Protein 5ESW (pdb70)

Organism: Legionella pneumophila subsp. pneumophila (strain Philadelphia 1 / ATCC 33152 / DSM 7513) (NCBI:txid272624)

Radius of gyration: 20.33 Å; Cα contacts (8 Å, |Δi|>4): 839; chains: 2; bounding box: 45×47×63 Å

Nearest PDB structures (foldseek):
  5esx-assembly1_B  TM=9.982E-01  e=1.151E-36  Legionella pneumophila subsp. pneumophila ATCC 43290
  3h83-assembly1_A  TM=8.886E-01  e=9.837E-16  Bacillus anthracis str. 'Ames Ancestor'
  6d9q-assembly1_A  TM=9.109E-01  e=1.573E-15  Bacillus anthracis
  3kb8-assembly1_A  TM=8.647E-01  e=1.876E-15  Bacillus anthracis str. 'Ames Ancestor'
  5bqo-assembly1_B  TM=8.161E-01  e=6.312E-09  Saccharolobus solfataricus P2

Foldseek 3Di:
DDDDPVNVVVVQVVPWAFPWFLVLLLVLLLVLLVLCCVVPQPFQEEEEEEPPLQPLSCVSNVVSHPHHYHYYYFYWADDPPCQQLPDIHGPGADDLVLAQGEYEYEGAEQAQALPVLNNQVRSVVSHHPHYAYEYAEYCQVDYGPNHDNDHPYYRYHDHPFPKEESSRDDVNPHVDPSHIIGGDCVVPPD/DDDPVVVVVVQVVQWAFPWFLVLLLVLLLVLLVLCCVVPQPFQEEEEEEPDLQPLSCVSNPVSHPHHYHYYYFYWADDPVPQQLPPIHGPGADDLVQAAGEYEYGGAEQAQALPVLNNQVSSVVSHHPHYAYEYAEYCQVDYDPNHDNDHPGYRYHDHPFDKEESRRDDVNPRVPPSHIIGGDPVPPDD

Secondary structure (DSSP, 8-state):
-PPPHHHHHHHHHHH-EEEEEHHHHHHHHHHHHHHHHHHHTTS-PEEEEETTTTHHHHHHHHTT--S--EEEEEEEE--TT-SSSTTPEEEEPPPGGGTT-EEEEEEEEESS-HHHHHHHHHHHHTT-SEEEEEEEEEETT---TTS----SEEEEEE-S--EEBTTB-BTTB-TT-SEEEE--TTTS--/---HHHHHHHHHHH-EEEEEHHHHHHHHHHHHHHHHHHHTTS-PEEEEETTTTHHHHHHHHTT--S--EEEEEEEE--TT-SSSTT-EEEEPPPGGGTT-EEEEEEEEESS-HHHHHHHHHHHHTT-SEEEEEEEEEETT---TTS----SEEEEEE-S--EEBTTB-BTTB-TT-SEEEE--GGGS--

InterPro domains:
  IPR000836 Phosphoribosyltransferase domain [PF00156] (18-167)
  IPR000836 Phosphoribosyltransferase domain [cd06223] (26-137)
  IPR029057 Phosphoribosyltransferase-like [G3DSA:3.40.50.2020] (1-189)
  IPR029057 Phosphoribosyltransferase-like [SSF53271] (12-184)
  IPR050408 Hypoxanthine-guanine phosphoribosyltransferase [PTHR43340] (6-185)

Sequence (379 aa):
HHMTIPDKIKAVYEKSTCLYTSNEVEAALDRMAIKIHETLQDKNPVIICVMVGGLVPLGNLLHRLDFPLEVDYVHATRYRGDLTGGDILWKVRPSSNLAGRTVLVVDDILDGGITLAAIINEIKAMGAAEVYSAVLVDKYRKRVPNGLQKADFVGLQVEDHYIFGYGMDYHEYLRNAPGIFIVHPDHEASHMTIPDKIKAVYEKSTCLYTSNEVEAALDRMAIKIHETLQDKNPVIICVMVGGLVPLLGNLLHRLDFPLEVDYVHATRYRGDLTGGDILWKVRPSSNLAGRTVLVVDDILDGGITLAAIINEIKAMGAAEVYSAVLVDKYRKRVPNGLQKADFVGLQVEDHYIFGYGMDYHEYLRNAPGIFIVHPDHEAS

B-factor: mean 40.83, std 12.48, range [22.0, 104.38]

Solvent-accessible surface area: 17452 Å² total; per-residue (Å²): 240,170,151,67,117,24,67,85,7,95,36,0,71,140,103,20,75,66,59,52,64,39,115,74,0,47,42,0,1,67,129,8,7,103,120,0,55,114,55,0,69,128,75,37,0,8,1,2,0,10,11,19,8,0,0,1,3,0,0,3,2,0,32,60,2,102,16,13,0,35,7,44,12,1,17,11,52,80,144,218,55,17,125,87,13,69,91,25,109,38,130,28,143,7,39,79,117,4,59,58,49,10,0,0,0,2,20,13,33,0,60,5,10,15,32,7,12,18,1,11,88,44,0,112,80,56,38,12,69,58,26,33,4,0,0,2,0,5,15,77,182,71,91,54,112,86,7,26,152,164,3,83,12,50,10,14,110,8,74,86,68,108,20,0,0,0,0,6,50,32,136,77,10,10,14,8,4,55,0,0,20,27,5,56,89,109,44,39,85,148,236,144,57,114,22,73,78,7,108,31,0,72,145,96,18,71,74,60,54,64,36,114,80,0,48,42,0,1,65,133,8,8,103,122,0,56,120,52,0,67,123,83,38,0,9,0,2,0,9,10,21,8,0,2,2,3,0,0,2,2,0,30,58,2,107,13,13,1,34,6,44,12,1,20,11,52,62,147,222,66,13,130,95,11,62,99,24,85,55,135,26,140,10,38,87,118,2,60,58,49,12,0,0,0,2,22,14,34,0,64,6,8,18,41,8,12,21,1,12,88,41,0,110,75,67,41,13,72,70,26,34,3,0,0,2,0,4,16,76,169,72,83,40,111,92,10,29,107,141,6,65,13,50,9,13,110,6,70,92,70,87,13,0,0,0,0,7,49,22,128,74,10,11,15,10,4,54,0,0,19,27,1,52,96,106,26,58,111,159

CATH classification: 3.40.50.2020

Structure (mmCIF, N/CA/C/O backbone):
data_5ESW
#
_entry.id   5ESW
#
_cell.length_a   66.020
_cell.length_b   67.892
_cell.length_c   94.789
_cell.angle_alpha   90.00
_cell.angle_beta   90.00
_cell.angle_gamma   90.00
#
_symmetry.space_group_name_H-M   'P 21 21 21'
#
loop_
_entity.id
_entity.type
_entity.pdbx_description
1 polymer 'Purine/pyrimidine phosphoribosyltransferase'
2 non-polymer 'PHOSPHATE ION'
3 water water
#
loop_
_atom_site.group_PDB
_atom_site.id
_atom_site.type_symbol
_atom_site.label_atom_id
_atom_site.label_alt_id
_atom_site.label_comp_id
_atom_site.label_asym_id
_atom_site.label_entity_id
_atom_site.label_seq_id
_atom_site.pdbx_PDB_ins_code
_atom_site.Cartn_x
_atom_site.Cartn_y
_atom_site.Cartn_z
_atom_site.occupancy
_atom_site.B_iso_or_equiv
_atom_site.auth_seq_id
_atom_site.auth_comp_id
_atom_site.auth_asym_id
_atom_site.auth_atom_id
_atom_site.pdbx_PDB_model_num
ATOM 1 N N . HIS A 1 7 ? 5.085 19.275 -31.468 1.00 60.36 -1 HIS A N 1
ATOM 2 C CA . HIS A 1 7 ? 5.572 18.314 -30.424 1.00 59.25 -1 HIS A CA 1
ATOM 3 C C . HIS A 1 7 ? 5.824 16.901 -30.948 1.00 59.70 -1 HIS A C 1
ATOM 4 O O . HIS A 1 7 ? 4.927 16.177 -31.413 1.00 59.75 -1 HIS A O 1
ATOM 11 N N . HIS A 1 8 ? 7.087 16.515 -30.867 1.00 55.84 0 HIS A N 1
ATOM 12 C CA . HIS A 1 8 ? 7.524 15.290 -31.479 1.00 52.93 0 HIS A CA 1
ATOM 13 C C . HIS A 1 8 ? 7.302 14.087 -30.622 1.00 49.69 0 HIS A C 1
ATOM 14 O O . HIS A 1 8 ? 6.978 14.212 -29.465 1.00 47.91 0 HIS A O 1
ATOM 21 N N . MET A 1 9 ? 7.495 12.920 -31.222 1.00 51.58 1 MET A N 1
ATOM 22 C CA . MET A 1 9 ? 7.411 11.664 -30.497 1.00 49.50 1 MET A CA 1
ATOM 23 C C . MET A 1 9 ? 8.315 11.694 -29.256 1.00 41.57 1 MET A C 1
ATOM 24 O O . MET A 1 9 ? 9.502 12.091 -29.312 1.00 37.74 1 MET A O 1
ATOM 29 N N . THR A 1 10 ? 7.718 11.275 -28.145 1.00 33.88 2 THR A N 1
ATOM 30 C CA . THR A 1 10 ? 8.406 11.156 -26.878 1.00 36.88 2 THR A CA 1
ATOM 31 C C . THR A 1 10 ? 8.953 9.747 -26.609 1.00 32.86 2 THR A C 1
ATOM 32 O O . THR A 1 10 ? 8.600 8.748 -27.230 1.00 30.95 2 THR A O 1
ATOM 36 N N . ILE A 1 11 ? 9.824 9.698 -25.643 1.00 35.67 3 ILE A N 1
ATOM 37 C CA . ILE A 1 11 ? 10.364 8.428 -25.167 1.00 38.47 3 ILE A CA 1
ATOM 38 C C . ILE A 1 11 ? 9.258 7.488 -24.636 1.00 36.16 3 ILE A C 1
ATOM 39 O O . ILE A 1 11 ? 9.203 6.330 -25.007 1.00 31.86 3 ILE A O 1
ATOM 44 N N . PRO A 1 12 ? 8.349 8.013 -23.816 1.00 38.66 4 PRO A N 1
ATOM 45 C CA . PRO A 1 12 ? 7.256 7.165 -23.340 1.00 37.30 4 PRO A CA 1
ATOM 46 C C . PRO A 1 12 ? 6.410 6.610 -24.477 1.00 36.53 4 PRO A C 1
ATOM 47 O O . PRO A 1 12 ? 5.966 5.487 -24.384 1.00 37.82 4 PRO A O 1
ATOM 51 N N . ASP A 1 13 ? 6.167 7.381 -25.539 1.00 37.37 5 ASP A N 1
ATOM 52 C CA . ASP A 1 13 ? 5.416 6.840 -26.685 1.00 39.21 5 ASP A CA 1
ATOM 53 C C . ASP A 1 13 ? 6.158 5.674 -27.325 1.00 35.16 5 ASP A C 1
ATOM 54 O O . ASP A 1 13 ? 5.580 4.671 -27.734 1.00 37.62 5 ASP A O 1
ATOM 59 N N . LYS A 1 14 ? 7.446 5.830 -27.498 1.00 33.12 6 LYS A N 1
ATOM 60 C CA . LYS A 1 14 ? 8.232 4.723 -28.029 1.00 38.69 6 LYS A CA 1
ATOM 61 C C . LYS A 1 14 ? 8.234 3.500 -27.084 1.00 36.45 6 LYS A C 1
ATOM 62 O O . LYS A 1 14 ? 8.130 2.370 -27.519 1.00 33.80 6 LYS A O 1
ATOM 68 N N . ILE A 1 15 ? 8.287 3.754 -25.779 1.00 33.52 7 ILE A N 1
ATOM 69 C CA . ILE A 1 15 ? 8.158 2.708 -24.793 1.00 32.82 7 ILE A CA 1
ATOM 70 C C . ILE A 1 15 ? 6.881 1.911 -24.947 1.00 33.49 7 ILE A C 1
ATOM 71 O O . ILE A 1 15 ? 6.883 0.665 -24.896 1.00 33.83 7 ILE A O 1
ATOM 76 N N . LYS A 1 16 ? 5.779 2.608 -25.148 1.00 36.44 8 LYS A N 1
ATOM 77 C CA . LYS A 1 16 ? 4.505 1.896 -25.367 1.00 36.90 8 LYS A CA 1
ATOM 78 C C . LYS A 1 16 ? 4.549 1.025 -26.582 1.00 36.83 8 LYS A C 1
ATOM 79 O O . LYS A 1 16 ? 3.986 -0.059 -26.559 1.00 34.53 8 LYS A O 1
ATOM 85 N N . ALA A 1 17 ? 5.197 1.508 -27.642 1.00 34.03 9 ALA A N 1
ATOM 86 C CA . ALA A 1 17 ? 5.282 0.721 -28.851 1.00 32.68 9 ALA A CA 1
ATOM 87 C C . ALA A 1 17 ? 6.162 -0.513 -28.612 1.00 32.12 9 ALA A C 1
ATOM 88 O O . ALA A 1 17 ? 5.863 -1.615 -29.048 1.00 30.31 9 ALA A O 1
ATOM 90 N N . VAL A 1 18 ? 7.249 -0.344 -27.898 1.00 33.23 10 VAL A N 1
ATOM 91 C CA . VAL A 1 18 ? 8.092 -1.507 -27.605 1.00 33.43 10 VAL A CA 1
ATOM 92 C C . VAL A 1 18 ? 7.307 -2.588 -26.852 1.00 33.62 10 VAL A C 1
ATOM 93 O O . VAL A 1 18 ? 7.350 -3.754 -27.206 1.00 30.10 10 VAL A O 1
ATOM 97 N N . TYR A 1 19 ? 6.589 -2.171 -25.821 1.00 31.76 11 TYR A N 1
ATOM 98 C CA . TYR A 1 19 ? 5.840 -3.081 -25.002 1.00 31.22 11 TYR A CA 1
ATOM 99 C C . TYR A 1 19 ? 4.764 -3.796 -25.818 1.00 35.77 11 TYR A C 1
ATOM 100 O O . TYR A 1 19 ? 4.619 -5.014 -25.740 1.00 32.96 11 TYR A O 1
ATOM 109 N N . GLU A 1 20 ? 4.045 -3.034 -26.627 1.00 40.24 12 GLU A N 1
ATOM 110 C CA . GLU A 1 20 ? 3.007 -3.560 -27.533 1.00 42.76 12 GLU A CA 1
ATOM 111 C C . GLU A 1 20 ? 3.527 -4.623 -28.506 1.00 35.16 12 GLU A C 1
ATOM 112 O O . GLU A 1 20 ? 2.908 -5.633 -28.701 1.00 30.71 12 GLU A O 1
ATOM 118 N N . LYS A 1 21 ? 4.675 -4.394 -29.103 1.00 34.73 13 LYS A N 1
ATOM 119 C CA . LYS A 1 21 ? 5.232 -5.359 -30.024 1.00 35.97 13 LYS A CA 1
ATOM 120 C C . LYS A 1 21 ? 6.026 -6.486 -29.365 1.00 33.82 13 LYS A C 1
ATOM 121 O O . LYS A 1 21 ? 6.413 -7.431 -30.038 1.00 32.40 13 LYS A O 1
ATOM 127 N N . SER A 1 22 ? 6.303 -6.381 -28.074 1.00 33.11 14 SER A N 1
ATOM 128 C CA . SER A 1 22 ? 7.141 -7.379 -27.394 1.00 30.92 14 SER A CA 1
ATOM 129 C C . SER A 1 22 ? 6.453 -8.733 -27.307 1.00 33.97 14 SER A C 1
ATOM 130 O O . SER A 1 22 ? 5.244 -8.826 -27.447 1.00 34.49 14 SER A O 1
ATOM 133 N N . THR A 1 23 ? 7.244 -9.772 -27.090 1.00 35.88 15 THR A N 1
ATOM 134 C CA . THR A 1 23 ? 6.764 -11.128 -26.987 1.00 41.50 15 THR A CA 1
ATOM 135 C C . THR A 1 23 ? 6.898 -11.578 -25.522 1.00 39.01 15 THR A C 1
ATOM 136 O O . THR A 1 23 ? 7.948 -11.401 -24.918 1.00 42.95 15 THR A O 1
ATOM 140 N N . CYS A 1 24 ? 5.869 -12.190 -24.967 1.00 33.96 16 CYS A N 1
ATOM 141 C CA . CYS A 1 24 ? 5.904 -12.659 -23.605 1.00 37.94 16 CYS A CA 1
ATOM 142 C C . CYS A 1 24 ? 6.593 -14.011 -23.496 1.00 38.57 16 CYS A C 1
ATOM 143 O O . CYS A 1 24 ? 6.149 -14.984 -24.110 1.00 41.11 16 CYS A O 1
ATOM 146 N N . LEU A 1 25 ? 7.716 -14.035 -22.777 1.00 35.15 17 LEU A N 1
ATOM 147 C CA . LEU A 1 25 ? 8.510 -15.233 -22.557 1.00 37.38 17 LEU A CA 1
ATOM 148 C C . LEU A 1 25 ? 8.023 -15.945 -21.301 1.00 35.60 17 LEU A C 1
ATOM 149 O O . LEU A 1 25 ? 7.880 -17.132 -21.302 1.00 36.11 17 LEU A O 1
ATOM 154 N N . TYR A 1 26 ? 7.763 -15.184 -20.243 1.00 32.28 18 TYR A N 1
ATOM 155 C CA . TYR A 1 26 ? 7.199 -15.725 -19.058 1.00 30.01 18 TYR A CA 1
ATOM 156 C C . TYR A 1 26 ? 6.133 -14.846 -18.495 1.00 28.81 18 TYR A C 1
ATOM 157 O O . TYR A 1 26 ? 6.295 -13.640 -18.369 1.00 28.10 18 TYR A O 1
ATOM 166 N N . THR A 1 27 ? 5.016 -15.457 -18.138 1.00 30.58 19 THR A N 1
ATOM 167 C CA . THR A 1 27 ? 3.924 -14.738 -17.524 1.00 31.15 19 THR A CA 1
ATOM 168 C C . THR A 1 27 ? 4.257 -14.369 -16.097 1.00 30.92 19 THR A C 1
ATOM 169 O O . THR A 1 27 ? 5.158 -14.931 -15.477 1.00 32.74 19 THR A O 1
ATOM 173 N N . SER A 1 28 ? 3.486 -13.459 -15.554 1.00 32.18 20 SER A N 1
ATOM 174 C CA . SER A 1 28 ? 3.659 -13.101 -14.163 1.00 35.05 20 SER A CA 1
ATOM 175 C C . SER A 1 28 ? 3.475 -14.308 -13.265 1.00 30.90 20 SER A C 1
ATOM 176 O O . SER A 1 28 ? 4.203 -14.462 -12.299 1.00 28.96 20 SER A O 1
ATOM 179 N N . ASN A 1 29 ? 2.537 -15.178 -13.593 1.00 35.15 21 ASN A N 1
ATOM 180 C CA . ASN A 1 29 ? 2.333 -16.418 -12.796 1.00 38.68 21 ASN A CA 1
ATOM 181 C C . ASN A 1 29 ? 3.526 -17.320 -12.785 1.00 37.09 21 ASN A C 1
ATOM 182 O O . ASN A 1 29 ? 3.896 -17.835 -11.740 1.00 38.70 21 ASN A O 1
ATOM 187 N N . GLU A 1 30 ? 4.143 -17.482 -13.948 1.00 34.43 22 GLU A N 1
ATOM 188 C CA . GLU A 1 30 ? 5.379 -18.257 -14.039 1.00 36.09 22 GLU A CA 1
ATOM 189 C C . GLU A 1 30 ? 6.542 -17.615 -13.268 1.00 34.56 22 GLU A C 1
ATOM 190 O O . GLU A 1 30 ? 7.306 -18.313 -12.654 1.00 34.73 22 GLU A O 1
ATOM 196 N N . VAL A 1 31 ? 6.605 -16.281 -13.242 1.00 31.63 23 VAL A N 1
ATOM 197 C CA . VAL A 1 31 ? 7.587 -15.594 -12.453 1.00 31.53 23 VAL A CA 1
ATOM 198 C C . VAL A 1 31 ? 7.369 -15.794 -10.953 1.00 31.08 23 VAL A C 1
ATOM 199 O O . VAL A 1 31 ? 8.311 -16.108 -10.235 1.00 27.95 23 VAL A O 1
ATOM 203 N N . GLU A 1 32 ? 6.154 -15.593 -10.489 1.00 33.95 24 GLU A N 1
ATOM 204 C CA . GLU A 1 32 ? 5.829 -15.857 -9.088 1.00 34.79 24 GLU A CA 1
ATOM 205 C C . GLU A 1 32 ? 6.192 -17.301 -8.730 1.00 32.87 24 GLU A C 1
ATOM 206 O O . GLU A 1 32 ? 6.753 -17.568 -7.662 1.00 33.85 24 GLU A O 1
ATOM 212 N N . ALA A 1 33 ? 5.945 -18.220 -9.641 1.00 31.15 25 ALA A N 1
ATOM 213 C CA . ALA A 1 33 ? 6.241 -19.638 -9.331 1.00 32.43 25 ALA A CA 1
ATOM 214 C C . ALA A 1 33 ? 7.748 -19.854 -9.232 1.00 30.15 25 ALA A C 1
ATOM 215 O O . ALA A 1 33 ? 8.225 -20.648 -8.407 1.00 27.34 25 ALA A O 1
ATOM 217 N N . ALA A 1 34 ? 8.498 -19.163 -10.088 1.00 28.44 26 ALA A N 1
ATOM 218 C CA . ALA A 1 34 ? 9.940 -19.238 -9.982 1.00 28.61 26 ALA A CA 1
ATOM 219 C C . ALA A 1 34 ? 10.489 -18.649 -8.644 1.00 26.73 26 ALA A C 1
ATOM 220 O O . ALA A 1 34 ? 11.430 -19.173 -8.060 1.00 29.96 26 ALA A O 1
ATOM 222 N N . LEU A 1 35 ? 9.917 -17.541 -8.193 1.00 26.93 27 LEU A N 1
ATOM 223 C CA . LEU A 1 35 ? 10.258 -16.966 -6.905 1.00 30.10 27 LEU A CA 1
ATOM 224 C C . LEU A 1 35 ? 9.994 -17.944 -5.746 1.00 29.99 27 LEU A C 1
ATOM 225 O O . LEU A 1 35 ? 10.759 -18.010 -4.787 1.00 28.21 27 LEU A O 1
ATOM 230 N N . ASP A 1 36 ? 8.877 -18.659 -5.813 1.00 32.72 28 ASP A N 1
ATOM 231 C CA . ASP A 1 36 ? 8.560 -19.719 -4.831 1.00 31.62 28 ASP A CA 1
ATOM 232 C C . ASP A 1 36 ? 9.600 -20.808 -4.814 1.00 31.16 28 ASP A C 1
ATOM 233 O O . ASP A 1 36 ? 10.097 -21.177 -3.738 1.00 35.07 28 ASP A O 1
ATOM 238 N N . ARG A 1 37 ? 10.007 -21.277 -5.976 1.00 30.32 29 ARG A N 1
ATOM 239 C CA . ARG A 1 37 ? 11.098 -22.253 -6.024 1.00 34.34 29 ARG A CA 1
ATOM 240 C C . ARG A 1 37 ? 12.381 -21.665 -5.445 1.00 36.35 29 ARG A C 1
ATOM 241 O O . ARG A 1 37 ? 13.020 -22.337 -4.657 1.00 34.23 29 ARG A O 1
ATOM 249 N N . MET A 1 38 ? 12.772 -20.438 -5.829 1.00 36.32 30 MET A N 1
ATOM 250 C CA . MET A 1 38 ? 14.010 -19.811 -5.242 1.00 36.43 30 MET A CA 1
ATOM 251 C C . MET A 1 38 ? 13.935 -19.739 -3.691 1.00 35.06 30 MET A C 1
ATOM 252 O O . MET A 1 38 ? 14.922 -20.067 -2.973 1.00 26.57 30 MET A O 1
ATOM 257 N N . ALA A 1 39 ? 12.767 -19.311 -3.208 1.00 25.71 31 ALA A N 1
ATOM 258 C CA . ALA A 1 39 ? 12.542 -19.166 -1.775 1.00 28.28 31 ALA A CA 1
ATOM 259 C C . ALA A 1 39 ? 12.779 -20.470 -1.038 1.00 27.77 31 ALA A C 1
ATOM 260 O O . ALA A 1 39 ? 13.426 -20.464 0.015 1.00 28.92 31 ALA A O 1
ATOM 262 N N . ILE A 1 40 ? 12.326 -21.575 -1.607 1.00 28.60 32 ILE A N 1
ATOM 263 C CA . ILE A 1 40 ? 12.515 -22.860 -0.968 1.00 30.53 32 ILE A CA 1
ATOM 264 C C . ILE A 1 40 ? 13.985 -23.210 -0.891 1.00 32.69 32 ILE A C 1
ATOM 265 O O . ILE A 1 40 ? 14.479 -23.643 0.147 1.00 38.82 32 ILE A O 1
ATOM 270 N N . LYS A 1 41 ? 14.685 -23.009 -1.989 1.00 34.76 33 LYS A N 1
ATOM 271 C CA . LYS A 1 41 ? 16.124 -23.255 -2.028 1.00 36.98 33 LYS A CA 1
ATOM 272 C C . LYS A 1 41 ? 16.903 -22.361 -1.042 1.00 33.73 33 LYS A C 1
ATOM 273 O O . LYS A 1 41 ? 17.839 -22.816 -0.360 1.00 36.21 33 LYS A O 1
ATOM 279 N N . ILE A 1 42 ? 16.502 -21.106 -0.943 1.00 30.00 34 ILE A N 1
ATOM 280 C CA . ILE A 1 42 ? 17.220 -20.127 -0.131 1.00 28.61 34 ILE A CA 1
ATOM 281 C C . ILE A 1 42 ? 17.006 -20.460 1.324 1.00 27.23 34 ILE A C 1
ATOM 282 O O . ILE A 1 42 ? 17.908 -20.341 2.129 1.00 31.32 34 ILE A O 1
ATOM 287 N N . HIS A 1 43 ? 15.815 -20.907 1.640 1.00 32.01 35 HIS A N 1
ATOM 288 C CA . HIS A 1 43 ? 15.456 -21.335 3.003 1.00 32.96 35 HIS A CA 1
ATOM 289 C C . HIS A 1 43 ? 16.315 -22.529 3.450 1.00 35.74 35 HIS A C 1
ATOM 290 O O . HIS A 1 43 ? 16.935 -22.486 4.522 1.00 33.58 35 HIS A O 1
ATOM 297 N N . GLU A 1 44 ? 16.408 -23.559 2.606 1.00 39.47 36 GLU A N 1
ATOM 298 C CA . GLU A 1 44 ? 17.173 -24.783 2.939 1.00 39.10 36 GLU A CA 1
ATOM 299 C C . GLU A 1 44 ? 18.631 -24.465 3.226 1.00 40.54 36 GLU A C 1
ATOM 300 O O . GLU A 1 44 ? 19.199 -24.970 4.180 1.00 48.77 36 GLU A O 1
ATOM 306 N N . THR A 1 45 ? 19.207 -23.560 2.442 1.00 36.45 37 THR A N 1
ATOM 307 C CA . THR A 1 45 ? 20.612 -23.166 2.580 1.00 34.75 37 THR A CA 1
ATOM 308 C C . THR A 1 45 ? 20.889 -22.112 3.660 1.00 34.73 37 THR A C 1
ATOM 309 O O . THR A 1 45 ? 21.927 -22.146 4.292 1.00 33.32 37 THR A O 1
ATOM 313 N N . LEU A 1 46 ? 19.956 -21.183 3.902 1.00 32.89 38 LEU A N 1
ATOM 314 C CA . LEU A 1 46 ? 20.291 -19.979 4.684 1.00 33.21 38 LEU A CA 1
ATOM 315 C C . LEU A 1 46 ? 19.511 -19.737 5.973 1.00 30.84 38 LEU A C 1
ATOM 316 O O . LEU A 1 46 ? 19.818 -18.810 6.709 1.00 35.86 38 LEU A O 1
ATOM 321 N N . GLN A 1 47 ? 18.495 -20.523 6.236 1.00 30.07 39 GLN A N 1
ATOM 322 C CA . GLN A 1 47 ? 17.580 -20.250 7.328 1.00 32.95 39 GLN A CA 1
ATOM 323 C C . GLN A 1 47 ? 18.303 -20.087 8.658 1.00 31.09 39 GLN A C 1
ATOM 324 O O . GLN A 1 47 ? 17.909 -19.284 9.461 1.00 30.48 39 GLN A O 1
ATOM 330 N N . ASP A 1 48 ? 19.381 -20.824 8.871 1.00 34.57 40 ASP A N 1
ATOM 331 C CA . ASP A 1 48 ? 20.117 -20.728 10.132 1.00 40.49 40 ASP A CA 1
ATOM 332 C C . ASP A 1 48 ? 21.255 -19.736 10.106 1.00 38.26 40 ASP A C 1
ATOM 333 O O . ASP A 1 48 ? 21.984 -19.662 11.073 1.00 38.63 40 ASP A O 1
ATOM 338 N N . LYS A 1 49 ? 21.428 -18.977 9.028 1.00 36.14 41 LYS A N 1
ATOM 339 C CA . LYS A 1 49 ? 22.644 -18.167 8.871 1.00 34.47 41 LYS A CA 1
ATOM 340 C C . LYS A 1 49 ? 22.534 -16.674 9.230 1.00 27.63 41 LYS A C 1
ATOM 341 O O . LYS A 1 49 ? 23.538 -15.945 9.144 1.00 29.33 41 LYS A O 1
ATOM 347 N N . ASN A 1 50 ? 21.359 -16.207 9.619 1.00 27.46 42 ASN A N 1
ATOM 348 C CA . ASN A 1 50 ? 21.189 -14.785 10.003 1.00 27.04 42 ASN A CA 1
ATOM 349 C C . ASN A 1 50 ? 21.711 -13.826 8.939 1.00 25.36 42 ASN A C 1
ATOM 350 O O . ASN A 1 50 ? 22.502 -12.959 9.239 1.00 30.38 42 ASN A O 1
ATOM 355 N N . PRO A 1 51 ? 21.364 -14.039 7.671 1.00 26.57 43 PRO A N 1
ATOM 356 C CA . PRO A 1 51 ? 21.944 -13.264 6.585 1.00 25.76 43 PRO A CA 1
ATOM 357 C C . PRO A 1 51 ? 21.521 -11.769 6.498 1.00 26.92 43 PRO A C 1
ATOM 358 O O . PRO A 1 51 ? 20.438 -11.397 6.914 1.00 23.71 43 PRO A O 1
ATOM 362 N N . VAL A 1 52 ? 22.436 -10.955 5.986 1.00 26.69 44 VAL A N 1
ATOM 363 C CA . VAL A 1 52 ? 22.117 -9.693 5.407 1.00 29.73 44 VAL A CA 1
ATOM 364 C C . VAL A 1 52 ? 21.802 -9.907 3.907 1.00 28.46 44 VAL A C 1
ATOM 365 O O . VAL A 1 52 ? 22.596 -10.439 3.133 1.00 31.21 44 VAL A O 1
ATOM 369 N N . ILE A 1 53 ? 20.613 -9.492 3.515 1.00 26.04 45 ILE A N 1
ATOM 370 C CA . ILE A 1 53 ? 20.213 -9.616 2.136 1.00 30.08 45 ILE A CA 1
ATOM 371 C C . ILE A 1 53 ? 20.384 -8.263 1.510 1.00 30.80 45 ILE A C 1
ATOM 372 O O . ILE A 1 53 ? 19.780 -7.294 1.959 1.00 34.21 45 ILE A O 1
ATOM 377 N N . ILE A 1 54 ? 21.213 -8.230 0.482 1.00 28.45 46 ILE A N 1
ATOM 378 C CA . ILE A 1 54 ? 21.553 -7.000 -0.169 1.00 30.78 46 ILE A CA 1
ATOM 379 C C . ILE A 1 54 ? 20.976 -6.877 -1.552 1.00 28.01 46 ILE A C 1
ATOM 380 O O . ILE A 1 54 ? 21.213 -7.674 -2.444 1.00 29.70 46 ILE A O 1
ATOM 385 N N . CYS A 1 55 ? 20.277 -5.803 -1.740 1.00 28.23 47 CYS A N 1
ATOM 386 C CA . CYS A 1 55 ? 19.715 -5.478 -3.048 1.00 29.12 47 CYS A CA 1
ATOM 387 C C . CYS A 1 55 ? 20.725 -4.736 -3.912 1.00 27.63 47 CYS A C 1
ATOM 388 O O . CYS A 1 55 ? 21.277 -3.726 -3.516 1.00 24.70 47 CYS A O 1
ATOM 391 N N . VAL A 1 56 ? 20.957 -5.241 -5.103 1.00 29.15 48 VAL A N 1
ATOM 392 C CA . VAL A 1 56 ? 21.781 -4.527 -6.068 1.00 28.86 48 VAL A CA 1
ATOM 393 C C . VAL A 1 56 ? 20.912 -3.563 -6.879 1.00 33.67 48 VAL A C 1
ATOM 394 O O . VAL A 1 56 ? 20.080 -3.991 -7.706 1.00 34.56 48 VAL A O 1
ATOM 398 N N . MET A 1 57 ? 21.050 -2.271 -6.598 1.00 32.30 49 MET A N 1
ATOM 399 C CA . MET A 1 57 ? 20.147 -1.254 -7.158 1.00 33.86 49 MET A CA 1
ATOM 400 C C . MET A 1 57 ? 20.497 -0.993 -8.608 1.00 31.35 49 MET A C 1
ATOM 401 O O . MET A 1 57 ? 21.670 -1.097 -8.968 1.00 27.78 49 MET A O 1
ATOM 406 N N . VAL A 1 58 ? 19.510 -0.722 -9.463 1.00 28.97 50 VAL A N 1
ATOM 407 C CA . VAL A 1 58 ? 18.074 -0.656 -9.171 1.00 31.92 50 VAL A CA 1
ATOM 408 C C . VAL A 1 58 ? 17.328 -1.986 -9.542 1.00 34.03 50 VAL A C 1
ATOM 409 O O . VAL A 1 58 ? 16.199 -2.214 -9.147 1.00 33.44 50 VAL A O 1
ATOM 413 N N . GLY A 1 59 ? 17.991 -2.837 -10.294 1.00 34.86 51 GLY A N 1
ATOM 414 C CA . GLY A 1 59 ? 17.382 -4.043 -10.862 1.00 36.63 51 GLY A CA 1
ATOM 415 C C . GLY A 1 59 ? 16.932 -5.060 -9.845 1.00 32.64 51 GLY A C 1
ATOM 416 O O . GLY A 1 59 ? 15.890 -5.697 -10.012 1.00 31.45 51 GLY A O 1
ATOM 417 N N . GLY A 1 60 ? 17.637 -5.103 -8.734 1.00 31.12 52 GLY A N 1
ATOM 418 C CA . GLY A 1 60 ? 17.274 -5.978 -7.657 1.00 29.59 52 GLY A CA 1
ATOM 419 C C . GLY A 1 60 ? 15.992 -5.680 -6.927 1.00 31.33 52 GLY A C 1
ATOM 420 O O . GLY A 1 60 ? 15.462 -6.532 -6.221 1.00 32.24 52 GLY A O 1
ATOM 421 N N . LEU A 1 61 ? 15.443 -4.489 -7.105 1.00 33.16 53 LEU A N 1
ATOM 422 C CA . LEU A 1 61 ? 14.415 -4.011 -6.205 1.00 32.08 53 LEU A CA 1
ATOM 423 C C . LEU A 1 61 ? 13.099 -4.757 -6.338 1.00 32.86 53 LEU A C 1
ATOM 424 O O . LEU A 1 61 ? 12.509 -5.168 -5.306 1.00 29.87 53 LEU A O 1
ATOM 429 N N . VAL A 1 62 ? 12.623 -4.963 -7.567 1.00 30.09 54 VAL A N 1
ATOM 430 C CA . VAL A 1 62 ? 11.365 -5.693 -7.708 1.00 33.97 54 VAL A CA 1
ATOM 431 C C . VAL A 1 62 ? 11.485 -7.186 -7.370 1.00 31.33 54 VAL A C 1
ATOM 432 O O . VAL A 1 62 ? 10.642 -7.686 -6.672 1.00 31.13 54 VAL A O 1
ATOM 436 N N . PRO A 1 63 ? 12.547 -7.865 -7.814 1.00 32.77 55 PRO A N 1
ATOM 437 C CA . PRO A 1 63 ? 12.671 -9.258 -7.444 1.00 32.77 55 PRO A CA 1
ATOM 438 C C . PRO A 1 63 ? 12.833 -9.420 -5.944 1.00 31.33 55 PRO A C 1
ATOM 439 O O . PRO A 1 63 ? 12.250 -10.303 -5.387 1.00 30.52 55 PRO A O 1
ATOM 443 N N . LEU A 1 64 ? 13.628 -8.566 -5.308 1.00 29.43 56 LEU A N 1
ATOM 444 C CA . LEU A 1 64 ? 13.842 -8.673 -3.881 1.00 32.23 56 LEU A CA 1
ATOM 445 C C . LEU A 1 64 ? 12.568 -8.427 -3.112 1.00 32.25 56 LEU A C 1
ATOM 446 O O . LEU A 1 64 ? 12.262 -9.161 -2.191 1.00 33.86 56 LEU A O 1
ATOM 451 N N . GLY A 1 65 ? 11.838 -7.382 -3.466 1.00 32.56 57 GLY A N 1
ATOM 452 C CA . GLY A 1 65 ? 10.623 -7.043 -2.743 1.00 33.59 57 GLY A CA 1
ATOM 453 C C . GLY A 1 65 ? 9.609 -8.176 -2.790 1.00 33.03 57 GLY A C 1
ATOM 454 O O . GLY A 1 65 ? 8.926 -8.449 -1.828 1.00 32.23 57 GLY A O 1
ATOM 455 N N . ASN A 1 66 ? 9.527 -8.820 -3.932 1.00 32.99 58 ASN A N 1
ATOM 456 C CA . ASN A 1 66 ? 8.616 -9.942 -4.095 1.00 30.22 58 ASN A CA 1
ATOM 457 C C . ASN A 1 66 ? 9.125 -11.173 -3.397 1.00 28.54 58 ASN A C 1
ATOM 458 O O . ASN A 1 66 ? 8.359 -11.991 -2.969 1.00 31.72 58 ASN A O 1
ATOM 463 N N . LEU A 1 67 ? 10.426 -11.323 -3.301 1.00 28.25 59 LEU A N 1
ATOM 464 C CA . LEU A 1 67 ? 10.993 -12.531 -2.717 1.00 26.63 59 LEU A CA 1
ATOM 465 C C . LEU A 1 67 ? 10.941 -12.483 -1.188 1.00 29.11 59 LEU A C 1
ATOM 466 O O . LEU A 1 67 ? 10.817 -13.484 -0.508 1.00 28.33 59 LEU A O 1
ATOM 471 N N . LEU A 1 68 ? 11.025 -11.285 -0.647 1.00 31.28 60 LEU A N 1
ATOM 472 C CA . LEU A 1 68 ? 11.300 -11.117 0.753 1.00 30.86 60 LEU A CA 1
ATOM 473 C C . LEU A 1 68 ? 10.250 -11.741 1.631 1.00 31.07 60 LEU A C 1
ATOM 474 O O . LEU A 1 68 ? 10.585 -12.457 2.556 1.00 29.91 60 LEU A O 1
ATOM 479 N N . HIS A 1 69 ? 8.979 -11.463 1.327 1.00 30.43 61 HIS A N 1
ATOM 480 C CA . HIS A 1 69 ? 7.877 -11.955 2.126 1.00 34.49 61 HIS A CA 1
ATOM 481 C C . HIS A 1 69 ? 7.645 -13.466 1.947 1.00 33.26 61 HIS A C 1
ATOM 482 O O . HIS A 1 69 ? 6.790 -14.017 2.577 1.00 30.27 61 HIS A O 1
ATOM 489 N N . ARG A 1 70 ? 8.432 -14.134 1.109 1.00 35.07 62 ARG A N 1
ATOM 490 C CA . ARG A 1 70 ? 8.425 -15.593 1.024 1.00 32.87 62 ARG A CA 1
ATOM 491 C C . ARG A 1 70 ? 9.509 -16.221 1.873 1.00 33.01 62 ARG A C 1
ATOM 492 O O . ARG A 1 70 ? 9.541 -17.436 2.008 1.00 40.24 62 ARG A O 1
ATOM 500 N N . LEU A 1 71 ? 10.434 -15.436 2.397 1.00 32.30 63 LEU A N 1
ATOM 501 C CA . LEU A 1 71 ? 11.543 -15.999 3.160 1.00 34.11 63 LEU A CA 1
ATOM 502 C C . LEU A 1 71 ? 11.258 -16.093 4.649 1.00 35.85 63 LEU A C 1
ATOM 503 O O . LEU A 1 71 ? 11.272 -15.106 5.343 1.00 38.31 63 LEU A O 1
ATOM 508 N N . ASP A 1 72 ? 11.036 -17.296 5.142 1.00 40.02 64 ASP A N 1
ATOM 509 C CA . ASP A 1 72 ? 10.559 -17.496 6.531 1.00 44.69 64 ASP A CA 1
ATOM 510 C C . ASP A 1 72 ? 11.700 -17.783 7.524 1.00 35.10 64 ASP A C 1
ATOM 511 O O . ASP A 1 72 ? 11.831 -18.876 8.010 1.00 40.25 64 ASP A O 1
ATOM 516 N N . PHE A 1 73 ? 12.556 -16.808 7.773 1.00 31.97 65 PHE A N 1
ATOM 517 C CA . PHE A 1 73 ? 13.647 -16.941 8.747 1.00 25.94 65 PHE A CA 1
ATOM 518 C C . PHE A 1 73 ? 14.175 -15.528 9.047 1.00 30.86 65 PHE A C 1
ATOM 519 O O . PHE A 1 73 ? 13.953 -14.602 8.283 1.00 32.35 65 PHE A O 1
ATOM 527 N N . PRO A 1 74 ? 14.893 -15.361 10.157 1.00 32.02 66 PRO A N 1
ATOM 528 C CA . PRO A 1 74 ? 15.441 -14.061 10.480 1.00 30.47 66 PRO A CA 1
ATOM 529 C C . PRO A 1 74 ? 16.464 -13.577 9.481 1.00 28.29 66 PRO A C 1
ATOM 530 O O . PRO A 1 74 ? 17.379 -14.316 9.136 1.00 29.39 66 PRO A O 1
ATOM 534 N N . LEU A 1 75 ? 16.286 -12.334 9.043 1.00 26.23 67 LEU A N 1
ATOM 535 C CA . LEU A 1 75 ? 17.187 -11.691 8.120 1.00 26.74 67 LEU A CA 1
ATOM 536 C C . LEU A 1 75 ? 17.074 -10.162 8.191 1.00 27.46 67 LEU A C 1
ATOM 537 O O . LEU A 1 75 ? 16.070 -9.621 8.685 1.00 27.52 67 LEU A O 1
ATOM 542 N N . GLU A 1 76 ? 18.108 -9.493 7.684 1.00 27.02 68 GLU A N 1
ATOM 543 C CA . GLU A 1 76 ? 18.176 -8.025 7.616 1.00 30.11 68 GLU A CA 1
ATOM 544 C C . GLU A 1 76 ? 18.329 -7.716 6.123 1.00 27.87 68 GLU A C 1
ATOM 545 O O . GLU A 1 76 ? 18.772 -8.576 5.337 1.00 28.05 68 GLU A O 1
ATOM 551 N N . VAL A 1 77 ? 17.985 -6.493 5.754 1.00 27.91 69 VAL A N 1
ATOM 552 C CA . VAL A 1 77 ? 18.044 -6.038 4.368 1.00 29.64 69 VAL A CA 1
ATOM 553 C C . VAL A 1 77 ? 18.957 -4.835 4.274 1.00 30.00 69 VAL A C 1
ATOM 554 O O . VAL A 1 77 ? 18.921 -3.988 5.122 1.00 30.11 69 VAL A O 1
ATOM 558 N N . ASP A 1 78 ? 19.744 -4.764 3.212 1.00 32.84 70 ASP A N 1
ATOM 559 C CA . ASP A 1 78 ? 20.503 -3.573 2.880 1.00 33.52 70 ASP A CA 1
ATOM 560 C C . ASP A 1 78 ? 20.633 -3.470 1.353 1.00 29.09 70 ASP A C 1
ATOM 561 O O . ASP A 1 78 ? 20.075 -4.263 0.627 1.00 29.09 70 ASP A O 1
ATOM 566 N N . TYR A 1 79 ? 21.379 -2.489 0.853 1.00 28.35 71 TYR A N 1
ATOM 567 C CA . TYR A 1 79 ? 21.481 -2.283 -0.585 1.00 29.90 71 TYR A CA 1
ATOM 568 C C . TYR A 1 79 ? 22.794 -1.687 -0.988 1.00 28.93 71 TYR A C 1
ATOM 569 O O . TYR A 1 79 ? 23.465 -1.068 -0.214 1.00 30.24 71 TYR A O 1
ATOM 578 N N . VAL A 1 80 ? 23.112 -1.836 -2.253 1.00 28.56 72 VAL A N 1
ATOM 579 C CA . VAL A 1 80 ? 24.369 -1.416 -2.770 1.00 29.51 72 VAL A CA 1
ATOM 580 C C . VAL A 1 80 ? 24.105 -0.892 -4.180 1.00 33.60 72 VAL A C 1
ATOM 581 O O . VAL A 1 80 ? 23.107 -1.256 -4.796 1.00 32.68 72 VAL A O 1
ATOM 585 N N . HIS A 1 81 ? 24.987 -0.032 -4.688 1.00 33.54 73 HIS A N 1
ATOM 586 C CA . HIS A 1 81 ? 24.865 0.458 -6.077 1.00 32.24 73 HIS A CA 1
ATOM 587 C C . HIS A 1 81 ? 26.233 0.796 -6.728 1.00 32.17 73 HIS A C 1
ATOM 588 O O . HIS A 1 81 ? 26.987 1.621 -6.215 1.00 30.59 73 HIS A O 1
ATOM 595 N N . ALA A 1 82 ? 26.519 0.153 -7.859 1.00 33.06 74 ALA A N 1
ATOM 596 C CA . ALA A 1 82 ? 27.762 0.298 -8.585 1.00 35.95 74 ALA A CA 1
ATOM 597 C C . ALA A 1 82 ? 27.512 0.306 -10.099 1.00 37.81 74 ALA A C 1
ATOM 598 O O . ALA A 1 82 ? 26.610 -0.362 -10.576 1.00 36.00 74 ALA A O 1
ATOM 600 N N . THR A 1 83 ? 28.296 1.087 -10.840 1.00 37.19 75 THR A N 1
ATOM 601 C CA . THR A 1 83 ? 28.149 1.140 -12.287 1.00 42.14 75 THR A CA 1
ATOM 602 C C . THR A 1 83 ? 29.475 0.872 -13.011 1.00 39.85 75 THR A C 1
ATOM 603 O O . THR A 1 83 ? 30.543 0.997 -12.443 1.00 39.10 75 THR A O 1
ATOM 607 N N . ARG A 1 84 ? 29.359 0.523 -14.279 1.00 40.38 76 ARG A N 1
ATOM 608 C CA . ARG A 1 84 ? 30.462 0.121 -15.081 1.00 45.16 76 ARG A CA 1
ATOM 609 C C . ARG A 1 84 ? 30.357 0.625 -16.504 1.00 48.30 76 ARG A C 1
ATOM 610 O O . ARG A 1 84 ? 29.288 0.597 -17.079 1.00 50.81 76 ARG A O 1
ATOM 618 N N . TYR A 1 85 ? 31.501 1.053 -17.064 1.00 56.98 77 TYR A N 1
ATOM 619 C CA . TYR A 1 85 ? 31.643 1.293 -18.518 1.00 57.92 77 TYR A CA 1
ATOM 620 C C . TYR A 1 85 ? 31.663 -0.036 -19.246 1.00 56.78 77 TYR A C 1
ATOM 621 O O . TYR A 1 85 ? 32.304 -0.989 -18.778 1.00 52.22 77 TYR A O 1
ATOM 630 N N . ARG A 1 86 ? 31.007 -0.085 -20.404 1.00 61.94 78 ARG A N 1
ATOM 631 C CA . ARG A 1 86 ? 31.003 -1.285 -21.248 1.00 64.98 78 ARG A CA 1
ATOM 632 C C . ARG A 1 86 ? 32.454 -1.655 -21.633 1.00 66.88 78 ARG A C 1
ATOM 633 O O . ARG A 1 86 ? 32.816 -2.835 -21.740 1.00 63.77 78 ARG A O 1
ATOM 641 N N . GLY A 1 87 ? 33.301 -0.641 -21.769 1.00 69.17 79 GLY A N 1
ATOM 642 C CA . GLY A 1 87 ? 34.709 -0.861 -22.075 1.00 64.86 79 GLY A CA 1
ATOM 643 C C . GLY A 1 87 ? 35.523 -1.517 -20.967 1.00 67.38 79 GLY A C 1
ATOM 644 O O . GLY A 1 87 ? 36.494 -2.197 -21.256 1.00 65.37 79 GLY A O 1
ATOM 645 N N . ASP A 1 88 ? 35.136 -1.303 -19.710 1.00 69.28 80 ASP A N 1
ATOM 646 C CA . ASP A 1 88 ? 35.819 -1.899 -18.550 1.00 67.11 80 ASP A CA 1
ATOM 647 C C . ASP A 1 88 ? 35.454 -3.388 -18.450 1.00 64.89 80 ASP A C 1
ATOM 648 O O . ASP A 1 88 ? 34.488 -3.754 -17.796 1.00 72.93 80 ASP A O 1
ATOM 653 N N . LEU A 1 89 ? 36.256 -4.225 -19.099 1.00 60.56 81 LEU A N 1
ATOM 654 C CA . LEU A 1 89 ? 36.039 -5.658 -19.198 1.00 60.45 81 LEU A CA 1
ATOM 655 C C . LEU A 1 89 ? 36.544 -6.409 -17.981 1.00 55.88 81 LEU A C 1
ATOM 656 O O . LEU A 1 89 ? 36.321 -7.616 -17.876 1.00 49.85 81 LEU A O 1
ATOM 661 N N . THR A 1 90 ? 37.240 -5.704 -17.094 1.00 53.44 82 THR A N 1
ATOM 662 C CA . THR A 1 90 ? 37.816 -6.317 -15.907 1.00 58.71 82 THR A CA 1
ATOM 663 C C . THR A 1 90 ? 36.991 -6.104 -14.641 1.00 62.34 82 THR A C 1
ATOM 664 O O . THR A 1 90 ? 36.938 -6.973 -13.775 1.00 68.80 82 THR A O 1
ATOM 668 N N . GLY A 1 91 ? 36.309 -4.971 -14.546 1.00 67.60 83 GLY A N 1
ATOM 669 C CA . GLY A 1 91 ? 35.593 -4.611 -13.323 1.00 66.72 83 GLY A CA 1
ATOM 670 C C . GLY A 1 91 ? 36.521 -3.958 -12.322 1.00 68.93 83 GLY A C 1
ATOM 671 O O . GLY A 1 91 ? 36.210 -3.832 -11.144 1.00 71.50 83 GLY A O 1
ATOM 672 N N . GLY A 1 92 ? 37.667 -3.522 -12.815 1.00 74.60 84 GLY A N 1
ATOM 673 C CA . GLY A 1 92 ? 38.665 -2.862 -11.991 1.00 71.63 84 GLY A CA 1
ATOM 674 C C . GLY A 1 92 ? 38.370 -1.386 -11.836 1.00 71.03 84 GLY A C 1
ATOM 675 O O . GLY A 1 92 ? 38.884 -0.757 -10.919 1.00 71.32 84 GLY A O 1
ATOM 676 N N . ASP A 1 93 ? 37.566 -0.836 -12.757 1.00 71.15 85 ASP A N 1
ATOM 677 C CA . ASP A 1 93 ? 37.196 0.584 -12.782 1.00 66.36 85 ASP A CA 1
ATOM 678 C C . ASP A 1 93 ? 35.694 0.830 -12.587 1.00 61.63 85 ASP A C 1
ATOM 679 O O . ASP A 1 93 ? 35.124 1.720 -13.235 1.00 53.59 85 ASP A O 1
ATOM 684 N N . ILE A 1 94 ? 35.042 0.059 -11.713 1.00 54.07 86 ILE A N 1
ATOM 685 C CA . ILE A 1 94 ? 33.631 0.296 -11.441 1.00 46.39 86 ILE A CA 1
ATOM 686 C C . ILE A 1 94 ? 33.420 1.546 -10.570 1.00 45.22 86 ILE A C 1
ATOM 687 O O . ILE A 1 94 ? 34.169 1.818 -9.647 1.00 45.00 86 ILE A O 1
ATOM 692 N N . LEU A 1 95 ? 32.380 2.304 -10.881 1.00 45.32 87 LEU A N 1
ATOM 693 C CA . LEU A 1 95 ? 32.032 3.478 -10.108 1.00 47.00 87 LEU A CA 1
ATOM 694 C C . LEU A 1 95 ? 31.008 3.077 -9.026 1.00 41.44 87 LEU A C 1
ATOM 695 O O . LEU A 1 95 ? 29.921 2.617 -9.334 1.00 43.84 87 LEU A O 1
ATOM 700 N N . TRP A 1 96 ? 31.385 3.262 -7.776 1.00 36.19 88 TRP A N 1
ATOM 701 C CA . TRP A 1 96 ? 30.528 3.076 -6.631 1.00 39.35 88 TRP A CA 1
ATOM 702 C C . TRP A 1 96 ? 29.679 4.326 -6.344 1.00 43.91 88 TRP A C 1
ATOM 703 O O . TRP A 1 96 ? 30.200 5.451 -6.275 1.00 36.24 88 TRP A O 1
ATOM 714 N N . LYS A 1 97 ? 28.378 4.101 -6.162 1.00 40.72 89 LYS A N 1
ATOM 715 C CA . LYS A 1 97 ? 27.443 5.121 -5.743 1.00 38.88 89 LYS A CA 1
ATOM 716 C C . LYS A 1 97 ? 27.079 4.832 -4.325 1.00 42.71 89 LYS A C 1
ATOM 717 O O . LYS A 1 97 ? 27.020 5.747 -3.521 1.00 38.24 89 LYS A O 1
ATOM 723 N N . VAL A 1 98 ? 26.782 3.563 -4.015 1.00 42.53 90 VAL A N 1
ATOM 724 C CA . VAL A 1 98 ? 26.569 3.161 -2.620 1.00 39.14 90 VAL A CA 1
ATOM 725 C C . VAL A 1 98 ? 27.413 1.939 -2.340 1.00 38.32 90 VAL A C 1
ATOM 726 O O . VAL A 1 98 ? 27.229 0.901 -2.954 1.00 36.98 90 VAL A O 1
ATOM 730 N N . ARG A 1 99 ? 28.315 2.074 -1.384 1.00 40.95 91 ARG A N 1
ATOM 731 C CA . ARG A 1 99 ? 29.265 1.050 -1.054 1.00 42.29 91 ARG A CA 1
ATOM 732 C C . ARG A 1 99 ? 28.721 0.114 0.004 1.00 41.49 91 ARG A C 1
ATOM 733 O O . ARG A 1 99 ? 27.897 0.517 0.799 1.00 39.40 91 ARG A O 1
ATOM 741 N N . PRO A 1 100 ? 29.196 -1.156 0.002 1.00 41.30 92 PRO A N 1
ATOM 742 C CA . PRO A 1 100 ? 28.974 -2.084 1.089 1.00 40.07 92 PRO A CA 1
ATOM 743 C C . PRO A 1 100 ? 29.447 -1.467 2.390 1.00 41.43 92 PRO A C 1
ATOM 744 O O . PRO A 1 100 ? 30.436 -0.773 2.425 1.00 43.61 92 PRO A O 1
ATOM 748 N N . SER A 1 101 ? 28.726 -1.728 3.456 1.00 45.37 93 SER A N 1
ATOM 749 C CA . SER A 1 101 ? 29.088 -1.218 4.759 1.00 47.34 93 SER A CA 1
ATOM 750 C C . SER A 1 101 ? 30.044 -2.148 5.495 1.00 46.85 93 SER A C 1
ATOM 751 O O . SER A 1 101 ? 30.078 -3.365 5.263 1.00 44.48 93 SER A O 1
ATOM 754 N N . SER A 1 102 ? 30.758 -1.570 6.446 1.00 47.36 94 SER A N 1
ATOM 755 C CA . SER A 1 102 ? 31.667 -2.315 7.356 1.00 49.46 94 SER A CA 1
ATOM 756 C C . SER A 1 102 ? 30.924 -3.269 8.310 1.00 40.11 94 SER A C 1
ATOM 757 O O . SER A 1 102 ? 31.483 -4.214 8.798 1.00 45.00 94 SER A O 1
ATOM 760 N N . ASN A 1 103 ? 29.671 -3.009 8.581 1.00 40.51 95 ASN A N 1
ATOM 761 C CA . ASN A 1 103 ? 28.800 -3.947 9.315 1.00 46.39 95 ASN A CA 1
ATOM 762 C C . ASN A 1 103 ? 28.639 -5.353 8.677 1.00 41.00 95 ASN A C 1
ATOM 763 O O . ASN A 1 103 ? 28.142 -6.283 9.290 1.00 38.94 95 ASN A O 1
ATOM 768 N N . LEU A 1 104 ? 28.984 -5.484 7.429 1.00 35.99 96 LEU A N 1
ATOM 769 C CA . LEU A 1 104 ? 28.914 -6.767 6.806 1.00 38.28 96 LEU A CA 1
ATOM 770 C C . LEU A 1 104 ? 30.035 -7.692 7.275 1.00 42.22 96 LEU A C 1
ATOM 771 O O . LEU A 1 104 ? 30.051 -8.881 6.934 1.00 38.70 96 LEU A O 1
ATOM 776 N N . ALA A 1 105 ? 30.965 -7.158 8.057 1.00 43.80 97 ALA A N 1
ATOM 777 C CA . ALA A 1 105 ? 32.099 -7.941 8.541 1.00 44.30 97 ALA A CA 1
ATOM 778 C C . ALA A 1 105 ? 31.613 -9.123 9.381 1.00 39.49 97 ALA A C 1
ATOM 779 O O . ALA A 1 105 ? 30.801 -8.945 10.277 1.00 38.59 97 ALA A O 1
ATOM 781 N N . GLY A 1 106 ? 32.103 -10.328 9.065 1.00 38.30 98 GLY A N 1
ATOM 782 C CA . GLY A 1 106 ? 31.669 -11.543 9.748 1.00 38.56 98 GLY A CA 1
ATOM 783 C C . GLY A 1 106 ? 30.239 -12.034 9.471 1.00 37.78 98 GLY A C 1
ATOM 784 O O . GLY A 1 106 ? 29.780 -12.997 10.105 1.00 31.63 98 GLY A O 1
ATOM 785 N N . ARG A 1 107 ? 29.529 -11.409 8.520 1.00 35.23 99 ARG A N 1
ATOM 786 C CA . ARG A 1 107 ? 28.142 -11.797 8.239 1.00 31.63 99 ARG A CA 1
ATOM 787 C C . ARG A 1 107 ? 28.037 -12.703 7.039 1.00 28.12 99 ARG A C 1
ATOM 788 O O . ARG A 1 107 ? 28.829 -12.646 6.118 1.00 28.10 99 ARG A O 1
ATOM 796 N N . THR A 1 108 ? 26.988 -13.510 7.021 1.00 26.83 100 THR A N 1
ATOM 797 C CA . THR A 1 108 ? 26.584 -14.159 5.799 1.00 25.62 100 THR A CA 1
ATOM 798 C C . THR A 1 108 ? 25.737 -13.174 4.992 1.00 27.14 100 THR A C 1
ATOM 799 O O . THR A 1 108 ? 24.828 -12.580 5.534 1.00 29.86 100 THR A O 1
ATOM 803 N N . VAL A 1 109 ? 26.014 -13.040 3.699 1.00 25.38 101 VAL A N 1
ATOM 804 C CA . VAL A 1 109 ? 25.383 -12.078 2.870 1.00 27.82 101 VAL A CA 1
ATOM 805 C C . VAL A 1 109 ? 24.788 -12.765 1.651 1.00 29.71 101 VAL A C 1
ATOM 806 O O . VAL A 1 109 ? 25.441 -13.573 1.013 1.00 30.80 101 VAL A O 1
ATOM 810 N N . LEU A 1 110 ? 23.580 -12.362 1.294 1.00 30.35 102 LEU A N 1
ATOM 811 C CA . LEU A 1 110 ? 22.971 -12.795 0.054 1.00 30.84 102 LEU A CA 1
ATOM 812 C C . LEU A 1 110 ? 22.742 -11.566 -0.841 1.00 30.11 102 LEU A C 1
ATOM 813 O O . LEU A 1 110 ? 22.031 -10.620 -0.467 1.00 27.43 102 LEU A O 1
ATOM 818 N N . VAL A 1 111 ? 23.343 -11.614 -2.018 1.00 26.25 103 VAL A N 1
ATOM 819 C CA . VAL A 1 111 ? 23.271 -10.518 -2.944 1.00 29.93 103 VAL A CA 1
ATOM 820 C C . VAL A 1 111 ? 22.223 -10.818 -3.977 1.00 29.34 103 VAL A C 1
ATOM 821 O O . VAL A 1 111 ? 22.247 -11.904 -4.540 1.00 30.32 103 VAL A O 1
ATOM 825 N N . VAL A 1 112 ? 21.289 -9.880 -4.196 1.00 28.52 104 VAL A N 1
ATOM 826 C CA . VAL A 1 112 ? 20.168 -10.119 -5.100 1.00 29.45 104 VAL A CA 1
ATOM 827 C C . VAL A 1 112 ? 20.155 -9.096 -6.225 1.00 30.82 104 VAL A C 1
ATOM 828 O O . VAL A 1 112 ? 20.071 -7.880 -5.989 1.00 30.88 104 VAL A O 1
ATOM 832 N N . ASP A 1 113 ? 20.180 -9.612 -7.451 1.00 30.39 105 ASP A N 1
ATOM 833 C CA . ASP A 1 113 ? 20.040 -8.825 -8.633 1.00 33.46 105 ASP A CA 1
ATOM 834 C C . ASP A 1 113 ? 18.981 -9.426 -9.596 1.00 36.69 105 ASP A C 1
ATOM 835 O O . ASP A 1 113 ? 18.479 -10.562 -9.444 1.00 33.86 105 ASP A O 1
ATOM 840 N N . ASP A 1 114 ? 18.613 -8.631 -10.586 1.00 33.68 106 ASP A N 1
ATOM 841 C CA . ASP A 1 114 ? 17.632 -9.071 -11.553 1.00 35.74 106 ASP A CA 1
ATOM 842 C C . ASP A 1 114 ? 18.154 -10.151 -12.515 1.00 34.11 106 ASP A C 1
ATOM 843 O O . ASP A 1 114 ? 17.508 -11.197 -12.731 1.00 35.35 106 ASP A O 1
ATOM 848 N N . ILE A 1 115 ? 19.309 -9.915 -13.093 1.00 32.20 107 ILE A N 1
ATOM 849 C CA . ILE A 1 115 ? 19.744 -10.793 -14.148 1.00 33.60 107 ILE A CA 1
ATOM 850 C C . ILE A 1 115 ? 21.249 -11.027 -14.147 1.00 35.15 107 ILE A C 1
ATOM 851 O O . ILE A 1 115 ? 22.034 -10.113 -13.975 1.00 37.87 107 ILE A O 1
ATOM 856 N N . LEU A 1 116 ? 21.629 -12.280 -14.324 1.00 35.18 108 LEU A N 1
ATOM 857 C CA . LEU A 1 116 ? 23.017 -12.611 -14.642 1.00 37.49 108 LEU A CA 1
ATOM 858 C C . LEU A 1 116 ? 23.240 -12.614 -16.163 1.00 40.43 108 LEU A C 1
ATOM 859 O O . LEU A 1 116 ? 22.828 -13.542 -16.874 1.00 34.81 108 LEU A O 1
ATOM 864 N N . ASP A 1 117 ? 23.902 -11.555 -16.624 1.00 43.44 109 ASP A N 1
ATOM 865 C CA . ASP A 1 117 ? 24.193 -11.295 -18.034 1.00 44.34 109 ASP A CA 1
ATOM 866 C C . ASP A 1 117 ? 25.682 -10.894 -18.172 1.00 44.22 109 ASP A C 1
ATOM 867 O O . ASP A 1 117 ? 26.044 -9.722 -18.228 1.00 42.08 109 ASP A O 1
ATOM 872 N N . GLY A 1 118 ? 26.553 -11.880 -18.188 1.00 42.05 110 GLY A N 1
ATOM 873 C CA . GLY A 1 118 ? 27.965 -11.594 -18.007 1.00 38.01 110 GLY A CA 1
ATOM 874 C C . GLY A 1 118 ? 28.283 -11.501 -16.533 1.00 35.56 110 GLY A C 1
ATOM 875 O O . GLY A 1 118 ? 29.059 -12.287 -16.023 1.00 42.62 110 GLY A O 1
ATOM 876 N N . GLY A 1 119 ? 27.663 -10.556 -15.836 1.00 38.27 111 GLY A N 1
ATOM 877 C CA . GLY A 1 119 ? 27.865 -10.399 -14.372 1.00 35.31 111 GLY A CA 1
ATOM 878 C C . GLY A 1 119 ? 29.205 -9.837 -13.928 1.00 35.98 111 GLY A C 1
ATOM 879 O O . GLY A 1 119 ? 29.693 -10.168 -12.856 1.00 39.32 111 GLY A O 1
ATOM 880 N N . ILE A 1 120 ? 29.844 -9.028 -14.774 1.00 38.71 112 ILE A N 1
ATOM 881 C CA . ILE A 1 120 ? 31.099 -8.422 -14.398 1.00 35.34 112 ILE A CA 1
ATOM 882 C C . ILE A 1 120 ? 30.858 -7.513 -13.210 1.00 33.50 112 ILE A C 1
ATOM 883 O O . ILE A 1 120 ? 31.534 -7.588 -12.215 1.00 34.73 112 ILE A O 1
ATOM 888 N N . THR A 1 121 ? 29.878 -6.648 -13.302 1.00 36.51 113 THR A N 1
ATOM 889 C CA . THR A 1 121 ? 29.641 -5.723 -12.180 1.00 35.51 113 THR A CA 1
ATOM 890 C C . THR A 1 121 ? 29.245 -6.517 -10.961 1.00 32.46 113 THR A C 1
ATOM 891 O O . THR A 1 121 ? 29.668 -6.217 -9.851 1.00 32.92 113 THR A O 1
ATOM 895 N N . LEU A 1 122 ? 28.415 -7.529 -11.159 1.00 28.77 114 LEU A N 1
ATOM 896 C CA . LEU A 1 122 ? 27.972 -8.304 -10.043 1.00 30.36 114 LEU A CA 1
ATOM 897 C C . LEU A 1 122 ? 29.143 -8.996 -9.289 1.00 30.51 114 LEU A C 1
ATOM 898 O O . LEU A 1 122 ? 29.178 -9.013 -8.061 1.00 25.91 114 LEU A O 1
ATOM 903 N N . ALA A 1 123 ? 30.108 -9.527 -10.046 1.00 28.04 115 ALA A N 1
ATOM 904 C CA . ALA A 1 123 ? 31.302 -10.124 -9.457 1.00 28.48 115 ALA A CA 1
ATOM 905 C C . ALA A 1 123 ? 32.151 -9.107 -8.688 1.00 28.65 115 ALA A C 1
ATOM 906 O O . ALA A 1 123 ? 32.618 -9.373 -7.570 1.00 30.14 115 ALA A O 1
ATOM 908 N N . ALA A 1 124 ? 32.330 -7.931 -9.257 1.00 27.55 116 ALA A N 1
ATOM 909 C CA . ALA A 1 124 ? 33.044 -6.871 -8.537 1.00 29.02 116 ALA A CA 1
ATOM 910 C C . ALA A 1 124 ? 32.371 -6.481 -7.240 1.00 30.00 116 ALA A C 1
ATOM 911 O O . ALA A 1 124 ? 33.021 -6.249 -6.256 1.00 34.34 116 ALA A O 1
ATOM 913 N N . ILE A 1 125 ? 31.049 -6.432 -7.244 1.00 33.33 117 ILE A N 1
ATOM 914 C CA . ILE A 1 125 ? 30.310 -6.106 -6.034 1.00 31.99 117 ILE A CA 1
ATOM 915 C C . ILE A 1 125 ? 30.521 -7.164 -4.981 1.00 30.61 117 ILE A C 1
ATOM 916 O O . ILE A 1 125 ? 30.712 -6.888 -3.796 1.00 32.52 117 ILE A O 1
ATOM 921 N N . ILE A 1 126 ? 30.442 -8.400 -5.419 1.00 33.10 118 ILE A N 1
ATOM 922 C CA . ILE A 1 126 ? 30.646 -9.537 -4.529 1.00 32.23 118 ILE A CA 1
ATOM 923 C C . ILE A 1 126 ? 32.047 -9.546 -3.913 1.00 33.18 118 ILE A C 1
ATOM 924 O O . ILE A 1 126 ? 32.214 -9.764 -2.729 1.00 31.57 118 ILE A O 1
ATOM 929 N N . ASN A 1 127 ? 33.045 -9.291 -4.746 1.00 36.20 119 ASN A N 1
ATOM 930 C CA . ASN A 1 127 ? 34.430 -9.249 -4.273 1.00 40.11 119 ASN A CA 1
ATOM 931 C C . ASN A 1 127 ? 34.648 -8.122 -3.320 1.00 37.32 119 ASN A C 1
ATOM 932 O O . ASN A 1 127 ? 35.317 -8.333 -2.290 1.00 36.59 119 ASN A O 1
ATOM 937 N N . GLU A 1 128 ? 34.023 -6.966 -3.593 1.00 31.12 120 GLU A N 1
ATOM 938 C CA . GLU A 1 128 ? 34.098 -5.858 -2.642 1.00 35.85 120 GLU A CA 1
ATOM 939 C C . GLU A 1 128 ? 33.437 -6.156 -1.295 1.00 36.49 120 GLU A C 1
ATOM 940 O O . GLU A 1 128 ? 33.918 -5.742 -0.257 1.00 40.35 120 GLU A O 1
ATOM 946 N N . ILE A 1 129 ? 32.367 -6.931 -1.304 1.00 37.21 121 ILE A N 1
ATOM 947 C CA . ILE A 1 129 ? 31.734 -7.356 -0.053 1.00 36.88 121 ILE A CA 1
ATOM 948 C C . ILE A 1 129 ? 32.646 -8.321 0.730 1.00 36.81 121 ILE A C 1
ATOM 949 O O . ILE A 1 129 ? 32.748 -8.227 1.935 1.00 32.71 121 ILE A O 1
ATOM 954 N N . LYS A 1 130 ? 33.267 -9.264 0.035 1.00 35.74 122 LYS A N 1
ATOM 955 C CA . LYS A 1 130 ? 34.289 -10.074 0.656 1.00 46.70 122 LYS A CA 1
ATOM 956 C C . LYS A 1 130 ? 35.411 -9.227 1.269 1.00 44.94 122 LYS A C 1
ATOM 957 O O . LYS A 1 130 ? 35.847 -9.476 2.391 1.00 44.12 122 LYS A O 1
ATOM 963 N N . ALA A 1 131 ? 35.810 -8.173 0.578 1.00 44.09 123 ALA A N 1
ATOM 964 C CA . ALA A 1 131 ? 36.906 -7.325 1.083 1.00 45.49 123 ALA A CA 1
ATOM 965 C C . ALA A 1 131 ? 36.512 -6.532 2.346 1.00 45.76 123 ALA A C 1
ATOM 966 O O . ALA A 1 131 ? 37.365 -6.127 3.081 1.00 48.69 123 ALA A O 1
ATOM 968 N N . MET A 1 132 ? 35.223 -6.318 2.579 1.00 44.92 124 MET A N 1
ATOM 969 C CA . MET A 1 132 ? 34.743 -5.694 3.816 1.00 44.99 124 MET A CA 1
ATOM 970 C C . MET A 1 132 ? 34.634 -6.716 4.936 1.00 42.03 124 MET A C 1
ATOM 971 O O . MET A 1 132 ? 34.180 -6.389 6.024 1.00 48.34 124 MET A O 1
ATOM 976 N N . GLY A 1 133 ? 34.994 -7.957 4.659 1.00 39.95 125 GLY A N 1
ATOM 977 C CA . GLY A 1 133 ? 35.122 -8.954 5.706 1.00 40.58 125 GLY A CA 1
ATOM 978 C C . GLY A 1 133 ? 33.918 -9.871 5.853 1.00 39.52 125 GLY A C 1
ATOM 979 O O . GLY A 1 133 ? 33.806 -10.531 6.834 1.00 38.65 125 GLY A O 1
ATOM 980 N N . ALA A 1 134 ? 33.014 -9.924 4.886 1.00 43.62 126 ALA A N 1
ATOM 981 C CA . ALA A 1 134 ? 31.870 -10.857 5.011 1.00 41.87 126 ALA A CA 1
ATOM 982 C C . ALA A 1 134 ? 32.375 -12.260 5.164 1.00 37.99 126 ALA A C 1
ATOM 983 O O . ALA A 1 134 ? 33.310 -12.658 4.536 1.00 39.51 126 ALA A O 1
ATOM 985 N N . ALA A 1 135 ? 31.736 -13.025 6.016 1.00 41.69 127 ALA A N 1
ATOM 986 C CA . ALA A 1 135 ? 32.118 -14.424 6.182 1.00 45.13 127 ALA A CA 1
ATOM 987 C C . ALA 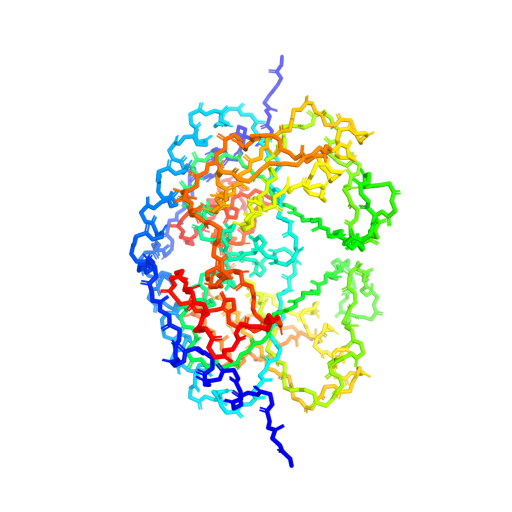A 1 135 ? 31.772 -15.261 4.926 1.00 45.12 127 ALA A C 1
ATOM 988 O O . ALA A 1 135 ? 32.571 -16.073 4.522 1.00 41.95 127 ALA A O 1
ATOM 990 N N . GLU A 1 136 ? 30.581 -15.061 4.345 1.00 42.88 128 GLU A N 1
ATOM 991 C CA . GLU A 1 136 ? 30.111 -15.807 3.145 1.00 43.70 128 GLU A CA 1
ATOM 992 C C . GLU A 1 136 ? 29.258 -14.919 2.263 1.00 38.40 128 GLU A C 1
ATOM 993 O O . GLU A 1 136 ? 28.425 -14.186 2.752 1.00 37.52 128 GLU A O 1
ATOM 999 N N . VAL A 1 137 ? 29.417 -15.061 0.958 1.00 33.39 129 VAL A N 1
ATOM 1000 C CA . VAL A 1 137 ? 28.603 -14.378 0.033 1.00 32.09 129 VAL A CA 1
ATOM 1001 C C . VAL A 1 137 ? 27.910 -15.334 -0.918 1.00 32.62 129 VAL A C 1
ATOM 1002 O O . VAL A 1 137 ? 28.545 -16.098 -1.600 1.00 27.81 129 VAL A O 1
ATOM 1006 N N . TYR A 1 138 ? 26.584 -15.229 -0.952 1.00 30.67 130 TYR A N 1
ATOM 1007 C CA . TYR A 1 138 ? 25.766 -15.952 -1.903 1.00 31.48 130 TYR A CA 1
ATOM 100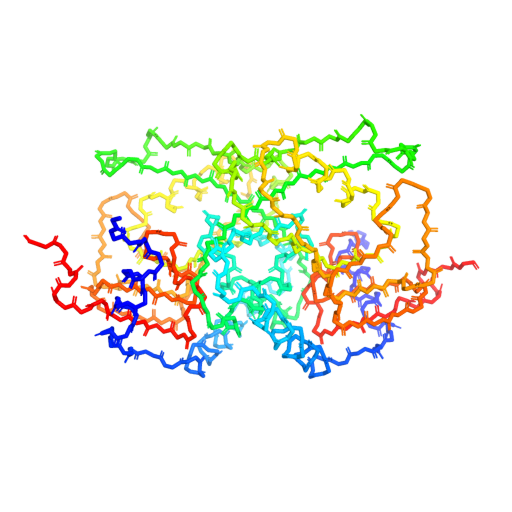8 C C . TYR A 1 138 ? 25.107 -14.966 -2.870 1.00 30.31 130 TYR A C 1
ATOM 1009 O O . TYR A 1 138 ? 24.971 -13.780 -2.582 1.00 27.59 130 TYR A O 1
ATOM 1018 N N . SER A 1 139 ? 24.742 -15.485 -4.026 1.00 27.76 131 SER A N 1
ATOM 1019 C CA . SER A 1 139 ? 24.204 -14.680 -5.082 1.00 26.83 131 SER A CA 1
ATOM 1020 C C . SER A 1 139 ? 22.921 -15.259 -5.576 1.00 27.88 131 SER A C 1
ATOM 1021 O O . SER A 1 139 ? 22.769 -16.506 -5.715 1.00 28.92 131 SER A O 1
ATOM 1024 N N . ALA A 1 140 ? 21.959 -14.379 -5.754 1.00 28.19 132 ALA A N 1
ATOM 1025 C CA . ALA A 1 140 ? 20.672 -14.761 -6.284 1.00 27.77 132 ALA A CA 1
ATOM 1026 C C . ALA A 1 140 ? 20.267 -13.842 -7.430 1.00 29.34 132 ALA A C 1
ATOM 1027 O O . ALA A 1 140 ? 20.441 -12.609 -7.406 1.00 32.30 132 ALA A O 1
ATOM 1029 N N . VAL A 1 141 ? 19.644 -14.453 -8.407 1.00 30.17 133 VAL A N 1
ATOM 1030 C CA . VAL A 1 141 ? 19.341 -13.746 -9.601 1.00 28.74 133 VAL A CA 1
ATOM 1031 C C . VAL A 1 141 ? 18.008 -14.283 -10.126 1.00 27.73 133 VAL A C 1
ATOM 1032 O O . VAL A 1 141 ? 17.743 -15.473 -10.098 1.00 22.00 133 VAL A O 1
ATOM 1036 N N . LEU A 1 142 ? 17.131 -13.371 -10.512 1.00 29.78 134 LEU A N 1
ATOM 1037 C CA . LEU A 1 142 ? 15.849 -13.751 -11.041 1.00 29.73 134 LEU A CA 1
ATOM 1038 C C . LEU A 1 142 ? 15.992 -14.465 -12.383 1.00 27.28 134 LEU A C 1
ATOM 1039 O O . LEU A 1 142 ? 15.331 -15.457 -12.644 1.00 26.23 134 LEU A O 1
ATOM 1044 N N . VAL A 1 143 ? 16.848 -13.948 -13.246 1.00 27.60 135 VAL A N 1
ATOM 1045 C CA . VAL A 1 143 ? 17.087 -14.595 -14.495 1.00 27.05 135 VAL A CA 1
ATOM 1046 C C . VAL A 1 143 ? 18.549 -14.756 -14.756 1.00 26.96 135 VAL A C 1
ATOM 1047 O O . VAL A 1 143 ? 19.348 -13.886 -14.460 1.00 29.33 135 VAL A O 1
ATOM 1051 N N . ASP A 1 144 ? 18.896 -15.900 -15.318 1.00 28.38 136 ASP A N 1
ATOM 1052 C CA . ASP A 1 144 ? 20.272 -16.148 -15.725 1.00 32.89 136 ASP A CA 1
ATOM 1053 C C . ASP A 1 144 ? 20.337 -16.421 -17.219 1.00 31.15 136 ASP A C 1
ATOM 1054 O O . ASP A 1 144 ? 19.672 -17.330 -17.738 1.00 33.74 136 ASP A O 1
ATOM 1059 N N . LYS A 1 145 ? 21.166 -15.654 -17.903 1.00 32.46 137 LYS A N 1
ATOM 1060 C CA . LYS A 1 145 ? 21.494 -15.972 -19.282 1.00 37.09 137 LYS A CA 1
ATOM 1061 C C . LYS A 1 145 ? 22.547 -17.068 -19.244 1.00 35.22 137 LYS A C 1
ATOM 1062 O O . LYS A 1 145 ? 23.739 -16.819 -19.392 1.00 33.72 137 LYS A O 1
ATOM 1068 N N . TYR A 1 146 ? 22.062 -18.281 -19.011 1.00 36.26 138 TYR A N 1
ATOM 1069 C CA . TYR A 1 146 ? 22.920 -19.401 -18.645 1.00 40.34 138 TYR A CA 1
ATOM 1070 C C . TYR A 1 146 ? 24.018 -19.780 -19.661 1.00 38.14 138 TYR A C 1
ATOM 1071 O O . TYR A 1 146 ? 24.989 -20.377 -19.273 1.00 43.59 138 TYR A O 1
ATOM 1080 N N . ARG A 1 147 ? 23.881 -19.419 -20.931 1.00 39.57 139 ARG A N 1
ATOM 1081 C CA . ARG A 1 147 ? 24.911 -19.755 -21.943 1.00 41.62 139 ARG A CA 1
ATOM 1082 C C . ARG A 1 147 ? 25.885 -18.657 -22.146 1.00 39.41 139 ARG A C 1
ATOM 1083 O O . ARG A 1 147 ? 26.794 -18.813 -22.905 1.00 48.68 139 ARG A O 1
ATOM 1091 N N . LYS A 1 148 ? 25.701 -17.521 -21.510 1.00 41.24 140 LYS A N 1
ATOM 1092 C CA . LYS A 1 148 ? 26.628 -16.419 -21.672 1.00 41.81 140 LYS A CA 1
ATOM 1093 C C . LYS A 1 148 ? 27.439 -16.170 -20.405 1.00 46.32 140 LYS A C 1
ATOM 1094 O O . LYS A 1 148 ? 26.921 -15.729 -19.357 1.00 54.69 140 LYS A O 1
ATOM 1100 N N . ARG A 1 149 ? 28.723 -16.431 -20.549 1.00 44.43 141 ARG A N 1
ATOM 1101 C CA . ARG A 1 149 ? 29.709 -16.261 -19.510 1.00 46.04 141 ARG A CA 1
ATOM 1102 C C . ARG A 1 149 ? 30.876 -15.531 -20.132 1.00 40.15 141 ARG A C 1
ATOM 1103 O O . ARG A 1 149 ? 31.200 -15.736 -21.277 1.00 43.41 141 ARG A O 1
ATOM 1111 N N . VAL A 1 150 ? 31.468 -14.646 -19.363 1.00 38.93 142 VAL A N 1
ATOM 1112 C CA . VAL A 1 150 ? 32.553 -13.810 -19.829 1.00 42.76 142 VAL A CA 1
ATOM 1113 C C . VAL A 1 150 ? 33.646 -13.792 -18.775 1.00 44.60 142 VAL A C 1
ATOM 1114 O O . VAL A 1 150 ? 33.407 -14.019 -17.595 1.00 45.02 142 VAL A O 1
ATOM 1118 N N . PRO A 1 151 ? 34.869 -13.529 -19.210 1.00 51.22 143 PRO A N 1
ATOM 1119 C CA . PRO A 1 151 ? 35.969 -13.370 -18.287 1.00 45.54 143 PRO A CA 1
ATOM 1120 C C . PRO A 1 151 ? 35.671 -12.265 -17.302 1.00 43.39 143 PRO A C 1
ATOM 1121 O O . PRO A 1 151 ? 35.029 -11.253 -17.646 1.00 47.67 143 PRO A O 1
ATOM 1125 N N . ASN A 1 152 ? 36.076 -12.496 -16.062 1.00 41.77 144 ASN A N 1
ATOM 1126 C CA . ASN A 1 152 ? 35.817 -11.579 -14.945 1.00 43.01 144 ASN A CA 1
ATOM 1127 C C . ASN A 1 152 ? 34.354 -11.487 -14.495 1.00 41.28 144 ASN A C 1
ATOM 1128 O O . ASN A 1 152 ? 34.048 -10.723 -13.601 1.00 42.92 144 ASN A O 1
ATOM 1133 N N . GLY A 1 153 ? 33.459 -12.250 -15.133 1.00 40.36 145 GLY A N 1
ATOM 1134 C CA . GLY A 1 153 ? 32.047 -12.216 -14.835 1.00 40.43 145 GLY A CA 1
ATOM 1135 C C . GLY A 1 153 ? 31.710 -13.240 -13.761 1.00 41.62 145 GLY A C 1
ATOM 1136 O O . GLY A 1 153 ? 32.533 -14.098 -13.430 1.00 36.44 145 GLY A O 1
ATOM 1137 N N . LEU A 1 154 ? 30.509 -13.166 -13.203 1.00 38.34 146 LEU A N 1
ATOM 1138 C CA . LEU A 1 154 ? 30.178 -14.146 -12.196 1.00 35.79 146 LEU A CA 1
ATOM 1139 C C . LEU A 1 154 ? 29.965 -15.444 -12.921 1.00 32.68 146 LEU A C 1
ATOM 1140 O O . LEU A 1 154 ? 29.222 -15.502 -13.881 1.00 34.99 146 LEU A O 1
ATOM 1145 N N . GLN A 1 155 ? 30.642 -16.484 -12.478 1.00 32.00 147 GLN A N 1
ATOM 1146 C CA . GLN A 1 155 ? 30.623 -17.753 -13.178 1.00 35.99 147 GLN A CA 1
ATOM 1147 C C . GLN A 1 155 ? 29.416 -18.613 -12.941 1.00 33.09 147 GLN A C 1
ATOM 1148 O O . GLN A 1 155 ? 28.980 -19.356 -13.828 1.00 33.88 147 GLN A O 1
ATOM 1154 N N . LYS A 1 156 ? 28.881 -18.535 -11.744 1.00 31.67 148 LYS A N 1
ATOM 1155 C CA . LYS A 1 156 ? 27.643 -19.238 -11.415 1.00 34.08 148 LYS A CA 1
ATOM 1156 C C . LYS A 1 156 ? 26.927 -18.567 -10.230 1.00 30.23 148 LYS A C 1
ATOM 1157 O O . LYS A 1 156 ? 27.569 -18.185 -9.277 1.00 30.38 148 LYS A O 1
ATOM 1163 N N . ALA A 1 157 ? 25.618 -18.393 -10.312 1.00 28.81 149 ALA A N 1
ATOM 1164 C CA . ALA A 1 157 ? 24.858 -17.858 -9.184 1.00 29.48 149 ALA A CA 1
ATOM 1165 C C . ALA A 1 157 ? 24.422 -19.032 -8.332 1.00 28.29 149 ALA A C 1
ATOM 1166 O O . ALA A 1 157 ? 24.120 -20.080 -8.860 1.00 26.08 149 ALA A O 1
ATOM 1168 N N . ASP A 1 158 ? 24.338 -18.831 -7.020 1.00 27.83 150 ASP A N 1
ATOM 1169 C CA . ASP A 1 158 ? 23.847 -19.874 -6.123 1.00 27.53 150 ASP A CA 1
ATOM 1170 C C . ASP A 1 158 ? 22.347 -20.147 -6.319 1.00 28.91 150 ASP A C 1
ATOM 1171 O O . ASP A 1 158 ? 21.887 -21.292 -6.216 1.00 26.48 150 ASP A O 1
ATOM 1176 N N . PHE A 1 159 ? 21.576 -19.096 -6.607 1.00 29.39 151 PHE A N 1
ATOM 1177 C CA . PHE A 1 159 ? 20.117 -19.241 -6.773 1.00 28.15 151 PHE A CA 1
ATOM 1178 C C . PHE A 1 159 ? 19.687 -18.520 -8.055 1.00 30.95 151 PHE A C 1
ATOM 1179 O O . PHE A 1 159 ? 20.017 -17.363 -8.259 1.00 30.69 151 PHE A O 1
ATOM 1187 N N . VAL A 1 160 ? 18.928 -19.230 -8.901 1.00 29.29 152 VAL A N 1
ATOM 1188 C CA . VAL A 1 160 ? 18.487 -18.728 -10.175 1.00 27.26 152 VAL A CA 1
ATOM 1189 C C . VAL A 1 160 ? 17.004 -19.036 -10.314 1.00 28.03 152 VAL A C 1
ATOM 1190 O O . VAL A 1 160 ? 16.590 -20.202 -10.187 1.00 26.72 152 VAL A O 1
ATOM 1194 N N . GLY A 1 161 ? 16.188 -18.022 -10.614 1.00 26.79 153 GLY A N 1
ATOM 1195 C CA . GLY A 1 161 ? 14.785 -18.259 -10.865 1.00 25.61 153 GLY A CA 1
ATOM 1196 C C . GLY A 1 161 ? 14.496 -18.946 -12.195 1.00 28.06 153 GLY A C 1
ATOM 1197 O O . GLY A 1 161 ? 13.832 -19.973 -12.238 1.00 30.70 153 GLY A O 1
ATOM 1198 N N . LEU A 1 162 ? 14.996 -18.356 -13.273 1.00 31.71 154 LEU A N 1
ATOM 1199 C CA . LEU A 1 162 ? 14.714 -18.806 -14.634 1.00 31.57 154 LEU A CA 1
ATOM 1200 C C . LEU A 1 162 ? 15.967 -18.698 -15.507 1.00 33.84 154 LEU A C 1
ATOM 1201 O O . LEU A 1 162 ? 16.730 -17.716 -15.440 1.00 33.69 154 LEU A O 1
ATOM 1206 N N . GLN A 1 163 ? 16.161 -19.723 -16.306 1.00 36.71 155 GLN A N 1
ATOM 1207 C CA . GLN A 1 163 ? 17.231 -19.767 -17.270 1.00 42.67 155 GLN A CA 1
ATOM 1208 C C . GLN A 1 163 ? 16.685 -19.356 -18.626 1.00 45.66 155 GLN A C 1
ATOM 1209 O O . GLN A 1 163 ? 15.658 -19.851 -19.042 1.00 48.26 155 GLN A O 1
ATOM 1215 N N . VAL A 1 164 ? 17.378 -18.440 -19.297 1.00 43.82 156 VAL A N 1
ATOM 1216 C CA . VAL A 1 164 ? 16.949 -17.936 -20.601 1.00 41.95 156 VAL A CA 1
ATOM 1217 C C . VAL A 1 164 ? 18.104 -17.828 -21.590 1.00 42.81 156 VAL A C 1
ATOM 1218 O O . VAL A 1 164 ? 19.277 -17.780 -21.176 1.00 37.92 156 VAL A O 1
ATOM 1222 N N . GLU A 1 165 ? 17.737 -17.718 -22.876 1.00 42.36 157 GLU A N 1
ATOM 1223 C CA . GLU A 1 165 ? 18.671 -17.519 -23.983 1.00 41.04 157 GLU A CA 1
ATOM 1224 C C . GLU A 1 165 ? 19.039 -16.067 -24.015 1.00 42.59 157 GLU A C 1
ATOM 1225 O O . GLU A 1 165 ? 18.415 -15.270 -23.329 1.00 50.10 157 GLU A O 1
ATOM 1231 N N . ASP A 1 166 ? 19.987 -15.688 -24.852 1.00 41.44 158 ASP A N 1
ATOM 1232 C CA . ASP A 1 166 ? 20.462 -14.298 -24.853 1.00 45.39 158 ASP A CA 1
ATOM 1233 C C . ASP A 1 166 ? 19.561 -13.299 -25.617 1.00 46.67 158 ASP A C 1
ATOM 1234 O O . ASP A 1 166 ? 20.026 -12.581 -26.494 1.00 41.21 158 ASP A O 1
ATOM 1239 N N . HIS A 1 167 ? 18.279 -13.220 -25.255 1.00 47.36 159 HIS A N 1
ATOM 1240 C CA . HIS A 1 167 ? 17.384 -12.248 -25.869 1.00 38.09 159 HIS A CA 1
ATOM 1241 C C . HIS A 1 167 ? 17.574 -10.878 -25.321 1.00 38.91 159 HIS A C 1
ATOM 1242 O O . HIS A 1 167 ? 18.236 -10.723 -24.298 1.00 40.21 159 HIS A O 1
ATOM 1249 N N . TYR A 1 168 ? 17.015 -9.875 -26.021 1.00 39.15 160 TYR A N 1
ATOM 1250 C CA . TYR A 1 168 ? 16.810 -8.534 -25.429 1.00 41.55 160 TYR A CA 1
ATOM 1251 C C . TYR A 1 168 ? 15.561 -8.713 -24.578 1.00 40.64 160 TYR A C 1
ATOM 1252 O O . TYR A 1 168 ? 14.4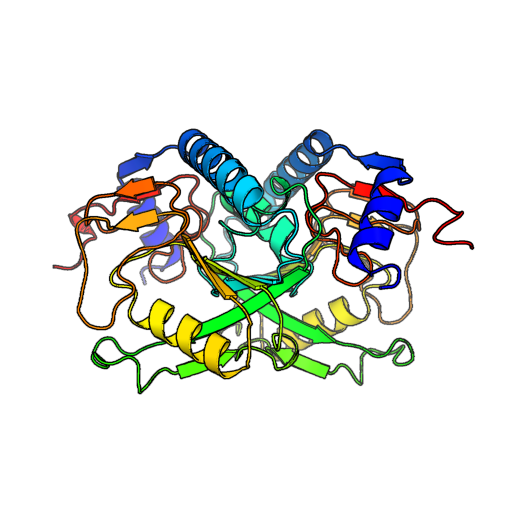88 -8.975 -25.108 1.00 37.25 160 TYR A O 1
ATOM 1261 N N . ILE A 1 169 ? 15.706 -8.651 -23.262 1.00 38.55 161 ILE A N 1
ATOM 1262 C CA . ILE A 1 169 ? 14.539 -8.869 -22.415 1.00 38.83 161 ILE A CA 1
ATOM 1263 C C . ILE A 1 169 ? 14.333 -7.752 -21.413 1.00 30.83 161 ILE A C 1
ATOM 1264 O O . ILE A 1 169 ? 15.260 -7.071 -21.023 1.00 25.87 161 ILE A O 1
ATOM 1269 N N . PHE A 1 170 ? 13.094 -7.647 -20.959 1.00 27.58 162 PHE A N 1
ATOM 1270 C CA . PHE A 1 170 ? 12.762 -6.708 -19.918 1.00 25.14 162 PHE A CA 1
ATOM 1271 C C . PHE A 1 170 ? 11.666 -7.243 -19.042 1.00 24.88 162 PHE A C 1
ATOM 1272 O O . PHE A 1 170 ? 11.008 -8.246 -19.384 1.00 26.08 162 PHE A O 1
ATOM 1280 N N . GLY A 1 171 ? 11.445 -6.534 -17.938 1.00 25.01 163 GLY A N 1
ATOM 1281 C CA . GLY A 1 171 ? 10.312 -6.779 -17.077 1.00 25.93 163 GLY A CA 1
ATOM 1282 C C . GLY A 1 171 ? 10.676 -7.322 -15.717 1.00 28.06 163 GLY A C 1
ATOM 1283 O O . GLY A 1 171 ? 11.776 -7.832 -15.498 1.00 25.74 163 GLY A O 1
ATOM 1284 N N . TYR A 1 172 ? 9.725 -7.194 -14.806 1.00 28.71 164 TYR A N 1
ATOM 1285 C CA . TYR A 1 172 ? 9.853 -7.701 -13.452 1.00 29.57 164 TYR A CA 1
ATOM 1286 C C . TYR A 1 172 ? 11.193 -7.275 -12.811 1.00 27.79 164 TYR A C 1
ATOM 1287 O O . TYR A 1 172 ? 11.957 -8.058 -12.244 1.00 28.82 164 TYR A O 1
ATOM 1296 N N . GLY A 1 173 ? 11.442 -6.003 -12.916 1.00 27.85 165 GLY A N 1
ATOM 1297 C CA . GLY A 1 173 ? 12.673 -5.379 -12.405 1.00 29.55 165 GLY A CA 1
ATOM 1298 C C . GLY A 1 173 ? 13.742 -5.140 -13.443 1.00 31.70 165 GLY A C 1
ATOM 1299 O O . GLY A 1 173 ? 14.598 -4.302 -13.230 1.00 33.50 165 GLY A O 1
ATOM 1300 N N . MET A 1 174 ? 13.690 -5.833 -14.578 1.00 31.74 166 MET A N 1
ATOM 1301 C CA . MET A 1 174 ? 14.656 -5.566 -15.674 1.00 31.76 166 MET A CA 1
ATOM 1302 C C . MET A 1 174 ? 14.187 -4.441 -16.566 1.00 28.26 166 MET A C 1
ATOM 1303 O O . MET A 1 174 ? 13.034 -4.439 -17.014 1.00 27.52 166 MET A O 1
ATOM 1308 N N . ASP A 1 175 ? 15.059 -3.464 -16.799 1.00 28.59 167 ASP A N 1
ATOM 1309 C CA . ASP A 1 175 ? 14.661 -2.251 -17.543 1.00 29.86 167 ASP A CA 1
ATOM 1310 C C . ASP A 1 175 ? 15.012 -2.366 -19.027 1.00 29.98 167 ASP A C 1
ATOM 1311 O O . ASP A 1 175 ? 15.851 -3.134 -19.428 1.00 29.16 167 ASP A O 1
ATOM 1316 N N . TYR A 1 176 ? 14.310 -1.594 -19.817 1.00 31.60 168 TYR A N 1
ATOM 1317 C CA . TYR A 1 176 ? 14.680 -1.268 -21.174 1.00 31.36 168 TYR A CA 1
ATOM 1318 C C . TYR A 1 176 ? 14.875 0.263 -21.181 1.00 29.25 168 TYR A C 1
ATOM 1319 O O . TYR A 1 176 ? 13.939 1.038 -21.143 1.00 33.06 168 TYR A O 1
ATOM 1328 N N . HIS A 1 177 ? 16.109 0.672 -21.140 1.00 30.27 169 HIS A N 1
ATOM 1329 C CA . HIS A 1 177 ? 16.469 2.064 -21.012 1.00 32.66 169 HIS A CA 1
ATOM 1330 C C . HIS A 1 177 ? 15.767 2.756 -19.844 1.00 34.05 169 HIS A C 1
ATOM 1331 O O . HIS A 1 177 ? 15.229 3.854 -20.014 1.00 30.45 169 HIS A O 1
ATOM 1338 N N . GLU A 1 178 ? 15.805 2.107 -18.664 1.00 32.97 170 GLU A N 1
ATOM 1339 C CA . GLU A 1 178 ? 15.216 2.628 -17.407 1.00 31.59 170 GLU A CA 1
ATOM 1340 C C . GLU A 1 178 ? 13.670 2.512 -17.325 1.00 32.01 170 GLU A C 1
ATOM 1341 O O . GLU A 1 178 ? 13.102 2.609 -16.239 1.00 31.30 170 GLU A O 1
ATOM 1347 N N . TYR A 1 179 ? 13.029 2.193 -18.445 1.00 27.82 171 TYR A N 1
ATOM 1348 C CA . TYR A 1 179 ? 11.617 1.914 -18.472 1.00 26.80 171 TYR A CA 1
ATOM 1349 C C . TYR A 1 179 ? 11.334 0.428 -18.358 1.00 28.77 171 TYR A C 1
ATOM 1350 O O . TYR A 1 179 ? 12.220 -0.435 -18.428 1.00 26.18 171 TYR A O 1
ATOM 1359 N N . LEU A 1 180 ? 10.055 0.117 -18.178 1.00 29.31 172 LEU A N 1
ATOM 1360 C CA . LEU A 1 180 ? 9.563 -1.269 -18.315 1.00 28.45 172 LEU A CA 1
ATOM 1361 C C . LEU A 1 180 ? 9.999 -2.258 -17.254 1.00 25.59 172 LEU A C 1
ATOM 1362 O O . LEU A 1 180 ? 9.758 -3.432 -17.415 1.00 24.50 172 LEU A O 1
ATOM 1367 N N . ARG A 1 181 ? 10.542 -1.784 -16.148 1.00 27.61 173 ARG A N 1
ATOM 1368 C CA . ARG A 1 181 ? 10.806 -2.654 -14.995 1.00 27.07 173 ARG A CA 1
ATOM 1369 C C . ARG A 1 181 ? 9.512 -3.100 -14.381 1.00 27.97 173 ARG A C 1
ATOM 1370 O O . ARG A 1 181 ? 9.479 -4.100 -13.630 1.00 31.61 173 ARG A O 1
ATOM 1378 N N . ASN A 1 182 ? 8.468 -2.301 -14.606 1.00 27.11 174 ASN A N 1
ATOM 1379 C CA . ASN A 1 182 ? 7.100 -2.619 -14.127 1.00 27.74 174 ASN A CA 1
ATOM 1380 C C . ASN A 1 182 ? 6.285 -3.585 -15.007 1.00 29.78 174 ASN A C 1
ATOM 1381 O O . ASN A 1 182 ? 5.171 -3.915 -14.655 1.00 30.49 174 ASN A O 1
ATOM 1386 N N . ALA A 1 183 ? 6.828 -4.036 -16.131 1.00 29.58 175 ALA A N 1
ATOM 1387 C CA . ALA A 1 183 ? 6.104 -4.998 -16.948 1.00 28.30 175 ALA A CA 1
ATOM 1388 C C . ALA A 1 183 ? 5.917 -6.320 -16.203 1.00 30.68 175 ALA A C 1
ATOM 1389 O O . ALA A 1 183 ? 6.858 -6.831 -15.591 1.00 31.87 175 ALA A O 1
ATOM 1391 N N . PRO A 1 184 ? 4.678 -6.863 -16.231 1.00 32.24 176 PRO A N 1
ATOM 1392 C CA . PRO A 1 184 ? 4.313 -7.979 -15.359 1.00 30.21 176 PRO A CA 1
ATOM 1393 C C . PRO A 1 184 ? 4.662 -9.359 -15.948 1.00 33.49 176 PRO A C 1
ATOM 1394 O O . PRO A 1 184 ? 3.786 -10.139 -16.304 1.00 35.82 176 PRO A O 1
ATOM 1398 N N . GLY A 1 185 ? 5.947 -9.651 -16.032 1.00 31.34 177 GLY A N 1
ATOM 1399 C CA . GLY A 1 185 ? 6.411 -10.853 -16.653 1.00 29.46 177 GLY A CA 1
ATOM 1400 C C . GLY A 1 185 ? 7.761 -10.576 -17.242 1.00 29.22 177 GLY A C 1
ATOM 1401 O O . GLY A 1 185 ? 8.338 -9.537 -16.946 1.00 29.55 177 GLY A O 1
ATOM 1402 N N . ILE A 1 186 ? 8.241 -11.503 -18.061 1.00 28.10 178 ILE A N 1
ATOM 1403 C CA . ILE A 1 186 ? 9.454 -11.378 -18.805 1.00 29.53 178 ILE A CA 1
ATOM 1404 C C . ILE A 1 186 ? 9.146 -11.354 -20.278 1.00 30.26 178 ILE A C 1
ATOM 1405 O O . ILE A 1 186 ? 8.571 -12.259 -20.814 1.00 29.96 178 ILE A O 1
ATOM 1410 N N . PHE A 1 187 ? 9.595 -10.295 -20.926 1.00 31.63 179 PHE A N 1
ATOM 1411 C CA . PHE A 1 187 ? 9.279 -10.024 -22.304 1.00 29.74 179 PHE A CA 1
ATOM 1412 C C . PHE A 1 187 ? 10.553 -9.841 -23.175 1.00 30.88 179 PHE A C 1
ATOM 1413 O O . PHE A 1 187 ? 11.576 -9.314 -22.723 1.00 26.86 179 PHE A O 1
ATOM 1421 N N . ILE A 1 188 ? 10.406 -10.233 -24.438 1.00 31.75 180 ILE A N 1
ATOM 1422 C CA . ILE A 1 188 ? 11.418 -10.099 -25.458 1.00 34.55 180 ILE A CA 1
ATOM 1423 C C . ILE A 1 188 ? 11.019 -8.960 -26.406 1.00 32.70 180 ILE A C 1
ATOM 1424 O O . ILE A 1 188 ? 9.907 -8.894 -26.936 1.00 28.30 180 ILE A O 1
ATOM 1429 N N . VAL A 1 189 ? 11.974 -8.092 -26.608 1.00 29.61 181 VAL A N 1
ATOM 1430 C CA . VAL A 1 189 ? 11.851 -6.985 -27.511 1.00 34.20 181 VAL A CA 1
ATOM 1431 C C . VAL A 1 189 ? 11.832 -7.480 -28.973 1.00 32.68 181 VAL A C 1
ATOM 1432 O O . VAL A 1 189 ? 12.637 -8.332 -29.350 1.00 35.40 181 VAL A O 1
ATOM 1436 N N . HIS A 1 190 ? 10.889 -6.958 -29.757 1.00 29.90 182 HIS A N 1
ATOM 1437 C CA . HIS A 1 190 ? 10.716 -7.356 -31.159 1.00 29.93 182 HIS A CA 1
ATOM 1438 C C . HIS A 1 190 ? 11.929 -6.919 -31.976 1.00 29.72 182 HIS A C 1
ATOM 1439 O O . HIS A 1 190 ? 12.508 -5.878 -31.730 1.00 26.05 182 HIS A O 1
ATOM 1446 N N . PRO A 1 191 ? 12.418 -7.798 -32.846 1.00 35.66 183 PRO A N 1
ATOM 1447 C CA . PRO A 1 191 ? 13.537 -7.466 -33.741 1.00 39.34 183 PRO A CA 1
ATOM 1448 C C . PRO A 1 191 ? 13.389 -6.119 -34.533 1.00 39.99 183 PRO A C 1
ATOM 1449 O O . PRO A 1 191 ? 14.377 -5.429 -34.742 1.00 45.29 183 PRO A O 1
ATOM 1453 N N . ASP A 1 192 ? 12.191 -5.710 -34.896 1.00 36.63 184 ASP A N 1
ATOM 1454 C CA . ASP A 1 192 ? 12.036 -4.324 -35.434 1.00 48.80 184 ASP A CA 1
ATOM 1455 C C . ASP A 1 192 ? 12.513 -3.187 -34.531 1.00 46.43 184 ASP A C 1
ATOM 1456 O O . ASP A 1 192 ? 12.927 -2.145 -35.028 1.00 50.50 184 ASP A O 1
ATOM 1461 N N . HIS A 1 193 ? 12.458 -3.389 -33.221 1.00 47.46 185 HIS A N 1
ATOM 1462 C CA . HIS A 1 193 ? 12.989 -2.408 -32.238 1.00 41.42 185 HIS A CA 1
ATOM 1463 C C . HIS A 1 193 ? 14.422 -2.682 -31.807 1.00 43.30 185 HIS A C 1
ATOM 1464 O O . HIS A 1 193 ? 15.135 -1.770 -31.382 1.00 34.01 185 HIS A O 1
ATOM 1471 N N . GLU A 1 194 ? 14.840 -3.946 -31.883 1.00 43.41 186 GLU A N 1
ATOM 1472 C CA . GLU A 1 194 ? 16.217 -4.340 -31.497 1.00 42.28 186 GLU A CA 1
ATOM 1473 C C . GLU A 1 194 ? 16.723 -5.446 -32.425 1.00 47.36 186 GLU A C 1
ATOM 1474 O O . GLU A 1 194 ? 16.449 -6.620 -32.214 1.00 49.72 186 GLU A O 1
ATOM 1480 N N . ALA A 1 195 ? 17.493 -5.046 -33.435 1.00 57.53 187 ALA A N 1
ATOM 1481 C CA . ALA A 1 195 ? 18.022 -5.950 -34.470 1.00 58.57 187 ALA A CA 1
ATOM 1482 C C . ALA A 1 195 ? 19.323 -6.552 -34.022 1.00 49.70 187 ALA A C 1
ATOM 1483 O O . ALA A 1 195 ? 20.086 -5.908 -33.361 1.00 53.28 187 ALA A O 1
ATOM 1485 N N . SER A 1 196 ? 19.593 -7.789 -34.405 1.00 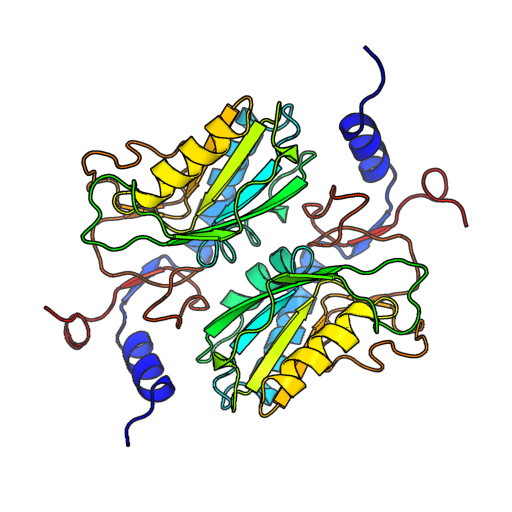58.18 188 SER A N 1
ATOM 1486 C CA . SER A 1 196 ? 20.906 -8.397 -34.119 1.00 56.52 188 SER A CA 1
ATOM 1487 C C . SER A 1 196 ? 21.622 -8.684 -35.435 1.00 48.71 188 SER A C 1
ATOM 1488 O O . SER A 1 196 ? 20.958 -9.213 -36.306 1.00 45.04 188 SER A O 1
ATOM 1491 N N . HIS B 1 8 ? 25.953 -16.073 24.985 1.00 65.16 0 HIS B N 1
ATOM 1492 C CA . HIS B 1 8 ? 24.864 -15.145 25.409 1.00 67.91 0 HIS B CA 1
ATOM 1493 C C . HIS B 1 8 ? 23.695 -15.228 24.458 1.00 70.98 0 HIS B C 1
ATOM 1494 O O . HIS B 1 8 ? 23.745 -15.898 23.431 1.00 78.03 0 HIS B O 1
ATOM 1501 N N . MET B 1 9 ? 22.634 -14.522 24.802 1.00 61.70 1 MET B N 1
ATOM 1502 C CA . MET B 1 9 ? 21.456 -14.585 24.013 1.00 50.39 1 MET B CA 1
ATOM 1503 C C . MET B 1 9 ? 21.605 -13.866 22.683 1.00 54.72 1 MET B C 1
ATOM 1504 O O . MET B 1 9 ? 22.152 -12.724 22.584 1.00 46.91 1 MET B O 1
ATOM 1509 N N . THR B 1 10 ? 21.078 -14.555 21.676 1.00 44.30 2 THR B N 1
ATOM 1510 C CA . THR B 1 10 ? 21.306 -14.216 20.279 1.00 43.85 2 THR B CA 1
ATOM 1511 C C . THR B 1 10 ? 20.178 -13.320 19.749 1.00 42.57 2 THR B C 1
ATOM 1512 O O . THR B 1 10 ? 19.022 -13.452 20.129 1.00 46.20 2 THR B O 1
ATOM 1516 N N . ILE B 1 11 ? 20.529 -12.402 18.882 1.00 37.62 3 ILE B N 1
ATOM 1517 C CA . ILE B 1 11 ? 19.550 -11.539 18.247 1.00 38.96 3 ILE B CA 1
ATOM 1518 C C . ILE B 1 11 ? 18.528 -12.331 17.403 1.00 39.52 3 ILE B C 1
ATOM 1519 O O . ILE B 1 11 ? 17.306 -12.085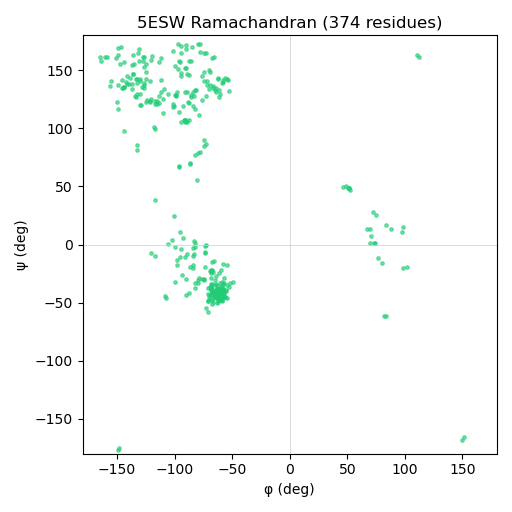 17.563 1.00 33.07 3 ILE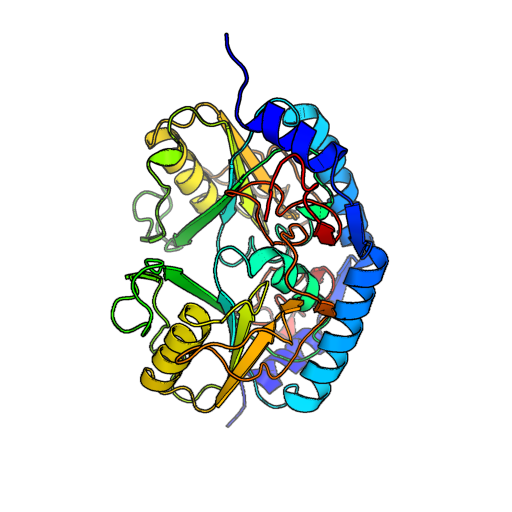 B O 1
ATOM 1524 N N . PRO B 1 12 ? 19.001 -13.277 16.533 1.00 36.48 4 PRO B N 1
ATOM 1525 C CA . PRO B 1 12 ? 17.967 -14.075 15.853 1.00 38.74 4 PRO B CA 1
ATOM 1526 C C . PRO B 1 12 ? 17.001 -14.861 16.731 1.00 40.55 4 PRO B C 1
ATOM 1527 O O . PRO B 1 12 ? 15.838 -14.956 16.405 1.00 36.71 4 PRO B O 1
ATOM 1531 N N . ASP B 1 13 ? 17.454 -15.367 17.870 1.00 44.82 5 ASP B N 1
ATOM 1532 C CA . ASP B 1 13 ? 16.541 -16.043 18.818 1.00 44.39 5 ASP B CA 1
ATOM 1533 C C . ASP B 1 13 ? 15.535 -15.079 19.407 1.00 40.28 5 ASP B C 1
ATOM 1534 O O . ASP B 1 13 ? 14.362 -15.414 19.564 1.00 45.23 5 ASP B O 1
ATOM 1539 N N . LYS B 1 14 ? 15.976 -13.879 19.758 1.00 38.04 6 LYS B N 1
ATOM 1540 C CA . LYS B 1 14 ? 15.039 -12.865 20.235 1.00 38.07 6 LYS B CA 1
ATOM 1541 C C . LYS B 1 14 ? 14.027 -12.439 19.156 1.00 36.40 6 LYS B C 1
ATOM 1542 O O . LYS B 1 14 ? 12.838 -12.295 19.427 1.00 31.61 6 LYS B O 1
ATOM 1548 N N . ILE B 1 15 ? 14.486 -12.323 17.919 1.00 33.90 7 ILE B N 1
ATOM 1549 C CA . ILE B 1 15 ? 13.607 -12.018 16.801 1.00 37.08 7 ILE B CA 1
ATOM 1550 C C . ILE B 1 15 ? 12.543 -13.075 16.634 1.00 35.37 7 ILE B C 1
ATOM 1551 O O . ILE B 1 15 ? 11.375 -12.758 16.461 1.00 32.99 7 ILE B O 1
ATOM 1556 N N . LYS B 1 16 ? 12.945 -14.337 16.724 1.00 37.73 8 LYS B N 1
ATOM 1557 C CA . LYS B 1 16 ? 11.972 -15.431 16.624 1.00 41.40 8 LYS B CA 1
ATOM 1558 C C . LYS B 1 16 ? 10.935 -15.347 17.690 1.00 38.23 8 LYS B C 1
ATOM 1559 O O . LYS B 1 16 ? 9.783 -15.589 17.416 1.00 41.96 8 LYS B O 1
ATOM 1565 N N . ALA B 1 17 ? 11.350 -15.006 18.908 1.00 36.11 9 ALA B N 1
ATOM 1566 C CA . ALA B 1 17 ? 10.393 -14.854 20.010 1.00 35.06 9 ALA B CA 1
ATOM 1567 C C . ALA B 1 17 ? 9.433 -13.674 19.770 1.00 32.13 9 ALA B C 1
ATOM 1568 O O . ALA B 1 17 ? 8.245 -13.778 19.976 1.00 34.96 9 ALA B O 1
ATOM 1570 N N . VAL B 1 18 ? 9.945 -12.551 19.307 1.00 31.94 10 VAL B N 1
ATOM 1571 C CA . VAL B 1 18 ? 9.087 -11.405 19.006 1.00 32.69 10 VAL B CA 1
ATOM 1572 C C . VAL B 1 18 ? 8.031 -11.739 17.973 1.00 31.23 10 VAL B C 1
ATOM 1573 O O . VAL B 1 18 ? 6.856 -11.492 18.166 1.00 30.39 10 VAL B O 1
ATOM 1577 N N . TYR B 1 19 ? 8.464 -12.355 16.896 1.00 33.30 11 TYR B N 1
ATOM 1578 C CA . TYR B 1 19 ? 7.547 -12.758 15.834 1.00 37.46 11 TYR B CA 1
ATOM 1579 C C . TYR B 1 19 ? 6.500 -13.801 16.316 1.00 36.59 11 TYR B C 1
ATOM 1580 O O . TYR B 1 19 ? 5.316 -13.688 16.039 1.00 30.48 11 TYR B O 1
ATOM 1589 N N . GLU B 1 20 ? 6.981 -14.792 17.039 1.00 37.30 12 GLU B N 1
ATOM 1590 C CA . GLU B 1 20 ? 6.149 -15.848 17.622 1.00 44.05 12 GLU B CA 1
ATOM 1591 C C . GLU B 1 20 ? 5.067 -15.264 18.537 1.00 39.67 12 GLU B C 1
ATOM 1592 O O . GLU B 1 20 ? 3.947 -15.703 18.512 1.00 41.39 12 GLU B O 1
ATOM 1598 N N . LYS B 1 21 ? 5.382 -14.263 19.333 1.00 35.93 13 LYS B N 1
ATOM 1599 C CA . LYS B 1 21 ? 4.393 -13.706 20.246 1.00 39.28 13 LYS B CA 1
ATOM 1600 C C . LYS B 1 21 ? 3.554 -12.566 19.624 1.00 36.30 13 LYS B C 1
ATOM 1601 O O . LYS B 1 21 ? 2.604 -12.079 20.242 1.00 33.29 13 LYS B O 1
ATOM 1607 N N . SER B 1 22 ? 3.922 -12.114 18.423 1.00 33.19 14 SER B N 1
ATOM 1608 C CA . SER B 1 22 ? 3.232 -10.982 17.804 1.00 35.74 14 SER B CA 1
ATOM 1609 C C . SER B 1 22 ? 1.795 -11.314 17.463 1.00 33.42 14 SER B C 1
ATOM 1610 O O . SER B 1 22 ? 1.449 -12.465 17.351 1.00 35.91 14 SER B O 1
ATOM 1613 N N . THR B 1 23 ? 0.959 -10.312 17.254 1.00 35.95 15 THR B N 1
ATOM 1614 C CA . THR B 1 23 ? -0.386 -10.597 16.761 1.00 38.58 15 THR B CA 1
ATOM 1615 C C . THR B 1 23 ? -0.578 -10.068 15.317 1.00 37.45 15 THR B C 1
ATOM 1616 O O . THR B 1 23 ? -0.114 -8.985 14.960 1.00 32.62 15 THR B O 1
ATOM 1620 N N . CYS B 1 24 ? -1.290 -10.843 14.509 1.00 33.47 16 CYS B N 1
ATOM 1621 C CA . CYS B 1 24 ? -1.507 -10.492 13.132 1.00 28.88 16 CYS B CA 1
ATOM 1622 C C . CYS B 1 24 ? -2.671 -9.550 13.000 1.00 30.45 16 CYS B C 1
ATOM 1623 O O . CYS B 1 24 ? -3.790 -9.889 13.318 1.00 30.75 16 CYS B O 1
ATOM 1626 N N . LEU B 1 25 ? -2.390 -8.366 12.487 1.00 32.26 17 LEU B N 1
ATOM 1627 C CA . LEU B 1 25 ? -3.378 -7.350 12.211 1.00 32.24 17 LEU B CA 1
ATOM 1628 C C . LEU B 1 25 ? -3.979 -7.527 10.815 1.00 32.10 17 LEU B C 1
ATOM 1629 O O . LEU B 1 25 ? -5.162 -7.366 10.629 1.00 29.78 17 LEU B O 1
ATOM 1634 N N . TYR B 1 26 ? -3.149 -7.835 9.833 1.00 30.35 18 TYR B N 1
ATOM 1635 C CA . TYR B 1 26 ? -3.608 -8.087 8.457 1.00 29.99 18 TYR B CA 1
ATOM 1636 C C . TYR B 1 26 ? -2.854 -9.250 7.830 1.00 32.35 18 TYR B C 1
ATOM 1637 O O . TYR B 1 26 ? -1.627 -9.350 7.968 1.00 27.07 18 TYR B O 1
ATOM 1646 N N . THR B 1 27 ? -3.566 -10.109 7.107 1.00 29.88 19 THR B N 1
ATOM 1647 C CA . THR B 1 27 ? -2.892 -11.166 6.397 1.00 27.92 19 THR B CA 1
ATOM 1648 C C . THR B 1 27 ? -2.164 -10.636 5.166 1.00 29.68 19 THR B C 1
ATOM 1649 O O . THR B 1 27 ? -2.420 -9.528 4.675 1.00 25.70 19 THR B O 1
ATOM 1653 N N . SER B 1 28 ? -1.274 -11.463 4.642 1.00 29.71 20 SER B N 1
ATOM 1654 C CA . SER B 1 28 ? -0.603 -11.092 3.432 1.00 33.14 20 SER B CA 1
ATOM 1655 C C . SER B 1 28 ? -1.608 -10.850 2.300 1.00 32.55 20 SER B C 1
ATOM 1656 O O . SER B 1 28 ? -1.414 -9.944 1.494 1.00 29.11 20 SER B O 1
ATOM 1659 N N . ASN B 1 29 ? -2.651 -11.688 2.227 1.00 31.81 21 ASN B N 1
ATOM 1660 C CA . ASN B 1 29 ? -3.700 -11.517 1.215 1.00 30.90 21 ASN B CA 1
ATOM 1661 C C . ASN B 1 29 ? -4.362 -10.157 1.297 1.00 32.59 21 ASN B C 1
ATOM 1662 O O . ASN B 1 29 ? -4.620 -9.525 0.272 1.00 32.97 21 ASN B O 1
ATOM 1667 N N . GLU B 1 30 ? -4.637 -9.713 2.523 1.00 28.25 22 GLU B N 1
ATOM 1668 C CA . GLU B 1 30 ? -5.252 -8.402 2.710 1.00 31.17 22 GLU B CA 1
ATOM 1669 C C . GLU B 1 30 ? -4.304 -7.268 2.302 1.00 27.13 22 GLU B C 1
ATOM 1670 O O . GLU B 1 30 ? -4.733 -6.267 1.820 1.00 24.99 22 GLU B O 1
ATOM 1676 N N . VAL B 1 31 ? -3.018 -7.461 2.516 1.00 26.06 23 VAL B N 1
ATOM 1677 C CA . VAL B 1 31 ? -2.051 -6.498 2.110 1.00 27.08 23 VAL B CA 1
ATOM 1678 C C . VAL B 1 31 ? -1.984 -6.415 0.601 1.00 28.15 23 VAL B C 1
ATOM 1679 O O . VAL B 1 31 ? -1.979 -5.342 0.039 1.00 31.64 23 VAL B O 1
ATOM 1683 N N . GLU B 1 32 ? -1.934 -7.547 -0.065 1.00 31.19 24 GLU B N 1
ATOM 1684 C CA . GLU B 1 32 ? -1.942 -7.583 -1.527 1.00 33.53 24 GLU B CA 1
ATOM 1685 C C . GLU B 1 32 ? -3.195 -6.888 -2.029 1.00 31.76 24 GLU B C 1
ATOM 1686 O O . GLU B 1 32 ? -3.148 -6.166 -3.025 1.00 30.37 24 GLU B O 1
ATOM 1692 N N . ALA B 1 33 ? -4.314 -7.086 -1.341 1.00 31.59 25 ALA B N 1
ATOM 1693 C CA . ALA B 1 33 ? -5.578 -6.474 -1.809 1.00 33.26 25 ALA B CA 1
ATOM 1694 C C . ALA B 1 33 ? -5.525 -4.950 -1.665 1.00 29.64 25 ALA B C 1
ATOM 1695 O O . ALA B 1 33 ? -6.023 -4.206 -2.531 1.00 28.40 25 ALA B O 1
ATOM 1697 N N . ALA B 1 34 ? -4.846 -4.492 -0.622 1.00 27.43 26 ALA B N 1
ATOM 1698 C CA . ALA B 1 34 ? -4.634 -3.056 -0.439 1.00 28.27 26 ALA B CA 1
ATOM 1699 C C . ALA B 1 34 ? -3.678 -2.428 -1.523 1.00 32.00 26 ALA B C 1
ATOM 1700 O O . ALA B 1 34 ? -3.890 -1.328 -2.002 1.00 30.65 26 ALA B O 1
ATOM 1702 N N . LEU B 1 35 ? -2.651 -3.171 -1.914 1.00 32.90 27 LEU B N 1
ATOM 1703 C CA . LEU B 1 35 ? -1.823 -2.809 -3.050 1.00 32.40 27 LEU B CA 1
ATOM 1704 C C . LEU B 1 35 ? -2.600 -2.706 -4.391 1.00 33.70 27 LEU B C 1
ATOM 1705 O O . LEU B 1 35 ? -2.349 -1.798 -5.199 1.00 28.78 27 LEU B O 1
ATOM 1710 N N . ASP B 1 36 ? -3.513 -3.648 -4.627 1.00 32.58 28 ASP B N 1
ATOM 1711 C CA . ASP B 1 36 ? -4.388 -3.563 -5.797 1.00 33.72 28 ASP B CA 1
ATOM 1712 C C . ASP B 1 36 ? -5.205 -2.272 -5.827 1.00 33.53 28 ASP B C 1
ATOM 1713 O O . ASP B 1 36 ? -5.279 -1.595 -6.843 1.00 35.87 28 ASP B O 1
ATOM 1718 N N . ARG B 1 37 ? -5.796 -1.917 -4.697 1.00 33.79 29 ARG B N 1
ATOM 1719 C CA . ARG B 1 37 ? -6.555 -0.699 -4.633 1.00 33.44 29 ARG B CA 1
ATOM 1720 C C . ARG B 1 37 ? -5.684 0.514 -4.874 1.00 35.71 29 ARG B C 1
ATOM 1721 O O . ARG B 1 37 ? -6.059 1.383 -5.626 1.00 38.47 29 ARG B O 1
ATOM 1729 N N . MET B 1 38 ? -4.520 0.568 -4.248 1.00 38.98 30 MET B N 1
ATOM 1730 C CA . MET B 1 38 ? -3.599 1.671 -4.494 1.00 39.47 30 MET B CA 1
ATOM 1731 C C . MET B 1 38 ? -3.271 1.842 -5.981 1.00 39.27 30 MET B C 1
ATOM 1732 O O . MET B 1 38 ? -3.204 2.982 -6.507 1.00 35.51 30 MET B O 1
ATOM 1737 N N . ALA B 1 39 ? -2.977 0.710 -6.617 1.00 32.87 31 ALA B N 1
ATOM 1738 C CA . ALA B 1 39 ? -2.555 0.701 -7.999 1.00 33.15 31 ALA B CA 1
ATOM 1739 C C . ALA B 1 39 ? -3.616 1.330 -8.888 1.00 35.99 31 ALA B C 1
ATOM 1740 O O . ALA B 1 39 ? -3.287 2.062 -9.813 1.00 34.14 31 ALA B O 1
ATOM 1742 N N . ILE B 1 40 ? -4.878 1.031 -8.608 1.00 33.67 32 ILE B N 1
ATOM 1743 C CA . ILE B 1 40 ? -5.969 1.547 -9.400 1.00 36.84 32 ILE B CA 1
ATOM 1744 C C . ILE B 1 40 ? -5.997 3.065 -9.302 1.00 38.17 32 ILE B C 1
ATOM 1745 O O . ILE B 1 40 ? -6.152 3.772 -10.288 1.00 37.68 32 ILE B O 1
ATOM 1750 N N . LYS B 1 41 ? -5.843 3.548 -8.101 1.00 35.29 33 LYS B N 1
ATOM 1751 C CA . LYS B 1 41 ? -5.882 4.969 -7.866 1.00 36.20 33 LYS B CA 1
ATOM 1752 C C . LYS B 1 41 ? -4.678 5.691 -8.481 1.00 38.77 33 LYS B C 1
ATOM 1753 O O . LYS B 1 41 ? -4.814 6.818 -9.014 1.00 38.13 33 LYS B O 1
ATOM 1759 N N . ILE B 1 42 ? -3.506 5.053 -8.386 1.00 31.38 34 ILE B N 1
ATOM 1760 C CA . ILE B 1 42 ? -2.285 5.647 -8.855 1.00 31.92 34 ILE B CA 1
ATOM 1761 C C . ILE B 1 42 ? -2.344 5.741 -10.383 1.00 33.89 34 ILE B C 1
ATOM 1762 O O . ILE B 1 42 ? -1.887 6.686 -10.982 1.00 33.09 34 ILE B O 1
ATOM 1767 N N . HIS B 1 43 ? -2.920 4.729 -10.987 1.00 36.57 35 HIS B N 1
ATOM 1768 C CA . HIS B 1 43 ? -3.097 4.690 -12.424 1.00 39.79 35 HIS B CA 1
ATOM 1769 C C . HIS B 1 43 ? -3.971 5.877 -12.896 1.00 39.64 35 HIS B C 1
ATOM 1770 O O . HIS B 1 43 ? -3.615 6.560 -13.842 1.00 40.99 35 HIS B O 1
ATOM 1777 N N . GLU B 1 44 ? -5.102 6.097 -12.227 1.00 42.96 36 GLU B N 1
ATOM 1778 C CA . GLU B 1 44 ? -6.035 7.142 -12.601 1.00 45.32 36 GLU B CA 1
ATOM 1779 C C . GLU B 1 44 ? -5.343 8.490 -12.587 1.00 42.40 36 GLU B C 1
ATOM 1780 O O . GLU B 1 44 ? -5.551 9.281 -13.473 1.00 49.08 36 GLU B O 1
ATOM 1786 N N . THR B 1 45 ? -4.470 8.705 -11.624 1.00 38.55 37 THR B N 1
ATOM 1787 C CA . THR B 1 45 ? -3.797 9.974 -11.446 1.00 35.67 37 THR B CA 1
ATOM 1788 C C . THR B 1 45 ? -2.578 10.146 -12.353 1.00 35.17 37 THR B C 1
ATOM 1789 O O . THR B 1 45 ? -2.293 11.254 -12.836 1.00 36.23 37 THR B O 1
ATOM 1793 N N . LEU B 1 46 ? -1.829 9.072 -12.567 1.00 33.97 38 LEU B N 1
ATOM 1794 C CA . LEU B 1 46 ? -0.463 9.215 -13.061 1.00 34.09 38 LEU B CA 1
ATOM 1795 C C . LEU B 1 46 ? -0.192 8.609 -14.429 1.00 31.06 38 LEU B C 1
ATOM 1796 O O . LEU B 1 46 ? 0.861 8.807 -14.969 1.00 33.83 38 LEU B O 1
ATOM 1801 N N . GLN B 1 47 ? -1.114 7.854 -14.967 1.00 35.06 39 GLN B N 1
ATOM 1802 C CA . GLN B 1 47 ? -0.812 7.064 -16.152 1.00 41.60 39 GLN B CA 1
ATOM 1803 C C . GLN B 1 47 ? -0.211 7.894 -17.313 1.00 42.77 39 GLN B C 1
ATOM 1804 O O . GLN B 1 47 ? 0.637 7.411 -18.023 1.00 37.62 39 GLN B O 1
ATOM 1810 N N . ASP B 1 48 ? -0.667 9.128 -17.491 1.00 45.52 40 ASP B N 1
ATOM 1811 C CA . ASP B 1 48 ? -0.194 9.980 -18.593 1.00 48.94 40 ASP B CA 1
ATOM 1812 C C . ASP B 1 48 ? 0.927 10.919 -18.203 1.00 44.72 40 ASP B C 1
ATOM 1813 O O . ASP B 1 48 ? 1.258 11.795 -18.989 1.00 44.79 40 ASP B O 1
ATOM 1818 N N . LYS B 1 49 ? 1.528 10.741 -17.014 1.00 40.46 41 LYS B N 1
ATOM 1819 C CA . LYS B 1 49 ? 2.513 11.696 -16.491 1.00 34.59 41 LYS B CA 1
ATOM 1820 C C . LYS B 1 49 ? 3.971 11.273 -16.536 1.00 36.18 41 LYS B C 1
ATOM 1821 O O . LYS B 1 49 ? 4.866 12.044 -16.075 1.00 36.53 41 LYS B O 1
ATOM 1827 N N . ASN B 1 50 ? 4.262 10.072 -17.051 1.00 32.54 42 ASN B N 1
ATOM 1828 C CA . ASN B 1 50 ? 5.682 9.648 -17.182 1.00 32.46 42 ASN B CA 1
ATOM 1829 C C . ASN B 1 50 ? 6.469 9.835 -15.880 1.00 28.36 42 ASN B C 1
ATOM 1830 O O . ASN B 1 50 ? 7.551 10.378 -15.882 1.00 24.79 42 ASN B O 1
ATOM 1835 N N . PRO B 1 51 ? 5.919 9.373 -14.757 1.00 29.04 43 PRO B N 1
ATOM 1836 C CA . PRO B 1 51 ? 6.552 9.598 -13.449 1.00 28.88 43 PRO B CA 1
ATOM 1837 C C . PRO B 1 51 ? 7.871 8.853 -13.191 1.00 30.59 43 PRO B C 1
ATOM 1838 O O . PRO B 1 51 ? 8.101 7.774 -13.710 1.00 29.41 43 PRO B O 1
ATOM 1842 N N . VAL B 1 52 ? 8.732 9.492 -12.406 1.00 30.62 44 VAL B N 1
ATOM 1843 C CA . VAL B 1 52 ? 9.763 8.827 -11.679 1.00 31.36 44 VAL B CA 1
ATOM 1844 C C . VAL B 1 52 ? 9.200 8.370 -10.306 1.00 31.49 44 VAL B C 1
ATOM 1845 O O . VAL B 1 52 ? 8.693 9.164 -9.493 1.00 29.18 44 VAL B O 1
ATOM 1849 N N . ILE B 1 53 ? 9.279 7.073 -10.070 1.00 30.44 45 ILE B N 1
ATOM 1850 C CA . ILE B 1 53 ? 8.820 6.480 -8.821 1.00 30.72 45 ILE B CA 1
ATOM 1851 C C . ILE B 1 53 ? 9.994 6.222 -7.943 1.00 30.71 45 ILE B C 1
ATOM 1852 O O . ILE B 1 53 ? 10.944 5.563 -8.355 1.00 31.93 45 ILE B O 1
ATOM 1857 N N . ILE B 1 54 ? 9.979 6.862 -6.777 1.00 30.48 46 ILE B N 1
ATOM 1858 C CA . ILE B 1 54 ? 11.130 6.897 -5.909 1.00 29.10 46 ILE B CA 1
ATOM 1859 C C . ILE B 1 54 ? 10.858 6.140 -4.644 1.00 28.34 46 ILE B C 1
ATOM 1860 O O . ILE B 1 54 ? 9.953 6.420 -3.901 1.00 27.90 46 ILE B O 1
ATOM 1865 N N . CYS B 1 55 ? 11.693 5.156 -4.415 1.00 29.12 47 CYS B N 1
ATOM 1866 C CA . CYS B 1 55 ? 11.637 4.370 -3.235 1.00 29.54 47 CYS B CA 1
ATOM 1867 C C . CYS B 1 55 ? 12.354 5.036 -2.082 1.00 28.54 47 CYS B C 1
ATOM 1868 O O . CYS B 1 55 ? 13.517 5.426 -2.191 1.00 30.65 47 CYS B O 1
ATOM 1871 N N . VAL B 1 56 ? 11.682 5.158 -0.957 1.00 28.20 48 VAL B N 1
ATOM 1872 C CA . VAL B 1 56 ? 12.298 5.713 0.242 1.00 29.72 48 VAL B CA 1
ATOM 1873 C C . VAL B 1 56 ? 12.924 4.565 1.072 1.00 31.69 48 VAL B C 1
ATOM 1874 O O . VAL B 1 56 ? 12.224 3.783 1.731 1.00 31.12 48 VAL B O 1
ATOM 1878 N N . MET B 1 57 ? 14.243 4.494 1.056 1.00 33.79 49 MET B N 1
ATOM 1879 C CA . MET B 1 57 ? 14.946 3.362 1.636 1.00 36.84 49 MET B CA 1
ATOM 1880 C C . MET B 1 57 ? 14.939 3.424 3.138 1.00 36.44 49 MET B C 1
ATOM 1881 O O . MET B 1 57 ? 14.997 4.513 3.710 1.00 36.02 49 MET B O 1
ATOM 1886 N N . VAL B 1 58 ? 14.934 2.267 3.804 1.00 38.25 50 VAL B N 1
ATOM 1887 C CA . VAL B 1 58 ? 14.916 0.917 3.228 1.00 35.35 50 VAL B CA 1
ATOM 1888 C C . VAL B 1 58 ? 13.491 0.401 3.225 1.00 36.85 50 VAL B C 1
ATOM 1889 O O . VAL B 1 58 ? 13.155 -0.563 2.518 1.00 37.08 50 VAL B O 1
ATOM 1893 N N . GLY B 1 59 ? 12.644 1.034 4.018 1.00 36.54 51 GLY B N 1
ATOM 1894 C CA . GLY B 1 59 ? 11.270 0.591 4.214 1.00 36.32 51 GLY B CA 1
ATOM 1895 C C . GLY B 1 59 ? 10.390 0.556 2.958 1.00 36.80 51 GLY B C 1
ATOM 1896 O O . GLY B 1 59 ? 9.482 -0.291 2.840 1.00 37.58 51 GLY B O 1
ATOM 1897 N N . GLY B 1 60 ? 10.630 1.473 2.029 1.00 32.17 52 GLY B N 1
ATOM 1898 C CA . GLY B 1 60 ? 9.859 1.509 0.773 1.00 30.20 52 GLY B CA 1
ATOM 1899 C C . GLY B 1 60 ? 10.058 0.304 -0.149 1.00 29.74 52 GLY B C 1
ATOM 1900 O O . GLY B 1 60 ? 9.267 0.093 -1.062 1.00 29.02 52 GLY B O 1
ATOM 1901 N N . LEU B 1 61 ? 11.090 -0.500 0.110 1.00 27.63 53 LEU B N 1
ATOM 1902 C CA . LEU B 1 61 ? 11.521 -1.499 -0.852 1.00 30.03 53 LEU B CA 1
ATOM 1903 C C . LEU B 1 61 ? 10.504 -2.621 -1.059 1.00 27.36 53 LEU B C 1
ATOM 1904 O O . LEU B 1 61 ? 10.196 -2.983 -2.184 1.00 28.44 53 LEU B O 1
ATOM 1909 N N . VAL B 1 62 ? 9.982 -3.178 0.007 1.00 29.26 54 VAL B N 1
ATOM 1910 C CA . VAL B 1 62 ? 9.024 -4.299 -0.162 1.00 29.77 54 VAL B CA 1
ATOM 1911 C C . VAL B 1 62 ? 7.790 -3.802 -0.786 1.00 28.98 54 VAL B C 1
ATOM 1912 O O . VAL B 1 62 ? 7.351 -4.373 -1.774 1.00 31.65 54 VAL B O 1
ATOM 1916 N N . PRO B 1 63 ? 7.208 -2.726 -0.241 1.00 33.55 55 PRO B N 1
ATOM 1917 C CA . PRO B 1 63 ? 5.954 -2.254 -0.843 1.00 31.72 55 PRO B CA 1
ATOM 1918 C C . PRO B 1 63 ? 6.110 -1.841 -2.276 1.00 29.78 55 PRO B C 1
ATOM 1919 O O . PRO B 1 63 ? 5.255 -2.152 -3.093 1.00 28.82 55 PRO B O 1
ATOM 1923 N N . LEU B 1 64 ? 7.192 -1.135 -2.600 1.00 29.70 56 LEU B N 1
ATOM 1924 C CA A LEU B 1 64 ? 7.390 -0.680 -3.977 0.25 29.47 56 LEU B CA 1
ATOM 1925 C CA B LEU B 1 64 ? 7.400 -0.681 -3.952 0.75 27.81 56 LEU B CA 1
ATOM 1926 C C . LEU B 1 64 ? 7.564 -1.846 -4.944 1.00 30.08 56 LEU B C 1
ATOM 1927 O O . LEU B 1 64 ? 6.935 -1.866 -6.014 1.00 25.07 56 LEU B O 1
ATOM 1936 N N . GLY B 1 65 ? 8.415 -2.804 -4.590 1.00 28.10 57 GLY B N 1
ATOM 1937 C CA . GLY B 1 65 ? 8.624 -3.934 -5.497 1.00 29.93 57 GLY B CA 1
ATOM 1938 C C . GLY B 1 65 ? 7.322 -4.702 -5.784 1.00 29.75 57 GLY B C 1
ATOM 1939 O O . GLY B 1 65 ? 7.084 -5.157 -6.894 1.00 33.46 57 GLY B O 1
ATOM 1940 N N . ASN B 1 66 ? 6.476 -4.836 -4.786 1.00 29.08 58 ASN B N 1
ATOM 1941 C CA . ASN B 1 66 ? 5.197 -5.504 -4.989 1.00 32.51 58 ASN B CA 1
ATOM 1942 C C . ASN B 1 66 ? 4.180 -4.657 -5.751 1.00 34.03 58 ASN B C 1
ATOM 1943 O O . ASN B 1 66 ? 3.336 -5.173 -6.469 1.00 35.38 58 ASN B O 1
ATOM 1948 N N . LEU B 1 67 ? 4.275 -3.348 -5.607 1.00 31.59 59 LEU B N 1
ATOM 1949 C CA . LEU B 1 67 ? 3.363 -2.439 -6.300 1.00 30.65 59 LEU B CA 1
ATOM 1950 C C . LEU B 1 67 ? 3.707 -2.279 -7.788 1.00 30.48 59 LEU B C 1
ATOM 1951 O O . LEU B 1 67 ? 2.836 -2.071 -8.641 1.00 33.39 59 LEU B O 1
ATOM 1956 N N . LEU B 1 68 ? 4.961 -2.411 -8.107 1.00 31.88 60 LEU B N 1
ATOM 1957 C CA . LEU B 1 68 ? 5.439 -1.927 -9.384 1.00 36.96 60 LEU B CA 1
ATOM 1958 C C . LEU B 1 68 ? 4.820 -2.691 -10.538 1.00 35.46 60 LEU B C 1
ATOM 1959 O O . LEU B 1 68 ? 4.381 -2.088 -11.521 1.00 34.50 60 LEU B O 1
ATOM 1964 N N . HIS B 1 69 ? 4.775 -4.007 -10.427 1.00 33.68 61 HIS B N 1
ATOM 1965 C CA . HIS B 1 69 ? 4.220 -4.787 -11.539 1.00 34.55 61 HIS B CA 1
ATOM 1966 C C . HIS B 1 69 ? 2.666 -4.707 -11.665 1.00 32.45 61 HIS B C 1
ATOM 1967 O O . HIS B 1 69 ? 2.083 -5.283 -12.557 1.00 34.27 61 HIS B O 1
ATOM 1974 N N . ARG B 1 70 ? 2.016 -3.991 -10.779 1.00 29.81 62 ARG B N 1
ATOM 1975 C CA . ARG B 1 70 ? 0.604 -3.701 -10.914 1.00 30.07 62 ARG B CA 1
ATOM 1976 C C . ARG B 1 70 ? 0.355 -2.381 -11.676 1.00 34.21 62 ARG B C 1
ATOM 1977 O O . ARG B 1 70 ? -0.773 -2.084 -11.988 1.00 32.55 62 ARG B O 1
ATOM 1985 N N . LEU B 1 71 ? 1.402 -1.581 -11.902 1.00 32.09 63 LEU B N 1
ATOM 1986 C CA . LEU B 1 71 ? 1.247 -0.274 -12.512 1.00 31.43 63 LEU B CA 1
ATOM 1987 C C . LEU B 1 71 ? 1.464 -0.329 -14.030 1.00 31.81 63 LEU B C 1
ATOM 1988 O O . LEU B 1 71 ? 2.556 -0.439 -14.496 1.00 32.58 63 LEU B O 1
ATOM 1993 N N . ASP B 1 72 ? 0.393 -0.241 -14.786 1.00 37.40 64 ASP B N 1
ATOM 1994 C CA . ASP B 1 72 ? 0.416 -0.454 -16.233 1.00 38.55 64 ASP B CA 1
ATOM 1995 C C . ASP B 1 72 ? 0.520 0.877 -17.004 1.00 36.31 64 ASP B C 1
ATOM 1996 O O . ASP B 1 72 ? -0.422 1.302 -17.647 1.00 37.42 64 ASP B O 1
ATOM 2001 N N . PHE B 1 73 ? 1.646 1.546 -16.866 1.00 33.15 65 PHE B N 1
ATOM 2002 C CA . PHE B 1 73 ? 1.933 2.756 -17.624 1.00 30.98 65 PHE B CA 1
ATOM 2003 C C . PHE B 1 73 ? 3.443 2.972 -17.588 1.00 30.69 65 PHE B C 1
ATOM 2004 O O . PHE B 1 73 ? 4.124 2.403 -16.758 1.00 32.78 65 PHE B O 1
ATOM 2012 N N . PRO B 1 74 ? 3.971 3.779 -18.518 1.00 30.44 66 PRO B N 1
ATOM 2013 C CA . PRO B 1 74 ? 5.375 4.038 -18.557 1.00 28.97 66 PRO B CA 1
ATOM 2014 C C . PRO B 1 74 ? 5.859 4.819 -17.359 1.00 28.12 66 PRO B C 1
ATOM 2015 O O . PRO B 1 74 ? 5.204 5.770 -16.937 1.00 27.83 66 PRO B O 1
ATOM 2019 N N . LEU B 1 75 ? 6.974 4.377 -16.789 1.00 28.23 67 LEU B N 1
ATOM 2020 C CA . LEU B 1 75 ? 7.521 4.942 -15.555 1.00 27.43 67 LEU B CA 1
ATOM 2021 C C . LEU B 1 75 ? 8.959 4.504 -15.387 1.00 28.00 67 LEU B C 1
ATOM 2022 O O . LEU B 1 75 ? 9.372 3.522 -15.972 1.00 28.10 67 LEU B O 1
ATOM 2027 N N . GLU B 1 76 ? 9.702 5.282 -14.602 1.00 28.95 68 GLU B N 1
ATOM 2028 C CA . GLU B 1 76 ? 11.077 5.000 -14.260 1.00 31.02 68 GLU B CA 1
ATOM 2029 C C . GLU B 1 76 ? 11.113 4.867 -12.729 1.00 31.72 68 GLU B C 1
ATOM 2030 O O . GLU B 1 76 ? 10.205 5.358 -12.041 1.00 28.97 68 GLU B O 1
ATOM 2036 N N . VAL B 1 77 ? 12.178 4.251 -12.220 1.00 27.52 69 VAL B N 1
ATOM 2037 C CA . VAL B 1 77 ? 12.322 4.008 -10.822 1.00 27.04 69 VAL B CA 1
ATOM 2038 C C . VAL B 1 77 ? 13.621 4.593 -10.336 1.00 26.62 69 VAL B C 1
ATOM 2039 O O . VAL B 1 77 ? 14.572 4.523 -11.015 1.00 28.91 69 VAL B O 1
ATOM 2043 N N . ASP B 1 78 ? 13.622 5.153 -9.126 1.00 26.44 70 ASP B N 1
ATOM 2044 C CA . ASP B 1 78 ? 14.813 5.583 -8.468 1.00 29.04 70 ASP B CA 1
ATOM 2045 C C . ASP B 1 78 ? 14.644 5.451 -6.925 1.00 27.72 70 ASP B C 1
ATOM 2046 O O . ASP B 1 78 ? 13.629 5.014 -6.467 1.00 28.85 70 ASP B O 1
ATOM 2051 N N . TYR B 1 79 ? 15.620 5.869 -6.149 1.00 26.73 71 TYR B N 1
ATOM 2052 C CA . TYR B 1 79 ? 15.552 5.743 -4.711 1.00 30.28 71 TYR B CA 1
ATOM 2053 C C . TYR B 1 79 ? 16.287 6.846 -3.974 1.00 29.35 71 TYR B C 1
ATOM 2054 O O . TYR B 1 79 ? 17.130 7.493 -4.521 1.00 32.83 71 TYR B O 1
ATOM 2063 N N . VAL B 1 80 ? 15.967 6.987 -2.699 1.00 28.98 72 VAL B N 1
ATOM 2064 C CA . VAL B 1 80 ? 16.445 8.079 -1.891 1.00 29.95 72 VAL B CA 1
ATOM 2065 C C . VAL B 1 80 ? 16.593 7.513 -0.496 1.00 35.02 72 VAL B C 1
ATOM 2066 O O . VAL B 1 80 ? 15.945 6.484 -0.186 1.00 28.23 72 VAL B O 1
ATOM 2070 N N . HIS B 1 81 ? 17.477 8.122 0.314 1.00 32.26 73 HIS B N 1
ATOM 2071 C CA . HIS B 1 81 ? 17.687 7.676 1.696 1.00 30.17 73 HIS B CA 1
ATOM 2072 C C . HIS B 1 81 ? 18.077 8.828 2.615 1.00 30.97 73 HIS B C 1
ATOM 2073 O O . HIS B 1 81 ? 19.150 9.440 2.481 1.00 32.76 73 HIS B O 1
ATOM 2080 N N . ALA B 1 82 ? 17.213 9.086 3.574 1.00 30.91 74 ALA B N 1
ATOM 2081 C CA . ALA B 1 82 ? 17.441 10.118 4.576 1.00 34.80 74 ALA B CA 1
ATOM 2082 C C . ALA B 1 82 ? 17.061 9.580 5.964 1.00 34.41 74 ALA B C 1
ATOM 2083 O O . ALA B 1 82 ? 16.166 8.764 6.096 1.00 30.57 74 ALA B O 1
ATOM 2085 N N . THR B 1 83 ? 17.782 10.022 6.985 1.00 36.50 75 THR B N 1
ATOM 2086 C CA . THR B 1 83 ? 17.421 9.695 8.353 1.00 36.59 75 THR B CA 1
ATOM 2087 C C . THR B 1 83 ? 17.333 10.958 9.206 1.00 39.23 75 THR B C 1
ATOM 2088 O O . THR B 1 83 ? 17.871 12.024 8.882 1.00 41.82 75 THR B O 1
ATOM 2092 N N . ARG B 1 84 ? 16.648 10.823 10.321 1.00 36.39 76 ARG B N 1
ATOM 2093 C CA . ARG B 1 84 ? 16.465 11.931 11.192 1.00 38.45 76 ARG B CA 1
ATOM 2094 C C . ARG B 1 84 ? 16.625 11.494 12.626 1.00 34.13 76 ARG B C 1
ATOM 2095 O O . ARG B 1 84 ? 16.139 10.464 12.991 1.00 33.96 76 ARG B O 1
ATOM 2103 N N . TYR B 1 85 ? 17.214 12.356 13.433 1.00 36.49 77 TYR B N 1
ATOM 2104 C CA . TYR B 1 85 ? 17.134 12.269 14.909 1.00 37.82 77 TYR B CA 1
ATOM 2105 C C . TYR B 1 85 ? 15.732 12.588 15.384 1.00 38.42 77 TYR B C 1
ATOM 2106 O O . TYR B 1 85 ? 15.080 13.544 14.912 1.00 39.92 77 TYR B O 1
ATOM 2115 N N . ARG B 1 86 ? 15.247 11.813 16.332 1.00 40.82 78 ARG B N 1
ATOM 2116 C CA . ARG B 1 86 ? 13.897 12.056 16.877 1.00 46.85 78 ARG B CA 1
ATOM 2117 C C . ARG B 1 86 ? 13.782 13.469 17.466 1.00 47.33 78 ARG B C 1
ATOM 2118 O O . ARG B 1 86 ? 12.723 14.100 17.442 1.00 48.39 78 ARG B O 1
ATOM 2126 N N . GLY B 1 87 ? 14.870 13.931 18.058 1.00 43.73 79 GLY B N 1
ATOM 2127 C CA . GLY B 1 87 ? 14.866 15.231 18.674 1.00 48.83 79 GLY B CA 1
ATOM 2128 C C . GLY B 1 87 ? 14.781 16.382 17.699 1.00 52.43 79 GLY B C 1
ATOM 2129 O O . GLY B 1 87 ? 14.363 17.459 18.100 1.00 49.59 79 GLY B O 1
ATOM 2130 N N . ASP B 1 88 ? 15.177 16.148 16.432 1.00 50.96 80 ASP B N 1
ATOM 2131 C CA . ASP B 1 88 ? 15.053 17.126 15.334 1.00 48.42 80 ASP B CA 1
ATOM 2132 C C . ASP B 1 88 ? 13.606 17.283 14.893 1.00 47.90 80 ASP B C 1
ATOM 2133 O O . ASP B 1 88 ? 13.144 16.587 13.958 1.00 54.14 80 ASP B O 1
ATOM 2138 N N . LEU B 1 89 ? 12.881 18.178 15.566 1.00 48.40 81 LEU B N 1
ATOM 2139 C CA . LEU B 1 89 ? 11.432 18.371 15.330 1.00 55.78 81 LEU B CA 1
ATOM 2140 C C . LEU B 1 89 ? 11.043 19.099 14.021 1.00 49.35 81 LEU B C 1
ATOM 2141 O O . LEU B 1 89 ? 9.914 19.043 13.569 1.00 49.08 81 LEU B O 1
ATOM 2146 N N . THR B 1 90 ? 11.991 19.806 13.448 1.00 51.13 82 THR B N 1
ATOM 2147 C CA . THR B 1 90 ? 11.728 20.592 12.253 1.00 59.10 82 THR B CA 1
ATOM 2148 C C . THR B 1 90 ? 11.966 19.783 10.979 1.00 59.47 82 THR B C 1
ATOM 2149 O O . THR B 1 90 ? 11.317 20.017 9.972 1.00 58.25 82 THR B O 1
ATOM 2153 N N . GLY B 1 91 ? 12.882 18.826 11.031 1.00 56.03 83 GLY B N 1
ATOM 2154 C CA . GLY B 1 91 ? 13.323 18.142 9.819 1.00 59.49 83 GLY B CA 1
ATOM 2155 C C . GLY B 1 91 ? 14.476 18.874 9.138 1.00 64.51 83 GLY B C 1
ATOM 2156 O O . GLY B 1 91 ? 14.850 18.564 8.009 1.00 62.05 83 GLY B O 1
ATOM 2157 N N . GLY B 1 92 ? 15.073 19.823 9.849 1.00 67.56 84 GLY B N 1
ATOM 2158 C CA . GLY B 1 92 ? 16.160 20.657 9.320 1.00 64.47 84 GLY B CA 1
ATOM 2159 C C . GLY B 1 92 ? 17.540 20.052 9.486 1.00 61.44 84 GLY B C 1
ATOM 2160 O O . GLY B 1 92 ? 18.449 20.442 8.781 1.00 74.44 84 GLY B O 1
ATOM 2161 N N . ASP B 1 93 ? 17.685 19.086 10.394 1.00 65.71 85 ASP B N 1
ATOM 2162 C CA . ASP B 1 93 ? 18.978 18.356 10.641 1.00 61.77 85 ASP B CA 1
ATOM 2163 C C . ASP B 1 93 ? 19.070 16.967 9.980 1.00 54.50 85 ASP B C 1
ATOM 2164 O O . ASP B 1 93 ? 19.851 16.101 10.405 1.00 50.12 85 ASP B O 1
ATOM 2169 N N . ILE B 1 94 ? 18.304 16.775 8.924 1.00 50.85 86 ILE B N 1
ATOM 2170 C CA . ILE B 1 94 ? 18.161 15.480 8.287 1.00 47.89 86 ILE B CA 1
ATOM 2171 C C . ILE B 1 94 ? 19.527 14.990 7.822 1.00 47.48 86 ILE B C 1
ATOM 2172 O O . ILE B 1 94 ? 20.311 15.754 7.315 1.00 50.46 86 ILE B O 1
ATOM 2177 N N . LEU B 1 95 ? 19.794 13.707 8.006 1.00 43.21 87 LEU B N 1
ATOM 2178 C CA . LEU B 1 95 ? 20.995 13.072 7.522 1.00 42.41 87 LEU B CA 1
ATOM 2179 C C . LEU B 1 95 ? 20.683 12.417 6.206 1.00 43.33 87 LEU B C 1
ATOM 2180 O O . LEU B 1 95 ? 19.867 11.489 6.161 1.00 46.48 87 LEU B O 1
ATOM 2185 N N . TRP B 1 96 ? 21.300 12.923 5.137 1.00 40.59 88 TRP B N 1
ATOM 2186 C CA . TRP B 1 96 ? 21.152 12.375 3.817 1.00 35.87 88 TRP B CA 1
ATOM 2187 C C . TRP B 1 96 ? 22.193 11.322 3.597 1.00 39.42 88 TRP B C 1
ATOM 2188 O O . TRP B 1 96 ? 23.359 11.540 3.873 1.00 37.17 88 TRP B O 1
ATOM 2199 N N . LYS B 1 97 ? 21.755 10.172 3.109 1.00 39.66 89 LYS B N 1
ATOM 2200 C CA . LYS B 1 97 ? 22.666 9.120 2.666 1.00 37.09 89 LYS B CA 1
ATOM 2201 C C . LYS B 1 97 ? 22.605 9.041 1.153 1.00 34.93 89 LYS B C 1
ATOM 2202 O O . LYS B 1 97 ? 23.605 8.932 0.520 1.00 36.47 89 LYS B O 1
ATOM 2208 N N . VAL B 1 98 ? 21.411 9.088 0.583 1.00 39.06 90 VAL B N 1
ATOM 2209 C CA . VAL B 1 98 ? 21.256 9.198 -0.865 1.00 37.35 90 VAL B CA 1
ATOM 2210 C C . VAL B 1 98 ? 20.299 10.354 -1.179 1.00 34.36 90 VAL B C 1
ATOM 2211 O O . VAL B 1 98 ? 19.185 10.338 -0.784 1.00 35.38 90 VAL B O 1
ATOM 2215 N N . ARG B 1 99 ? 20.791 11.330 -1.914 1.00 38.05 91 ARG B N 1
ATOM 2216 C CA . ARG B 1 99 ? 20.057 12.536 -2.211 1.00 42.05 91 ARG B CA 1
ATOM 2217 C C . ARG B 1 99 ? 19.286 12.375 -3.495 1.00 38.26 91 ARG B C 1
ATOM 2218 O O . ARG B 1 99 ? 19.693 11.628 -4.358 1.00 36.64 91 ARG B O 1
ATOM 2226 N N . PRO B 1 100 ? 18.175 13.091 -3.622 1.00 35.48 92 PRO B N 1
ATOM 2227 C CA . PRO B 1 100 ? 17.476 13.220 -4.891 1.00 38.70 92 PRO B CA 1
ATOM 2228 C C . PRO B 1 100 ? 18.417 13.712 -5.998 1.00 41.08 92 PRO B C 1
ATOM 2229 O O . PRO B 1 100 ? 19.275 14.541 -5.761 1.00 40.46 92 PRO B O 1
ATOM 2233 N N . SER B 1 101 ? 18.243 13.184 -7.183 1.00 47.26 93 SER B N 1
ATOM 2234 C CA . SER B 1 101 ? 19.058 13.550 -8.304 1.00 47.15 93 SER B CA 1
ATOM 2235 C C . SER B 1 101 ? 18.553 14.794 -9.027 1.00 48.41 93 SER B C 1
ATOM 2236 O O . SER B 1 101 ? 17.369 15.137 -8.982 1.00 43.71 93 SER B O 1
ATOM 2239 N N . SER B 1 102 ? 19.472 15.431 -9.746 1.00 53.49 94 SER B N 1
ATOM 2240 C CA . SER B 1 102 ? 19.148 16.553 -10.664 1.00 55.30 94 SER B CA 1
ATOM 2241 C C . SER B 1 102 ? 18.258 16.206 -11.847 1.00 49.77 94 SER B C 1
ATOM 2242 O O . SER B 1 102 ? 17.537 17.053 -12.360 1.00 48.64 94 SER B O 1
ATOM 2245 N N . ASN B 1 103 ? 18.311 14.958 -12.273 1.00 49.06 95 ASN B N 1
ATOM 2246 C CA . ASN B 1 103 ? 17.368 14.434 -13.271 1.00 53.78 95 ASN B CA 1
ATOM 2247 C C . ASN B 1 103 ? 15.894 14.606 -12.922 1.00 49.22 95 ASN B C 1
ATOM 2248 O O . ASN B 1 103 ? 15.008 14.431 -13.770 1.00 56.79 95 ASN B O 1
ATOM 2253 N N . LEU B 1 104 ? 15.584 14.854 -11.660 1.00 45.65 96 LEU B N 1
ATOM 2254 C CA . LEU B 1 104 ? 14.156 15.014 -11.290 1.00 46.43 96 LEU B CA 1
ATOM 2255 C C . LEU B 1 104 ? 13.558 16.345 -11.751 1.00 42.48 96 LEU B C 1
ATOM 2256 O O . LEU B 1 104 ? 12.360 16.558 -11.628 1.00 40.51 96 LEU B O 1
ATOM 2261 N N . ALA B 1 105 ? 14.407 17.234 -12.275 1.00 42.94 97 ALA B N 1
ATOM 2262 C CA . ALA B 1 105 ? 13.964 18.549 -12.727 1.00 42.46 97 ALA B CA 1
ATOM 2263 C C . ALA B 1 105 ? 12.935 18.437 -13.854 1.00 38.67 97 ALA B C 1
ATOM 2264 O O . ALA B 1 105 ? 13.149 17.697 -14.818 1.00 44.05 97 ALA B O 1
ATOM 2266 N N . GLY B 1 106 ? 11.792 19.095 -13.687 1.00 33.33 98 GLY B N 1
ATOM 2267 C CA . GLY B 1 106 ? 10.658 18.964 -14.616 1.00 34.47 98 GLY B CA 1
ATOM 2268 C C . GLY B 1 106 ? 9.820 17.667 -14.567 1.00 36.39 98 GLY B C 1
ATOM 2269 O O . GLY B 1 106 ? 8.842 17.519 -15.323 1.00 34.12 98 GLY B O 1
ATOM 2270 N N . ARG B 1 107 ? 10.148 16.741 -13.672 1.00 34.76 99 ARG B N 1
ATOM 2271 C CA . ARG B 1 107 ? 9.442 15.420 -13.675 1.00 33.49 99 ARG B CA 1
ATOM 2272 C C . ARG B 1 107 ? 8.292 15.359 -12.661 1.00 29.94 99 ARG B C 1
ATOM 2273 O O . ARG B 1 107 ? 8.279 16.026 -11.634 1.00 29.54 99 ARG B O 1
ATOM 2281 N N . THR B 1 108 ? 7.307 14.561 -12.969 1.00 32.73 100 THR B N 1
ATOM 2282 C CA . THR B 1 108 ? 6.354 14.160 -11.973 1.00 34.74 100 THR B CA 1
ATOM 2283 C C . THR B 1 108 ? 6.988 13.011 -11.188 1.00 35.85 100 THR B C 1
ATOM 2284 O O . THR B 1 108 ? 7.544 12.083 -11.781 1.00 40.19 100 THR B O 1
ATOM 2288 N N . VAL B 1 109 ? 6.907 13.082 -9.868 1.00 34.44 101 VAL B N 1
ATOM 2289 C CA . VAL B 1 109 ? 7.549 12.149 -8.983 1.00 32.60 101 VAL B CA 1
ATOM 2290 C C . VAL B 1 109 ? 6.538 11.577 -8.031 1.00 32.05 101 VAL B C 1
ATOM 2291 O O . VAL B 1 109 ? 5.750 12.308 -7.434 1.00 32.45 101 VAL B O 1
ATOM 2295 N N . LEU B 1 110 ? 6.593 10.258 -7.853 1.00 31.04 102 LEU B N 1
ATOM 2296 C CA . LEU B 1 110 ? 5.816 9.592 -6.823 1.00 27.89 102 LEU B CA 1
ATOM 2297 C C . LEU B 1 110 ? 6.775 8.970 -5.808 1.00 30.20 102 LEU B C 1
ATOM 2298 O O . LEU B 1 110 ? 7.642 8.138 -6.144 1.00 35.25 102 LEU B O 1
ATOM 2303 N N . VAL B 1 111 ? 6.632 9.393 -4.564 1.00 29.60 103 VAL B N 1
ATOM 2304 C CA . VAL B 1 111 ? 7.523 8.959 -3.492 1.00 31.15 103 VAL B CA 1
ATOM 2305 C C . VAL B 1 111 ? 6.788 7.835 -2.747 1.00 32.41 103 VAL B C 1
ATOM 2306 O O . VAL B 1 111 ? 5.624 8.001 -2.396 1.00 30.84 103 VAL B O 1
ATOM 2310 N N . VAL B 1 112 ? 7.433 6.685 -2.560 1.00 31.24 104 VAL B N 1
ATOM 2311 C CA . VAL B 1 112 ? 6.803 5.518 -1.939 1.00 29.35 104 VAL B CA 1
ATOM 2312 C C . VAL B 1 112 ? 7.550 5.059 -0.687 1.00 30.57 104 VAL B C 1
ATOM 2313 O O . VAL B 1 112 ? 8.754 4.790 -0.712 1.00 31.37 104 VAL B O 1
ATOM 2317 N N . ASP B 1 113 ? 6.822 5.013 0.425 1.00 33.28 105 ASP B N 1
ATOM 2318 C CA . ASP B 1 113 ? 7.357 4.601 1.728 1.00 36.70 105 ASP B CA 1
ATOM 2319 C C . ASP B 1 113 ? 6.423 3.570 2.372 1.00 34.89 105 ASP B C 1
ATOM 2320 O O . ASP B 1 113 ? 5.291 3.362 1.950 1.00 33.99 105 ASP B O 1
ATOM 2325 N N . ASP B 1 114 ? 6.938 2.891 3.378 1.00 36.72 106 ASP B N 1
ATOM 2326 C CA . ASP B 1 114 ? 6.150 1.864 4.077 1.00 38.35 106 ASP B CA 1
ATOM 2327 C C . ASP B 1 114 ? 5.041 2.491 4.914 1.00 37.22 106 ASP B C 1
ATOM 2328 O O . ASP B 1 114 ? 3.887 2.085 4.835 1.00 33.37 106 ASP B O 1
ATOM 2333 N N . ILE B 1 115 ? 5.381 3.486 5.704 1.00 37.38 107 ILE B N 1
ATOM 2334 C CA . ILE B 1 115 ? 4.420 3.956 6.677 1.00 44.07 107 ILE B CA 1
ATOM 2335 C C . ILE B 1 115 ? 4.444 5.465 6.904 1.00 40.67 107 ILE B C 1
ATOM 2336 O O . ILE B 1 115 ? 5.480 6.058 7.017 1.00 39.39 107 ILE B O 1
ATOM 2341 N N . LEU B 1 116 ? 3.258 6.056 6.953 1.00 39.80 108 LEU B N 1
ATOM 2342 C CA . LEU B 1 116 ? 3.114 7.433 7.420 1.00 38.60 108 LEU B CA 1
ATOM 2343 C C . LEU B 1 116 ? 2.866 7.431 8.924 1.00 41.77 108 LEU B C 1
ATOM 2344 O O . LEU B 1 116 ? 1.775 7.094 9.396 1.00 41.47 108 LEU B O 1
ATOM 2349 N N . ASP B 1 117 ? 3.903 7.808 9.655 1.00 49.31 109 ASP B N 1
ATOM 2350 C CA . ASP B 1 117 ? 3.904 7.844 11.124 1.00 58.06 109 ASP B CA 1
ATOM 2351 C C . ASP B 1 117 ? 4.488 9.204 11.549 1.00 53.78 109 ASP B C 1
ATOM 2352 O O . ASP B 1 117 ? 5.688 9.313 11.776 1.00 47.79 109 ASP B O 1
ATOM 2357 N N . GLY B 1 118 ? 3.650 10.235 11.623 1.00 47.20 110 GLY B N 1
ATOM 2358 C CA . GLY B 1 118 ? 4.139 11.604 11.756 1.00 52.46 110 GLY B CA 1
ATOM 2359 C C . GLY B 1 118 ? 4.549 12.184 10.402 1.00 51.40 110 GLY B C 1
ATOM 2360 O O . GLY B 1 118 ? 4.008 13.182 9.943 1.00 53.68 110 GLY B O 1
ATOM 2361 N N . GLY B 1 119 ? 5.527 11.558 9.771 1.00 41.74 111 GLY B N 1
ATOM 2362 C CA . GLY B 1 119 ? 5.968 11.958 8.454 1.00 42.28 111 GLY B CA 1
ATOM 2363 C C . GLY B 1 119 ? 6.805 13.241 8.398 1.00 42.86 111 GLY B C 1
ATOM 2364 O O . GLY B 1 119 ? 6.848 13.879 7.358 1.00 41.37 111 GLY B O 1
ATOM 2365 N N . ILE B 1 120 ? 7.490 13.612 9.481 1.00 36.73 112 ILE B N 1
ATOM 2366 C CA . ILE B 1 120 ? 8.407 14.755 9.431 1.00 36.42 112 ILE B CA 1
ATOM 2367 C C . ILE B 1 120 ? 9.513 14.473 8.435 1.00 36.24 112 ILE B C 1
ATOM 2368 O O . ILE B 1 120 ? 9.806 15.267 7.581 1.00 38.35 112 ILE B O 1
ATOM 2373 N N . THR B 1 121 ? 10.102 13.298 8.518 1.00 37.66 113 THR B N 1
ATOM 2374 C CA . THR B 1 121 ? 11.178 12.971 7.604 1.00 37.07 113 THR B CA 1
ATOM 2375 C C . THR B 1 121 ? 10.697 12.788 6.169 1.00 33.00 113 THR B C 1
ATOM 2376 O O . THR B 1 121 ? 11.327 13.238 5.209 1.00 31.68 113 THR B O 1
ATOM 2380 N N . LEU B 1 122 ? 9.526 12.218 6.000 1.00 35.64 114 LEU B N 1
ATOM 2381 C CA . LEU B 1 122 ? 8.981 12.090 4.660 1.00 34.67 114 LEU B CA 1
ATOM 2382 C C . LEU B 1 122 ? 8.727 13.488 4.048 1.00 35.27 114 LEU B C 1
ATOM 2383 O O . LEU B 1 12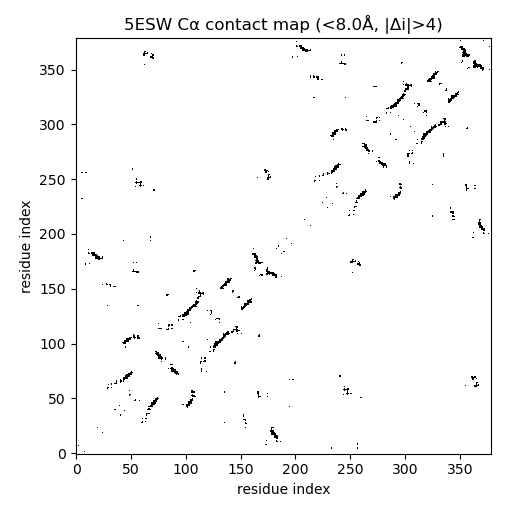2 ? 8.932 13.693 2.837 1.00 31.56 114 LEU B O 1
ATOM 2388 N N . ALA B 1 123 ? 8.274 14.436 4.873 1.00 32.43 115 ALA B N 1
ATOM 2389 C CA . ALA B 1 123 ? 7.981 15.797 4.377 1.00 35.90 115 ALA B CA 1
ATOM 2390 C C . ALA B 1 123 ? 9.259 16.506 3.960 1.00 37.21 115 ALA B C 1
ATOM 2391 O O . ALA B 1 123 ? 9.334 17.144 2.907 1.00 42.88 115 ALA B O 1
ATOM 2393 N N . ALA B 1 124 ? 10.304 16.327 4.739 1.00 36.29 116 ALA B N 1
ATOM 2394 C CA . ALA B 1 124 ? 11.592 16.890 4.337 1.00 35.93 116 ALA B CA 1
ATOM 2395 C C . ALA B 1 124 ? 12.108 16.306 3.013 1.00 36.93 116 ALA B C 1
ATOM 2396 O O . ALA B 1 124 ? 12.696 16.991 2.220 1.00 40.12 116 ALA B O 1
ATOM 2398 N N . ILE B 1 125 ? 11.911 15.017 2.799 1.00 36.41 117 ILE B N 1
ATOM 2399 C CA . ILE B 1 125 ? 12.362 14.382 1.566 1.00 36.92 117 ILE B CA 1
ATOM 2400 C C . ILE B 1 125 ? 11.614 14.952 0.369 1.00 35.72 117 ILE B C 1
ATOM 2401 O O . ILE B 1 125 ? 12.183 15.244 -0.690 1.00 30.08 117 ILE B O 1
ATOM 2406 N N . ILE B 1 126 ? 10.320 15.085 0.559 1.00 35.31 118 ILE B N 1
ATOM 2407 C CA . ILE B 1 126 ? 9.480 15.645 -0.476 1.00 37.09 118 ILE B CA 1
ATOM 2408 C C . ILE B 1 126 ? 9.897 17.095 -0.815 1.00 38.83 118 ILE B C 1
ATOM 2409 O O . ILE B 1 126 ? 9.943 17.472 -1.981 1.00 38.27 118 ILE B O 1
ATOM 2414 N N . ASN B 1 127 ? 10.178 17.897 0.206 1.00 36.97 119 ASN B N 1
ATOM 2415 C CA . ASN B 1 127 ? 10.514 19.294 -0.005 1.00 36.02 119 ASN B CA 1
ATOM 2416 C C . ASN B 1 127 ? 11.862 19.404 -0.698 1.00 36.44 119 ASN B C 1
ATOM 2417 O O . ASN B 1 127 ? 12.039 20.230 -1.595 1.00 32.72 119 ASN B O 1
ATOM 2422 N N . GLU B 1 128 ? 12.789 18.535 -0.331 1.00 35.93 120 GLU B N 1
ATOM 2423 C CA . GLU B 1 128 ? 14.073 18.474 -1.037 1.00 39.49 120 GLU B CA 1
ATOM 2424 C C . GLU B 1 128 ? 13.928 18.089 -2.512 1.00 42.71 120 GLU B C 1
ATOM 2425 O O . GLU B 1 128 ? 14.641 18.585 -3.363 1.00 41.78 120 GLU B O 1
ATOM 2431 N N . ILE B 1 129 ? 12.983 17.208 -2.822 1.00 41.55 121 ILE B N 1
ATOM 2432 C CA . ILE B 1 129 ? 12.721 16.851 -4.212 1.00 38.10 121 ILE B CA 1
ATOM 2433 C C . ILE B 1 129 ? 12.152 18.042 -4.949 1.00 37.99 121 ILE B C 1
ATOM 2434 O O . ILE B 1 129 ? 12.477 18.287 -6.113 1.00 34.10 121 ILE B O 1
ATOM 2439 N N . LYS B 1 130 ? 11.249 18.759 -4.301 1.00 40.05 122 LYS B N 1
ATOM 2440 C CA . LYS B 1 130 ? 10.749 19.989 -4.885 1.00 43.48 122 LYS B CA 1
ATOM 2441 C C . LYS B 1 130 ? 11.895 20.971 -5.156 1.00 43.68 122 LYS B C 1
ATOM 2442 O O . LYS B 1 130 ? 11.924 21.605 -6.224 1.00 47.95 122 LYS B O 1
ATOM 2448 N N . ALA B 1 131 ? 12.864 21.025 -4.244 1.00 42.01 123 ALA B N 1
ATOM 2449 C CA . ALA B 1 131 ? 13.960 21.957 -4.384 1.00 44.41 123 ALA B CA 1
ATOM 2450 C C . ALA B 1 131 ? 14.848 21.612 -5.557 1.00 51.04 123 ALA B C 1
ATOM 2451 O O . ALA B 1 131 ? 15.559 22.476 -6.049 1.00 57.42 123 ALA B O 1
ATOM 2453 N N . MET B 1 132 ? 14.827 20.360 -6.004 1.00 51.10 124 MET B N 1
ATOM 2454 C CA . MET B 1 132 ? 15.567 19.936 -7.202 1.00 51.41 124 MET B CA 1
ATOM 2455 C C . MET B 1 132 ? 14.805 20.229 -8.502 1.00 50.52 124 MET B C 1
ATOM 2456 O O . MET B 1 132 ? 15.257 19.854 -9.575 1.00 56.45 124 MET B O 1
ATOM 2461 N N . GLY B 1 133 ? 13.639 20.856 -8.406 1.00 49.05 125 GLY B N 1
ATOM 2462 C CA . GLY B 1 133 ? 12.928 21.324 -9.595 1.00 45.64 125 GLY B CA 1
ATOM 2463 C C . GLY B 1 133 ? 11.827 20.402 -10.119 1.00 49.13 125 GLY B C 1
ATOM 2464 O O . GLY B 1 133 ? 11.317 20.627 -11.220 1.00 43.06 125 GLY B O 1
ATOM 2465 N N . ALA B 1 134 ? 11.448 19.373 -9.351 1.00 41.54 126 ALA B N 1
ATOM 2466 C CA . ALA B 1 134 ? 10.371 18.487 -9.783 1.00 44.91 126 ALA B CA 1
ATOM 2467 C C . ALA B 1 134 ? 9.136 19.301 -10.046 1.00 46.95 126 ALA B C 1
ATOM 2468 O O . ALA B 1 134 ? 8.828 20.217 -9.329 1.00 46.76 126 ALA B O 1
ATOM 2470 N N . ALA B 1 135 ? 8.395 18.919 -11.061 1.00 51.35 127 ALA B N 1
ATOM 2471 C CA . ALA B 1 135 ? 7.143 19.596 -11.359 1.00 54.30 127 ALA B CA 1
ATOM 2472 C C . ALA B 1 135 ? 6.056 19.310 -10.319 1.00 56.50 127 ALA B C 1
ATOM 2473 O O . ALA B 1 135 ? 5.335 20.207 -9.928 1.00 60.19 127 ALA B O 1
ATOM 2475 N N . GLU B 1 136 ? 5.924 18.054 -9.925 1.00 54.31 128 GLU B N 1
ATOM 2476 C CA . GLU B 1 136 ? 4.829 17.584 -9.053 1.00 50.92 128 GLU B CA 1
ATOM 2477 C C . GLU B 1 136 ? 5.327 16.410 -8.207 1.00 46.58 128 GLU B C 1
ATOM 2478 O O . GLU B 1 136 ? 6.036 15.523 -8.718 1.00 37.66 128 GLU B O 1
ATOM 2484 N N . VAL B 1 137 ? 4.975 16.417 -6.925 1.00 40.96 129 VAL B N 1
ATOM 2485 C CA . VAL B 1 137 ? 5.345 15.342 -6.041 1.00 39.33 129 VAL B CA 1
ATOM 2486 C C . VAL B 1 137 ? 4.151 14.758 -5.367 1.00 38.03 129 VAL B C 1
ATOM 2487 O O . VAL B 1 137 ? 3.384 15.456 -4.714 1.00 41.16 129 VAL B O 1
ATOM 2491 N N . TYR B 1 138 ? 3.985 13.459 -5.560 1.00 36.30 130 TYR B N 1
ATOM 2492 C CA . TYR B 1 138 ? 2.946 12.727 -4.872 1.00 34.36 130 TYR B CA 1
ATOM 2493 C C . TYR B 1 138 ? 3.570 11.771 -3.869 1.00 32.85 130 TYR B C 1
ATOM 2494 O O . TYR B 1 138 ? 4.743 11.398 -4.004 1.00 33.49 130 TYR B O 1
ATOM 2503 N N . SER B 1 139 ? 2.759 11.334 -2.908 1.00 31.78 131 SER B N 1
ATOM 2504 C CA . SER B 1 139 ? 3.204 10.417 -1.869 1.00 33.11 131 SER B CA 1
ATOM 2505 C C . SER B 1 139 ? 2.304 9.210 -1.784 1.00 31.32 131 SER B C 1
ATOM 2506 O O . SER B 1 139 ? 1.090 9.308 -1.896 1.00 31.87 131 SER B O 1
ATOM 2509 N N . ALA B 1 140 ? 2.933 8.061 -1.597 1.00 29.79 132 ALA B N 1
ATOM 2510 C CA . ALA B 1 140 ? 2.219 6.816 -1.397 1.00 32.48 132 ALA B CA 1
ATOM 2511 C C . ALA B 1 140 ? 2.797 6.049 -0.241 1.00 33.91 132 ALA B C 1
ATOM 2512 O O . ALA B 1 140 ? 4.037 5.990 -0.033 1.00 32.30 132 ALA B O 1
ATOM 2514 N N . VAL B 1 141 ? 1.898 5.412 0.492 1.00 28.52 133 VAL B N 1
ATOM 2515 C CA . VAL B 1 141 ? 2.288 4.796 1.697 1.00 31.70 133 VAL B CA 1
ATOM 2516 C C . VAL B 1 141 ? 1.468 3.531 1.872 1.00 31.72 133 VAL B C 1
ATOM 2517 O O . VAL B 1 141 ? 0.274 3.505 1.592 1.00 26.59 133 VAL B O 1
ATOM 2521 N N . LEU B 1 142 ? 2.145 2.451 2.253 1.00 32.02 134 LEU B N 1
ATOM 2522 C CA . LEU B 1 142 ? 1.448 1.201 2.485 1.00 33.15 134 LEU B CA 1
ATOM 2523 C C . LEU B 1 142 ? 0.537 1.309 3.695 1.00 29.87 134 LEU B C 1
ATOM 2524 O O . LEU B 1 142 ? -0.589 0.846 3.683 1.00 27.83 134 LEU B O 1
ATOM 2529 N N . VAL B 1 143 ? 1.026 1.924 4.752 1.00 30.41 135 VAL B N 1
ATOM 2530 C CA . VAL B 1 143 ? 0.197 2.114 5.911 1.00 33.48 135 VAL B CA 1
ATOM 2531 C C . VAL B 1 143 ? 0.272 3.517 6.416 1.00 31.41 135 VAL B C 1
ATOM 2532 O O . VAL B 1 143 ? 1.317 4.155 6.428 1.00 29.12 135 VAL B O 1
ATOM 2536 N N . ASP B 1 144 ? -0.889 4.016 6.805 1.00 35.54 136 ASP B N 1
ATOM 2537 C CA . ASP B 1 144 ? -0.990 5.332 7.415 1.00 37.71 136 ASP B CA 1
ATOM 2538 C C . ASP B 1 144 ? -1.524 5.196 8.853 1.00 34.56 136 ASP B C 1
ATOM 2539 O O . ASP B 1 144 ? -2.612 4.638 9.079 1.00 29.74 136 ASP B O 1
ATOM 2544 N N . LYS B 1 145 ? -0.758 5.708 9.808 1.00 32.75 137 LYS B N 1
ATOM 2545 C CA . LYS B 1 145 ? -1.291 5.863 11.162 1.00 39.56 137 LYS B CA 1
ATOM 2546 C C . LYS B 1 145 ? -2.198 7.094 11.187 1.00 39.13 137 LYS B C 1
ATOM 2547 O O . LYS B 1 145 ? -1.781 8.186 11.564 1.00 38.02 137 LYS B O 1
ATOM 2553 N N . TYR B 1 146 ? -3.404 6.897 10.698 1.00 41.95 138 TYR B N 1
ATOM 2554 C CA . TYR B 1 146 ? -4.309 8.000 10.327 1.00 51.07 138 TYR B CA 1
ATOM 2555 C C . TYR B 1 146 ? -4.738 8.956 11.434 1.00 52.06 138 TYR B C 1
ATOM 2556 O O . TYR B 1 146 ? -5.062 10.082 11.145 1.00 53.71 138 TYR B O 1
ATOM 2565 N N . ARG B 1 147 ? -4.713 8.520 12.684 1.00 58.56 139 ARG B N 1
ATOM 2566 C CA . ARG B 1 147 ? -5.102 9.390 13.795 1.00 62.63 139 ARG B CA 1
ATOM 2567 C C . ARG B 1 147 ? -3.948 10.262 14.246 1.00 55.44 139 ARG B C 1
ATOM 2568 O O . ARG B 1 147 ? -4.142 11.207 14.970 1.00 59.62 139 ARG B O 1
ATOM 2576 N N . LYS B 1 148 ? -2.736 9.900 13.874 1.00 53.92 140 LYS B N 1
ATOM 2577 C CA . LYS B 1 148 ? -1.557 10.584 14.372 1.00 54.96 140 LYS B CA 1
ATOM 2578 C C . LYS B 1 148 ? -1.022 11.555 13.338 1.00 59.64 140 LYS B C 1
ATOM 2579 O O . LYS B 1 148 ? -0.620 11.154 12.237 1.00 60.40 140 LYS B O 1
ATOM 2585 N N . ARG B 1 149 ? -1.017 12.835 13.698 1.00 58.03 141 ARG B N 1
ATOM 2586 C CA . ARG B 1 149 ? -0.455 13.883 12.845 1.00 59.87 141 ARG B CA 1
ATOM 2587 C C . ARG B 1 149 ? 0.354 14.793 13.758 1.00 57.48 141 ARG B C 1
ATOM 2588 O O . ARG B 1 149 ? 0.022 14.941 14.917 1.00 51.57 141 ARG B O 1
ATOM 2596 N N . VAL B 1 150 ? 1.436 15.357 13.238 1.00 53.18 142 VAL B N 1
ATOM 2597 C CA . VAL B 1 150 ? 2.339 16.165 14.029 1.00 49.64 142 VAL B CA 1
ATOM 2598 C C . VAL B 1 150 ? 2.716 17.392 13.215 1.00 52.63 142 VAL B C 1
ATOM 2599 O O . VAL B 1 150 ? 2.676 17.372 11.970 1.00 50.71 142 VAL B O 1
ATOM 2603 N N . PRO B 1 151 ? 3.083 18.471 13.919 1.00 52.30 143 PRO B N 1
ATOM 2604 C CA . PRO B 1 151 ? 3.487 19.671 13.222 1.00 51.66 143 PRO B CA 1
ATOM 2605 C C . PRO B 1 151 ? 4.714 19.356 12.407 1.00 51.50 143 PRO B C 1
ATOM 2606 O O . PRO B 1 151 ? 5.544 18.545 12.835 1.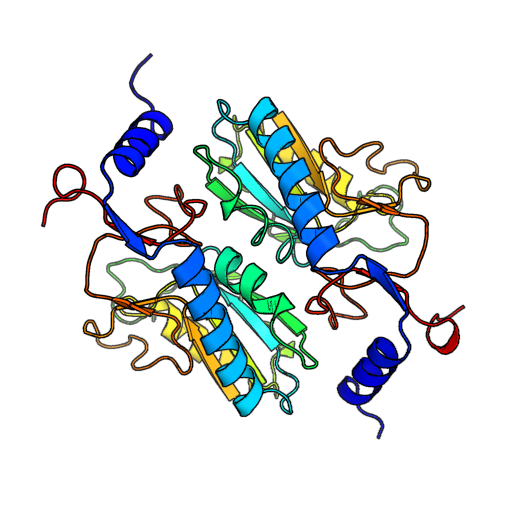00 48.44 143 PRO B O 1
ATOM 2610 N N . ASN B 1 152 ? 4.791 19.965 11.225 1.00 53.72 144 ASN B N 1
ATOM 2611 C CA . ASN B 1 152 ? 5.908 19.777 10.283 1.00 49.51 144 ASN B CA 1
ATOM 2612 C C . ASN B 1 152 ? 5.921 18.452 9.592 1.00 44.04 144 ASN B C 1
ATOM 2613 O O . ASN B 1 152 ? 6.818 18.167 8.791 1.00 49.80 144 ASN B O 1
ATOM 2618 N N . GLY B 1 153 ? 4.924 17.640 9.896 1.00 45.36 145 GLY B N 1
ATOM 2619 C CA . GLY B 1 153 ? 4.817 16.326 9.337 1.00 49.00 145 GLY B CA 1
ATOM 2620 C C . GLY B 1 153 ? 4.020 16.402 8.063 1.00 49.58 145 GLY B C 1
ATOM 2621 O O . GLY B 1 153 ? 3.418 17.420 7.727 1.00 56.47 145 GLY B O 1
ATOM 2622 N N . LEU B 1 154 ? 3.979 15.293 7.352 1.00 53.96 146 LEU B N 1
ATOM 2623 C CA . LEU B 1 154 ? 3.128 15.216 6.192 1.00 52.62 146 LEU B CA 1
ATOM 2624 C C . LEU B 1 154 ? 1.678 15.026 6.685 1.00 49.29 146 LEU B C 1
ATOM 2625 O O . LEU B 1 154 ? 1.378 14.116 7.420 1.00 52.51 146 LEU B O 1
ATOM 2630 N N . GLN B 1 155 ? 0.792 15.907 6.272 1.00 50.20 147 GLN B N 1
ATOM 2631 C CA . GLN B 1 155 ? -0.596 15.922 6.759 1.00 50.21 147 GLN B CA 1
ATOM 2632 C C . GLN B 1 155 ? -1.486 14.866 6.109 1.00 51.46 147 GLN B C 1
ATOM 2633 O O . GLN B 1 155 ? -2.460 14.396 6.686 1.00 56.52 147 GLN B O 1
ATOM 2639 N N . LYS B 1 156 ? -1.151 14.508 4.890 1.00 49.30 148 LYS B N 1
ATOM 2640 C CA . LYS B 1 156 ? -1.926 13.552 4.137 1.00 51.71 148 LYS B CA 1
ATOM 2641 C C . LYS B 1 156 ? -1.028 12.899 3.094 1.00 44.76 148 LYS B C 1
ATOM 2642 O O . LYS B 1 156 ? -0.222 13.551 2.473 1.00 52.58 148 LYS B O 1
ATOM 2648 N N . ALA B 1 157 ? -1.184 11.611 2.885 1.00 41.29 149 ALA B N 1
ATOM 2649 C CA . ALA B 1 157 ? -0.573 10.969 1.720 1.00 40.83 149 ALA B CA 1
ATOM 2650 C C . ALA B 1 157 ? -1.595 10.932 0.629 1.00 34.77 149 ALA B C 1
ATOM 2651 O O . ALA B 1 157 ? -2.780 10.809 0.877 1.00 41.50 149 ALA B O 1
ATOM 2653 N N . ASP B 1 158 ? -1.148 11.031 -0.596 1.00 35.31 150 ASP B N 1
ATOM 2654 C CA . ASP B 1 158 ? -2.087 10.956 -1.741 1.00 34.33 150 ASP B CA 1
ATOM 2655 C C . ASP B 1 158 ? -2.685 9.569 -1.906 1.00 36.12 150 ASP B C 1
ATOM 2656 O O . ASP B 1 158 ? -3.827 9.433 -2.285 1.00 37.02 150 ASP B O 1
ATOM 2661 N N . PHE B 1 159 ? -1.872 8.528 -1.666 1.00 35.91 151 PHE B N 1
ATOM 2662 C CA . PHE B 1 159 ? -2.329 7.145 -1.826 1.00 34.87 151 PHE B CA 1
ATOM 2663 C C . PHE B 1 159 ? -1.970 6.334 -0.559 1.00 35.39 151 PHE B C 1
ATOM 2664 O O . PHE B 1 159 ? -0.838 6.396 -0.069 1.00 34.31 151 PHE B O 1
ATOM 2672 N N . VAL B 1 160 ? -2.946 5.628 -0.010 1.00 34.61 152 VAL B N 1
ATOM 2673 C CA . VAL B 1 160 ? -2.775 4.913 1.254 1.00 32.66 152 VAL B CA 1
ATOM 2674 C C . VAL B 1 160 ? -3.362 3.509 1.066 1.00 33.21 152 VAL B C 1
ATOM 2675 O O . VAL B 1 160 ? -4.510 3.360 0.687 1.00 34.93 152 VAL B O 1
ATOM 2679 N N . GLY B 1 161 ? -2.582 2.486 1.381 1.00 32.27 153 GLY B N 1
ATOM 2680 C CA . GLY B 1 161 ? -3.110 1.134 1.382 1.00 31.72 153 GLY B CA 1
ATOM 2681 C C . GLY B 1 161 ? -4.075 0.828 2.509 1.00 31.62 153 GLY B C 1
ATOM 2682 O O . GLY B 1 161 ? -5.226 0.400 2.274 1.00 33.61 153 GLY B O 1
ATOM 2683 N N . LEU B 1 162 ? -3.585 0.997 3.743 1.00 31.78 154 LEU B N 1
ATOM 2684 C CA . LEU B 1 162 ? -4.307 0.615 4.956 1.00 30.85 154 LEU B CA 1
ATOM 2685 C C . LEU B 1 162 ? -4.182 1.687 6.009 1.00 34.22 154 LEU B C 1
ATOM 2686 O O . LEU B 1 162 ? -3.084 2.244 6.242 1.00 33.61 154 LEU B O 1
ATOM 2691 N N . GLN B 1 163 ? -5.300 1.954 6.668 1.00 36.43 155 GLN B N 1
ATOM 2692 C CA . GLN B 1 163 ? -5.323 2.855 7.798 1.00 43.19 155 GLN B CA 1
ATOM 2693 C C . GLN B 1 163 ? -5.282 2.044 9.073 1.00 39.34 155 GLN B C 1
ATOM 2694 O O . GLN B 1 163 ? -6.064 1.133 9.244 1.00 43.47 155 GLN B O 1
ATOM 2700 N N . VAL B 1 164 ? -4.365 2.385 9.954 1.00 39.01 156 VAL B N 1
ATOM 2701 C CA . VAL B 1 164 ? -4.191 1.657 11.205 1.00 40.28 156 VAL B CA 1
ATOM 2702 C C . VAL B 1 164 ? -4.134 2.599 12.390 1.00 39.19 156 VAL B C 1
ATOM 2703 O O . VAL B 1 164 ? -3.767 3.766 12.247 1.00 38.55 156 VAL B O 1
ATOM 2707 N N . GLU B 1 165 ? -4.441 2.050 13.564 1.00 41.42 157 GLU B N 1
ATOM 2708 C CA . GLU B 1 165 ? -4.353 2.761 14.836 1.00 43.31 157 GLU B CA 1
ATOM 2709 C C . GLU B 1 165 ? -2.887 2.796 15.250 1.00 42.76 157 GLU B C 1
ATOM 2710 O O . GLU B 1 165 ? -2.053 2.154 14.628 1.00 40.71 157 GLU B O 1
ATOM 2716 N N . ASP B 1 166 ? -2.573 3.529 16.312 1.00 45.32 158 ASP B N 1
ATOM 2717 C CA . ASP B 1 166 ? -1.185 3.712 16.702 1.00 50.18 158 ASP B CA 1
ATOM 2718 C C . ASP B 1 166 ? -0.676 2.520 17.525 1.00 53.16 158 ASP B C 1
ATOM 2719 O O . ASP B 1 166 ? -0.556 2.587 18.749 1.00 54.08 158 ASP B O 1
ATOM 2724 N N . HIS B 1 167 ? -0.380 1.436 16.813 1.00 53.29 159 HIS B N 1
ATOM 2725 C CA . HIS B 1 167 ? 0.278 0.252 17.356 1.00 46.02 159 HIS B CA 1
ATOM 2726 C C . HIS B 1 167 ? 1.736 0.213 17.013 1.00 39.48 159 HIS B C 1
ATOM 2727 O O . HIS B 1 167 ? 2.199 0.923 16.167 1.00 42.78 159 HIS B O 1
ATOM 2734 N N . TYR B 1 168 ? 2.451 -0.656 17.689 1.00 44.57 160 TYR B N 1
ATOM 2735 C CA . TYR B 1 168 ? 3.815 -0.925 17.391 1.00 43.78 160 TYR B CA 1
ATOM 2736 C C . TYR B 1 168 ? 3.795 -2.096 16.366 1.00 44.30 160 TYR B C 1
ATOM 2737 O O . TYR B 1 168 ? 3.539 -3.252 16.718 1.00 39.91 160 TYR B O 1
ATOM 2746 N N . ILE B 1 169 ? 4.091 -1.769 15.103 1.00 40.07 161 ILE B N 1
ATOM 2747 C CA . ILE B 1 169 ? 3.869 -2.711 13.998 1.00 38.73 161 ILE B CA 1
ATOM 2748 C C . ILE B 1 169 ? 5.094 -3.006 13.137 1.00 34.37 161 ILE B C 1
ATOM 2749 O O . ILE B 1 169 ? 6.041 -2.233 13.080 1.00 27.89 161 ILE B O 1
ATOM 2754 N N . PHE B 1 170 ? 5.067 -4.172 12.516 1.00 30.05 162 PHE B N 1
ATOM 2755 C CA . PHE B 1 170 ? 6.147 -4.578 11.655 1.00 29.21 162 PHE B CA 1
ATOM 2756 C C . PHE B 1 170 ? 5.588 -5.467 10.552 1.00 28.22 162 PHE B C 1
ATOM 2757 O O . PHE B 1 170 ? 4.433 -5.886 10.605 1.00 25.58 162 PHE B O 1
ATOM 2765 N N . GLY B 1 171 ? 6.435 -5.727 9.559 1.00 25.57 163 GLY B N 1
ATOM 2766 C CA . GLY B 1 171 ? 6.119 -6.593 8.472 1.00 23.86 163 GLY B CA 1
ATOM 2767 C C . GLY B 1 171 ? 5.933 -5.913 7.125 1.00 24.89 163 GLY B C 1
ATOM 2768 O O . GLY B 1 171 ? 5.749 -4.720 7.038 1.00 23.46 163 GLY B O 1
ATOM 2769 N N . TYR B 1 172 ? 5.991 -6.717 6.076 1.00 26.45 164 TYR B N 1
ATOM 2770 C CA . TYR B 1 172 ? 5.778 -6.257 4.720 1.00 30.19 164 TYR B CA 1
ATOM 2771 C C . TYR B 1 172 ? 6.550 -4.961 4.416 1.00 30.25 164 TYR B C 1
ATOM 2772 O O . TYR B 1 172 ? 6.041 -4.013 3.825 1.00 32.65 164 TYR B O 1
ATOM 2781 N N . GLY B 1 173 ? 7.828 -4.992 4.765 1.00 32.05 165 GLY B N 1
ATOM 2782 C CA . GLY B 1 173 ? 8.761 -3.858 4.622 1.00 30.22 165 GLY B CA 1
ATOM 2783 C C . GLY B 1 173 ? 9.058 -3.088 5.901 1.00 28.38 165 GLY B C 1
ATOM 2784 O O . GLY B 1 173 ? 9.997 -2.336 5.963 1.00 32.10 165 GLY B O 1
ATOM 2785 N N . MET B 1 174 ? 8.232 -3.207 6.909 1.00 28.52 166 MET B N 1
ATOM 2786 C CA . MET B 1 174 ? 8.472 -2.471 8.157 1.00 31.29 166 MET B CA 1
ATOM 2787 C C . MET B 1 174 ? 9.299 -3.329 9.090 1.00 30.20 166 MET B C 1
ATOM 2788 O O . MET B 1 174 ? 8.994 -4.511 9.306 1.00 26.29 166 MET B O 1
ATOM 2793 N N . ASP B 1 175 ? 10.347 -2.749 9.634 1.00 29.14 167 ASP B N 1
ATOM 2794 C CA . ASP B 1 175 ? 11.289 -3.520 10.451 1.00 33.71 167 ASP B CA 1
ATOM 2795 C C . ASP B 1 175 ? 11.012 -3.415 11.937 1.00 32.25 167 ASP B C 1
ATOM 2796 O O . ASP B 1 175 ? 10.381 -2.495 12.402 1.00 37.79 167 ASP B O 1
ATOM 2801 N N . TYR B 1 176 ? 11.505 -4.412 12.657 1.00 32.88 168 TYR B N 1
ATOM 2802 C CA . TYR B 1 176 ? 11.695 -4.378 14.109 1.00 30.65 168 TYR B CA 1
ATOM 2803 C C . TYR B 1 176 ? 13.190 -4.513 14.317 1.00 31.10 168 TYR B C 1
ATOM 2804 O O . TYR B 1 176 ? 13.773 -5.595 14.176 1.00 35.44 168 TYR B O 1
ATOM 2813 N N . HIS B 1 177 ? 13.831 -3.388 14.552 1.00 33.60 169 HIS B N 1
ATOM 2814 C CA . HIS B 1 177 ? 15.289 -3.311 14.661 1.00 36.35 169 HIS B CA 1
ATOM 2815 C C . HIS B 1 177 ? 16.003 -3.954 13.493 1.00 35.67 169 HIS B C 1
ATOM 2816 O O . HIS B 1 177 ? 16.880 -4.770 13.682 1.00 29.79 169 HIS B O 1
ATOM 2823 N N . GLU B 1 178 ? 15.561 -3.586 12.299 1.00 33.52 170 GLU B N 1
ATOM 2824 C CA . GLU B 1 178 ? 16.128 -4.086 11.049 1.00 34.28 170 GLU B CA 1
ATOM 2825 C C . GLU B 1 178 ? 15.638 -5.479 10.630 1.00 29.86 170 GLU B C 1
ATOM 2826 O O . GLU B 1 178 ? 15.848 -5.884 9.482 1.00 28.47 170 GLU B O 1
ATOM 2832 N N . TYR B 1 179 ? 15.030 -6.221 11.558 1.00 27.21 171 TYR B N 1
ATOM 2833 C CA . TYR B 1 179 ? 14.525 -7.543 11.250 1.00 28.47 171 TYR B CA 1
ATOM 2834 C C . TYR B 1 179 ? 13.039 -7.519 10.936 1.00 26.98 171 TYR B C 1
ATOM 2835 O O . TYR B 1 179 ? 12.373 -6.493 11.062 1.00 25.91 171 TYR B O 1
ATOM 2844 N N . LEU B 1 180 ? 12.541 -8.659 10.492 1.00 28.88 172 LEU B N 1
ATOM 2845 C CA . LEU B 1 180 ? 11.087 -8.861 10.324 1.00 27.43 172 LEU B CA 1
ATOM 2846 C C . LEU B 1 180 ? 10.416 -8.025 9.218 1.00 25.92 172 LEU B C 1
ATOM 2847 O O . LEU B 1 180 ? 9.192 -7.969 9.160 1.00 30.51 172 LEU B O 1
ATOM 2852 N N . ARG B 1 181 ? 11.183 -7.409 8.324 1.00 25.57 173 ARG B N 1
ATOM 2853 C CA . ARG B 1 181 ? 10.604 -6.746 7.110 1.00 27.31 173 ARG B CA 1
ATOM 2854 C C . ARG B 1 181 ? 10.036 -7.761 6.163 1.00 27.60 173 ARG B C 1
ATOM 2855 O O . ARG B 1 181 ? 9.183 -7.424 5.333 1.00 30.76 173 ARG B O 1
ATOM 2863 N N . ASN B 1 182 ? 10.540 -8.984 6.307 1.00 24.74 174 ASN B N 1
ATOM 2864 C CA . ASN B 1 182 ? 10.087 -10.134 5.569 1.00 28.45 174 ASN B CA 1
ATOM 2865 C C . ASN B 1 182 ? 8.849 -10.845 6.153 1.00 29.40 174 ASN B C 1
ATOM 2866 O O . ASN B 1 182 ? 8.382 -11.773 5.573 1.00 27.69 174 ASN B O 1
ATOM 2871 N N . ALA B 1 183 ? 8.323 -10.425 7.298 1.00 32.40 175 ALA B N 1
ATOM 2872 C CA . ALA B 1 183 ? 7.073 -11.033 7.813 1.00 31.66 175 ALA B CA 1
ATOM 2873 C C . ALA B 1 183 ? 5.896 -10.804 6.827 1.00 31.14 175 ALA B C 1
ATOM 2874 O O . ALA B 1 183 ? 5.659 -9.656 6.382 1.00 27.92 175 ALA B O 1
ATOM 2876 N N . PRO B 1 184 ? 5.120 -11.881 6.537 1.00 29.47 176 PRO B N 1
ATOM 2877 C CA . PRO B 1 184 ? 4.129 -11.860 5.494 1.00 31.27 176 PRO B CA 1
ATOM 2878 C C . PRO B 1 184 ? 2.753 -11.336 5.953 1.00 31.61 176 PRO B C 1
ATOM 2879 O O . PRO B 1 184 ? 1.777 -12.054 5.985 1.00 40.32 176 PRO B O 1
ATOM 2883 N N . GLY B 1 185 ? 2.685 -10.056 6.224 1.00 33.79 177 GLY B N 1
ATOM 2884 C CA . GLY B 1 185 ? 1.464 -9.429 6.692 1.00 35.48 177 GLY B CA 1
ATOM 2885 C C . GLY B 1 185 ? 1.880 -8.257 7.529 1.00 34.27 177 GLY B C 1
ATOM 2886 O O . GLY B 1 185 ? 3.070 -7.879 7.521 1.00 35.99 177 GLY B O 1
ATOM 2887 N N . ILE B 1 186 ? 0.921 -7.731 8.282 1.00 31.58 178 ILE B N 1
ATOM 2888 C CA . ILE B 1 186 ? 1.150 -6.667 9.244 1.00 30.87 178 ILE B CA 1
ATOM 2889 C C . ILE B 1 186 ? 0.907 -7.220 10.655 1.00 29.34 178 ILE B C 1
ATOM 2890 O O . ILE B 1 186 ? -0.152 -7.741 10.965 1.00 29.11 178 ILE B O 1
ATOM 2895 N N . PHE B 1 187 ? 1.885 -7.027 11.519 1.00 31.52 179 PHE B N 1
ATOM 2896 C CA . PHE B 1 187 ? 1.875 -7.589 12.870 1.00 30.64 179 PHE B CA 1
ATOM 2897 C C . PHE B 1 187 ? 2.088 -6.539 13.954 1.00 31.41 179 PHE B C 1
ATOM 2898 O O . PHE B 1 187 ? 2.804 -5.537 13.752 1.00 31.34 179 PHE B O 1
ATOM 2906 N N . ILE B 1 188 ? 1.542 -6.844 15.131 1.00 30.31 180 ILE B N 1
ATOM 2907 C CA . ILE B 1 188 ? 1.715 -6.044 16.313 1.00 30.98 180 ILE B CA 1
ATOM 2908 C C . ILE B 1 188 ? 2.556 -6.776 17.344 1.00 31.75 180 ILE B C 1
ATOM 2909 O O . ILE B 1 188 ? 2.333 -7.930 17.681 1.00 30.45 180 ILE B O 1
ATOM 2914 N N . VAL B 1 189 ? 3.535 -6.037 17.844 1.00 34.80 181 VAL B N 1
ATOM 2915 C CA . VAL B 1 189 ? 4.454 -6.499 18.848 1.00 33.48 181 VAL B CA 1
ATOM 2916 C C . VAL B 1 189 ? 3.693 -6.779 20.124 1.00 31.71 181 VAL B C 1
ATOM 2917 O O . VAL B 1 189 ? 2.866 -5.986 20.542 1.00 34.19 181 VAL B O 1
ATOM 2921 N N . HIS B 1 190 ? 3.990 -7.916 20.725 1.00 33.73 182 HIS B N 1
ATOM 2922 C CA . HIS B 1 190 ? 3.397 -8.320 21.990 1.00 39.01 182 HIS B CA 1
ATOM 2923 C C . HIS B 1 190 ? 3.775 -7.313 23.078 1.00 40.30 182 HIS B C 1
ATOM 2924 O O . HIS B 1 190 ? 4.894 -6.818 23.098 1.00 37.78 182 HIS B O 1
ATOM 2931 N N . PRO B 1 191 ? 2.848 -7.019 24.004 1.00 50.59 183 PRO B N 1
ATOM 2932 C CA . PRO B 1 191 ? 3.138 -6.122 25.144 1.00 51.23 183 PRO B CA 1
ATOM 2933 C C . PRO B 1 191 ? 4.411 -6.473 25.971 1.00 52.12 183 PRO B C 1
ATOM 2934 O O . PRO B 1 191 ? 5.098 -5.583 26.424 1.00 49.16 183 PRO B O 1
ATOM 2938 N N . ASP B 1 192 ? 4.750 -7.752 26.108 1.00 55.69 184 ASP B N 1
ATOM 2939 C CA . ASP B 1 192 ? 6.008 -8.158 26.758 1.00 60.46 184 ASP B CA 1
ATOM 2940 C C . ASP B 1 192 ? 7.254 -7.578 26.124 1.00 62.20 184 ASP B C 1
ATOM 2941 O O . ASP B 1 192 ? 8.231 -7.363 26.814 1.00 58.02 184 ASP B O 1
ATOM 2946 N N . HIS B 1 193 ? 7.231 -7.393 24.804 1.00 58.47 185 HIS B N 1
ATOM 2947 C CA . HIS B 1 193 ? 8.381 -6.901 24.053 1.00 51.70 185 HIS B CA 1
ATOM 2948 C C . HIS B 1 193 ? 8.255 -5.430 23.699 1.00 53.38 185 HIS B C 1
ATOM 2949 O O . HIS B 1 193 ? 9.056 -4.918 22.935 1.00 51.85 185 HIS B O 1
ATOM 2956 N N . GLU B 1 194 ? 7.197 -4.770 24.169 1.00 62.58 186 GLU B N 1
ATOM 2957 C CA . GLU B 1 194 ? 6.971 -3.346 23.862 1.00 70.44 186 GLU B CA 1
ATOM 2958 C C . GLU B 1 194 ? 7.640 -2.625 24.985 1.00 72.46 186 GLU B C 1
ATOM 2959 O O . GLU B 1 194 ? 7.127 -2.666 26.107 1.00 84.07 186 GLU B O 1
ATOM 2965 N N . ALA B 1 195 ? 8.776 -1.997 24.708 1.00 67.41 187 ALA B N 1
ATOM 2966 C CA . ALA B 1 195 ? 9.575 -1.352 25.765 1.00 80.93 187 ALA B CA 1
ATOM 2967 C C . ALA B 1 195 ? 8.961 -0.021 26.292 1.00 74.83 187 ALA B C 1
ATOM 2968 O O . ALA B 1 195 ? 9.315 1.058 25.831 1.00 68.53 187 ALA B O 1
ATOM 2970 N N . SER B 1 196 ? 8.033 -0.115 27.251 1.00 73.22 188 SER B N 1
ATOM 2971 C CA . SER B 1 196 ? 7.448 1.082 27.899 1.00 80.35 188 SER B CA 1
ATOM 2972 C C . SER B 1 196 ? 7.770 1.149 29.384 1.00 73.37 188 SER B C 1
ATOM 2973 O O . SER B 1 196 ? 7.856 2.240 29.925 1.00 70.01 188 SER B O 1
#